Protein AF-A0A7S2MK27-F1 (afdb_monomer)

Secondary structure (DSSP, 8-state):
-HHHHHHHHHHHHHHHHHHHHHHHHHHTTSHHHHHHHHHHHHHHHHHHHHHHHHHHHHHHHHHHHHHHHHHHHHHHHHHHHHHHHHHHHTPPPTTS-HHHHHHHHHHHHHHHHHHHHHHHHHHHHHHHHHHHHHHIIIIIS----TTTTTGGGTT---HHHHHHHHHHHHHHHHHHHHHHHS-----------------------------SS-EEES-TTSPPP-EEE--TTB--EE-TTSSSB-TT--EE--GGGTTSEEEEEESEE---S-EEEEEESSEEEEEEEESS-TT-------------SS----TTPPPPPPPTTTS-EEEESB-GGGB-TTSSEE-EEEEEEEEEETGGGEEEEEEEEEBPPPSSSEEEEEEEP--SS-EEEEEEEEEES---S-TTTHHHHHHHHHHHHHHHHHHHHHHHHHHHHHHHHHHHHHHHHHHHHHH-S-TTHHHHHHHHHHHHHHHHHHHHH----HHHHHHHHH-HHHHS-----

Structure (mmCIF, N/CA/C/O backbone):
data_AF-A0A7S2MK27-F1
#
_entry.id   AF-A0A7S2MK27-F1
#
loop_
_atom_site.group_PDB
_atom_site.id
_atom_site.type_symbol
_atom_site.label_atom_id
_atom_site.label_alt_id
_atom_site.label_comp_id
_atom_site.label_asym_id
_atom_site.label_entity_id
_atom_site.label_seq_id
_atom_site.pdbx_PDB_ins_code
_atom_site.Cartn_x
_atom_site.Cartn_y
_atom_site.Cartn_z
_atom_site.occupancy
_atom_site.B_iso_or_equiv
_atom_site.auth_seq_id
_atom_site.auth_comp_id
_atom_site.auth_asym_id
_atom_site.auth_atom_id
_atom_site.pdbx_PDB_model_num
ATOM 1 N N . THR A 1 1 ? 26.972 -57.600 27.559 1.00 48.50 1 THR A N 1
ATOM 2 C CA . THR A 1 1 ? 26.999 -56.336 26.785 1.00 48.50 1 THR A CA 1
ATOM 3 C C . THR A 1 1 ? 25.750 -56.135 25.937 1.00 48.50 1 THR A C 1
ATOM 5 O O . THR A 1 1 ? 25.153 -55.078 26.058 1.00 48.50 1 THR A O 1
ATOM 8 N N . PHE A 1 2 ? 25.269 -57.129 25.179 1.00 48.00 2 PHE A N 1
ATOM 9 C CA . PHE A 1 2 ? 24.041 -57.004 24.363 1.00 48.00 2 PHE A CA 1
ATOM 10 C C . PHE A 1 2 ? 22.754 -56.733 25.182 1.00 48.00 2 PHE A C 1
ATOM 12 O O . PHE A 1 2 ? 21.976 -55.848 24.846 1.00 48.00 2 PHE A O 1
ATOM 19 N N . PHE A 1 3 ? 22.575 -57.412 26.323 1.00 44.34 3 PHE A N 1
ATOM 20 C CA . PHE A 1 3 ? 21.418 -57.208 27.215 1.00 44.34 3 PHE A CA 1
ATOM 21 C C . PHE A 1 3 ? 21.382 -55.821 27.883 1.00 44.34 3 PHE A C 1
ATOM 23 O O . PHE A 1 3 ? 20.313 -55.248 28.065 1.00 44.34 3 PHE A O 1
ATOM 30 N N . LEU A 1 4 ? 22.552 -55.255 28.202 1.00 49.16 4 LEU A N 1
ATOM 31 C CA . LEU A 1 4 ? 22.664 -53.917 28.790 1.00 49.16 4 LEU A CA 1
ATOM 32 C C . LEU A 1 4 ? 22.357 -52.826 27.749 1.00 49.16 4 LEU A C 1
ATOM 34 O O . LEU A 1 4 ? 21.727 -51.828 28.077 1.00 49.16 4 LEU A O 1
ATOM 38 N N . GLY A 1 5 ? 22.733 -53.051 26.483 1.00 56.44 5 GLY A N 1
ATOM 39 C CA . GLY A 1 5 ? 22.380 -52.168 25.366 1.00 56.44 5 GLY A CA 1
ATOM 40 C C . GLY A 1 5 ? 20.878 -52.141 25.071 1.00 56.44 5 GLY A C 1
ATOM 41 O O . GLY A 1 5 ? 20.337 -51.078 24.791 1.00 56.44 5 GLY A O 1
ATOM 42 N N . MET A 1 6 ? 20.188 -53.279 25.214 1.00 60.44 6 MET A N 1
ATOM 43 C CA . MET A 1 6 ? 18.731 -53.364 25.035 1.00 60.44 6 MET A CA 1
ATOM 44 C C . MET A 1 6 ? 17.952 -52.710 26.189 1.00 60.44 6 MET A C 1
ATOM 46 O O . MET A 1 6 ? 16.929 -52.067 25.964 1.00 60.44 6 MET A O 1
ATOM 50 N N . LEU A 1 7 ? 18.452 -52.833 27.425 1.00 58.09 7 LEU A N 1
ATOM 51 C CA . LEU A 1 7 ? 17.887 -52.142 28.591 1.00 58.09 7 LEU A CA 1
ATOM 52 C C . LEU A 1 7 ? 18.090 -50.623 28.513 1.00 58.09 7 LEU A C 1
ATOM 54 O O . LEU A 1 7 ? 17.184 -49.874 28.861 1.00 58.09 7 LEU A O 1
AT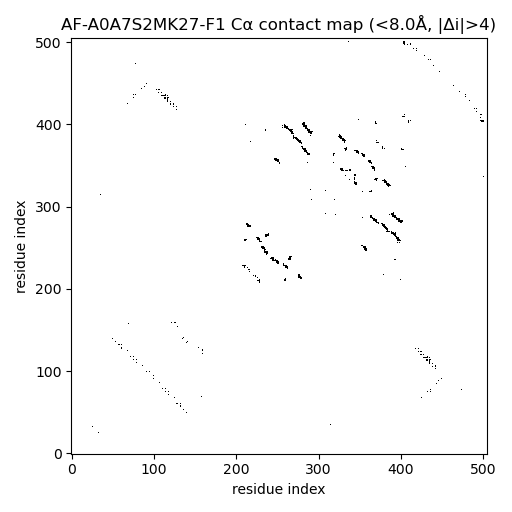OM 58 N N . LEU A 1 8 ? 19.237 -50.161 28.006 1.00 57.03 8 LEU A N 1
ATOM 59 C CA . LEU A 1 8 ? 19.502 -48.733 27.809 1.00 57.03 8 LEU A CA 1
ATOM 60 C C . LEU A 1 8 ? 18.718 -48.138 26.632 1.00 57.03 8 LEU A C 1
ATOM 62 O O . LEU A 1 8 ? 18.277 -46.996 26.734 1.00 57.03 8 LEU A O 1
ATOM 66 N N . SER A 1 9 ? 18.491 -48.891 25.546 1.00 59.91 9 SER A N 1
ATOM 67 C CA . SER A 1 9 ? 17.669 -48.396 24.433 1.00 59.91 9 SER A CA 1
ATOM 68 C C . SER A 1 9 ? 16.204 -48.256 24.845 1.00 59.91 9 SER A C 1
ATOM 70 O O . SER A 1 9 ? 15.604 -47.221 24.586 1.00 59.91 9 SER A O 1
ATOM 72 N N . ARG A 1 10 ? 15.656 -49.236 25.579 1.00 62.72 10 ARG A N 1
ATOM 73 C CA . ARG A 1 10 ? 14.288 -49.147 26.115 1.00 62.72 10 ARG A CA 1
ATOM 74 C C . ARG A 1 10 ? 14.147 -48.166 27.272 1.00 62.72 10 ARG A C 1
ATOM 76 O O . ARG A 1 10 ? 13.064 -47.637 27.481 1.00 62.72 10 ARG A O 1
ATOM 83 N N . GLY A 1 11 ? 15.227 -47.898 28.005 1.00 66.44 11 GLY A N 1
ATOM 84 C CA . GLY A 1 11 ? 15.254 -46.846 29.018 1.00 66.44 11 GLY A CA 1
ATOM 85 C C . GLY A 1 11 ? 15.043 -45.459 28.415 1.00 66.44 11 GLY A C 1
ATOM 86 O O . GLY A 1 11 ? 14.389 -44.631 29.037 1.00 66.44 11 GLY A O 1
ATOM 87 N N . ARG A 1 12 ? 15.528 -45.222 27.190 1.00 66.00 12 ARG A N 1
ATOM 88 C CA . ARG A 1 12 ? 15.318 -43.958 26.476 1.00 66.00 12 ARG A CA 1
ATOM 89 C C . ARG A 1 12 ? 13.861 -43.782 26.053 1.00 66.00 12 ARG A C 1
ATOM 91 O O . ARG A 1 12 ? 13.280 -42.758 26.376 1.00 66.00 12 ARG A O 1
ATOM 98 N N . ASP A 1 13 ? 13.254 -44.825 25.487 1.00 69.19 13 ASP A N 1
ATOM 99 C CA . ASP A 1 13 ? 11.828 -44.816 25.127 1.00 69.19 13 ASP A CA 1
ATOM 100 C C . ASP A 1 13 ? 10.929 -44.623 26.360 1.00 69.19 13 ASP A C 1
ATOM 102 O O . ASP A 1 13 ? 9.902 -43.955 26.298 1.00 69.19 13 ASP A O 1
ATOM 106 N N . LEU A 1 14 ? 11.327 -45.185 27.507 1.00 68.25 14 LEU A N 1
ATOM 107 C CA . LEU A 1 14 ? 10.594 -45.027 28.759 1.00 68.25 14 LEU A CA 1
ATOM 108 C C . LEU A 1 14 ? 10.758 -43.614 29.327 1.00 68.25 14 LEU A C 1
ATOM 110 O O . LEU A 1 14 ? 9.789 -43.060 29.829 1.00 68.25 14 LEU A O 1
ATOM 114 N N . VAL A 1 15 ? 11.938 -43.000 29.210 1.00 70.69 15 VAL A N 1
ATOM 115 C CA . VAL A 1 15 ? 12.160 -41.594 29.586 1.00 70.69 15 VAL A CA 1
ATOM 116 C C . VAL A 1 15 ? 11.379 -40.648 28.675 1.00 70.69 15 VAL A C 1
ATOM 118 O O . VAL A 1 15 ? 10.748 -39.733 29.193 1.00 70.69 15 VAL A O 1
ATOM 121 N N . ASP A 1 16 ? 11.346 -40.898 27.365 1.00 73.12 16 ASP A N 1
ATOM 122 C CA . ASP A 1 16 ? 10.578 -40.093 26.409 1.00 73.12 16 ASP A CA 1
ATOM 123 C C . ASP A 1 16 ? 9.068 -40.223 26.676 1.00 73.12 16 ASP A C 1
ATOM 125 O O . ASP A 1 16 ? 8.375 -39.218 26.792 1.00 73.12 16 ASP A O 1
ATOM 129 N N . PHE A 1 17 ? 8.571 -41.435 26.948 1.00 75.06 17 PHE A N 1
ATOM 130 C CA . PHE A 1 17 ? 7.178 -41.662 27.353 1.00 75.06 17 PHE A CA 1
ATOM 131 C C . PHE A 1 17 ? 6.834 -41.019 28.706 1.00 75.06 17 PHE A C 1
ATOM 133 O O . PHE A 1 17 ? 5.742 -40.484 28.887 1.00 75.06 17 PHE A O 1
ATOM 140 N N . THR A 1 18 ? 7.761 -41.043 29.669 1.00 68.94 18 THR A N 1
ATOM 141 C CA . THR A 1 18 ? 7.544 -40.407 30.979 1.00 68.94 18 THR A CA 1
ATOM 142 C C . THR A 1 18 ? 7.583 -38.883 30.856 1.00 68.94 18 THR A C 1
ATOM 144 O O . THR A 1 18 ? 6.814 -38.216 31.539 1.00 68.94 18 THR A O 1
ATOM 147 N N . ASN A 1 19 ? 8.412 -38.328 29.965 1.00 68.62 19 ASN A N 1
ATOM 148 C CA . ASN A 1 19 ? 8.412 -36.904 29.631 1.00 68.62 19 ASN A CA 1
ATOM 149 C C . ASN A 1 19 ? 7.137 -36.495 28.895 1.00 68.62 19 ASN A C 1
ATOM 151 O O . ASN A 1 19 ? 6.590 -35.448 29.215 1.00 68.62 19 ASN A O 1
ATOM 155 N N . ASP A 1 20 ? 6.623 -37.312 27.979 1.00 68.88 20 ASP A N 1
ATOM 156 C CA . ASP A 1 20 ? 5.355 -37.042 27.299 1.00 68.88 20 ASP A CA 1
ATOM 157 C C . ASP A 1 20 ? 4.172 -37.116 28.269 1.00 68.88 20 ASP A C 1
ATOM 159 O O . ASP A 1 20 ? 3.293 -36.257 28.240 1.00 68.88 20 ASP A O 1
ATOM 163 N N . ILE A 1 21 ? 4.160 -38.081 29.195 1.00 68.38 21 ILE A N 1
ATOM 164 C CA . ILE A 1 21 ? 3.137 -38.150 30.246 1.00 68.38 21 ILE A CA 1
ATOM 165 C C . ILE A 1 21 ? 3.274 -36.987 31.224 1.00 68.38 21 ILE A C 1
ATOM 167 O O . ILE A 1 21 ? 2.266 -36.382 31.565 1.00 68.38 21 ILE A O 1
ATOM 171 N N . LEU A 1 22 ? 4.480 -36.643 31.677 1.00 58.44 22 LEU A N 1
ATOM 172 C CA . LEU A 1 22 ? 4.676 -35.523 32.599 1.00 58.44 22 LEU A CA 1
ATOM 173 C C . LEU A 1 22 ? 4.376 -34.183 31.924 1.00 58.44 22 LEU A C 1
ATOM 175 O O . LEU A 1 22 ? 3.742 -33.347 32.555 1.00 58.44 22 LEU A O 1
ATOM 179 N N . ASN A 1 23 ? 4.719 -33.993 30.650 1.00 52.03 23 ASN A N 1
ATOM 180 C CA . ASN A 1 23 ? 4.328 -32.809 29.882 1.00 52.03 23 ASN A CA 1
ATOM 181 C C . ASN A 1 23 ? 2.806 -32.737 29.699 1.00 52.03 23 ASN A C 1
ATOM 183 O O . ASN A 1 23 ? 2.235 -31.664 29.873 1.00 52.03 23 ASN A O 1
ATOM 187 N N . ASN A 1 24 ? 2.140 -33.871 29.453 1.00 51.50 24 ASN A N 1
ATOM 188 C CA . ASN A 1 24 ? 0.679 -33.939 29.358 1.00 51.50 24 ASN A CA 1
ATOM 189 C C . ASN A 1 24 ? -0.027 -33.786 30.723 1.00 51.50 24 ASN A C 1
ATOM 191 O O . ASN A 1 24 ? -1.132 -33.261 30.794 1.00 51.50 24 ASN A O 1
ATOM 195 N N . VAL A 1 25 ? 0.579 -34.217 31.833 1.00 49.06 25 VAL A N 1
ATOM 196 C CA . VAL A 1 25 ? 0.005 -34.095 33.190 1.00 49.06 25 VAL A CA 1
ATOM 197 C C . VAL A 1 25 ? 0.261 -32.705 33.783 1.00 49.06 25 VAL A C 1
ATOM 199 O O . VAL A 1 25 ? -0.595 -32.160 34.482 1.00 49.06 25 VAL A O 1
ATOM 202 N N . VAL A 1 26 ? 1.403 -32.090 33.463 1.00 48.31 26 VAL A N 1
ATOM 203 C CA . VAL A 1 26 ? 1.705 -30.692 33.803 1.00 48.31 26 VAL A CA 1
ATOM 204 C C . VAL A 1 26 ? 0.857 -29.739 32.958 1.00 48.31 26 VAL A C 1
ATOM 206 O O . VAL A 1 26 ? 0.414 -28.723 33.495 1.00 48.31 26 VAL A O 1
ATOM 209 N N . SER A 1 27 ? 0.522 -30.086 31.706 1.00 51.53 27 SER A N 1
ATOM 210 C CA . SER A 1 27 ? -0.469 -29.322 30.939 1.00 51.53 27 SER A CA 1
ATOM 211 C C . SER A 1 27 ? -1.857 -29.421 31.575 1.00 51.53 27 SER A C 1
ATOM 213 O O . SER A 1 27 ? -2.476 -28.392 31.800 1.00 51.53 27 SER A O 1
ATOM 215 N N . LEU A 1 28 ? -2.278 -30.618 32.008 1.00 49.03 28 LEU A N 1
ATOM 216 C CA . LEU A 1 28 ? -3.604 -30.884 32.597 1.00 49.03 28 LEU A CA 1
ATOM 217 C C . LEU A 1 28 ? -3.853 -30.279 33.994 1.00 49.03 28 LEU A C 1
ATOM 219 O O . LEU A 1 28 ? -4.955 -30.379 34.529 1.00 49.03 28 LEU A O 1
ATOM 223 N N . THR A 1 29 ? -2.842 -29.682 34.632 1.00 49.22 29 THR A N 1
ATOM 224 C CA . THR A 1 29 ? -2.976 -29.119 35.992 1.00 49.22 29 THR A CA 1
ATOM 225 C C . THR A 1 29 ? -2.521 -27.656 36.117 1.00 49.22 29 THR A C 1
ATOM 227 O O . THR A 1 29 ? -2.842 -27.005 37.110 1.00 49.22 29 THR A O 1
ATOM 230 N N . GLY A 1 30 ? -1.889 -27.083 35.080 1.00 52.06 30 GLY A N 1
ATOM 231 C CA . GLY A 1 30 ? -1.611 -25.639 34.911 1.00 52.06 30 GLY A CA 1
ATOM 232 C C . GLY A 1 30 ? -2.618 -24.895 34.008 1.00 52.06 30 GLY A C 1
ATOM 233 O O . GLY A 1 30 ? -2.338 -23.800 33.504 1.00 52.06 30 GLY A O 1
ATOM 234 N N . ASP A 1 31 ? -3.785 -25.507 33.805 1.00 60.31 31 ASP A N 1
ATOM 235 C CA . ASP A 1 31 ? -4.428 -25.732 32.497 1.00 60.31 31 ASP A CA 1
ATOM 236 C C . ASP A 1 31 ? -5.064 -24.493 31.830 1.00 60.31 31 ASP A C 1
ATOM 238 O O . ASP A 1 31 ? -5.272 -24.430 30.623 1.00 60.31 31 ASP A O 1
ATOM 242 N N . ALA A 1 32 ? -5.319 -23.428 32.588 1.00 56.31 32 ALA A N 1
ATOM 243 C CA . ALA A 1 32 ? -5.973 -22.229 32.060 1.00 56.31 32 ALA A CA 1
ATOM 244 C C . ALA A 1 32 ? -4.992 -21.191 31.509 1.00 56.31 32 ALA A C 1
ATOM 246 O O . ALA A 1 32 ? -5.149 -20.639 30.417 1.00 56.31 32 ALA A O 1
ATOM 247 N N . HIS A 1 33 ? -3.970 -20.897 32.311 1.00 54.56 33 HIS A N 1
ATOM 248 C CA . HIS A 1 33 ? -3.008 -19.850 32.010 1.00 54.56 33 HIS A CA 1
ATOM 249 C C . HIS A 1 33 ? -2.009 -20.323 30.953 1.00 54.56 33 HIS A C 1
ATOM 251 O O . HIS A 1 33 ? -1.637 -19.549 30.074 1.00 54.56 33 HIS A O 1
ATOM 257 N N . GLN A 1 34 ? -1.581 -21.587 31.004 1.00 63.41 34 GLN A N 1
ATOM 258 C CA . GLN A 1 34 ? -0.686 -22.143 29.989 1.00 63.41 34 GLN A CA 1
ATOM 259 C C . GLN A 1 34 ? -1.384 -22.268 28.632 1.00 63.41 34 GLN A C 1
ATOM 261 O O . GLN A 1 34 ? -0.793 -21.877 27.631 1.00 63.41 34 GLN A O 1
ATOM 266 N N . ALA A 1 35 ? -2.656 -22.682 28.596 1.00 61.59 35 ALA A N 1
ATOM 267 C CA . ALA A 1 35 ? -3.453 -22.677 27.370 1.00 61.59 35 ALA A CA 1
ATOM 268 C C . ALA A 1 35 ? -3.648 -21.258 26.807 1.00 61.59 35 ALA A C 1
ATOM 270 O O . ALA A 1 35 ? -3.550 -21.068 25.597 1.00 61.59 35 ALA A O 1
ATOM 271 N N . ARG A 1 36 ? -3.846 -20.239 27.664 1.00 58.09 36 ARG A N 1
ATOM 272 C CA . ARG A 1 36 ? -3.891 -18.826 27.239 1.00 58.09 36 ARG A CA 1
ATOM 273 C C . ARG A 1 36 ? -2.576 -18.389 26.606 1.00 58.09 36 ARG A C 1
ATOM 275 O O . ARG A 1 36 ? -2.584 -17.843 25.510 1.00 58.09 36 ARG A O 1
ATOM 282 N N . VAL A 1 37 ? -1.459 -18.655 27.279 1.00 63.75 37 VAL A N 1
ATOM 283 C CA . VAL A 1 37 ? -0.128 -18.322 26.763 1.00 63.75 37 VAL A CA 1
ATOM 284 C C . VAL A 1 37 ? 0.129 -19.062 25.449 1.00 63.75 37 VAL A C 1
ATOM 286 O O . VAL A 1 37 ? 0.574 -18.437 24.497 1.00 63.75 37 VAL A O 1
ATOM 289 N N . ALA A 1 38 ? -0.227 -20.343 25.346 1.00 68.38 38 ALA A N 1
ATOM 290 C CA . ALA A 1 38 ? -0.076 -21.129 24.125 1.00 68.38 38 ALA A CA 1
ATOM 291 C C . ALA A 1 38 ? -0.962 -20.621 22.975 1.00 68.38 38 ALA A C 1
ATOM 293 O O . ALA A 1 38 ? -0.486 -20.500 21.852 1.00 68.38 38 ALA A O 1
ATOM 294 N N . GLN A 1 39 ? -2.225 -20.270 23.233 1.00 66.38 39 GLN A N 1
ATOM 295 C CA . GLN A 1 39 ? -3.126 -19.724 22.215 1.00 66.38 39 GLN A CA 1
ATOM 296 C C . GLN A 1 39 ? -2.691 -18.324 21.764 1.00 66.38 39 GLN A C 1
ATOM 298 O O . GLN A 1 39 ? -2.765 -18.016 20.574 1.00 66.38 39 GLN A O 1
ATOM 303 N N . ASP A 1 40 ? -2.222 -17.483 22.687 1.00 62.31 40 ASP A N 1
ATOM 304 C CA . ASP A 1 40 ? -1.675 -16.165 22.363 1.00 62.31 40 ASP A CA 1
ATOM 305 C C . ASP A 1 40 ? -0.375 -16.298 21.560 1.00 62.31 40 ASP A C 1
ATOM 307 O O . ASP A 1 40 ? -0.211 -15.589 20.567 1.00 62.31 40 ASP A O 1
ATOM 311 N N . ILE A 1 41 ? 0.499 -17.249 21.916 1.00 69.31 41 ILE A N 1
ATOM 312 C CA . ILE A 1 41 ? 1.692 -17.602 21.134 1.00 69.31 41 ILE A CA 1
ATOM 313 C C . ILE A 1 41 ? 1.286 -18.072 19.738 1.00 69.31 41 ILE A C 1
ATOM 315 O O . ILE A 1 41 ? 1.793 -17.534 18.764 1.00 69.31 41 ILE A O 1
ATOM 319 N N . PHE A 1 42 ? 0.323 -18.985 19.613 1.00 69.44 42 PHE A N 1
ATOM 320 C CA . PHE A 1 42 ? -0.116 -19.512 18.320 1.00 69.44 42 PHE A CA 1
ATOM 321 C C . PHE A 1 42 ? -0.764 -18.435 17.438 1.00 69.44 42 PHE A C 1
ATOM 323 O O . PHE A 1 42 ? -0.500 -18.343 16.243 1.00 69.44 42 PHE A O 1
ATOM 330 N N . ARG A 1 43 ? -1.578 -17.546 18.020 1.00 66.69 43 ARG A N 1
ATOM 331 C CA . ARG A 1 43 ? -2.133 -16.386 17.302 1.00 66.69 43 ARG A CA 1
ATOM 332 C C . ARG A 1 43 ? -1.033 -15.423 16.865 1.00 66.69 43 ARG A C 1
ATOM 334 O O . ARG A 1 43 ? -1.115 -14.865 15.772 1.00 66.69 43 ARG A O 1
ATOM 341 N N . GLN A 1 44 ? -0.026 -15.197 17.706 1.00 65.75 44 GLN A N 1
ATOM 342 C CA . GLN A 1 44 ? 1.140 -14.394 17.341 1.00 65.75 44 GLN A CA 1
ATOM 343 C C . GLN A 1 44 ? 1.964 -15.068 16.244 1.00 65.75 44 GLN A C 1
ATOM 345 O O . GLN A 1 44 ? 2.406 -14.368 15.341 1.00 65.75 44 GLN A O 1
ATOM 350 N N . GLU A 1 45 ? 2.109 -16.389 16.280 1.00 71.88 45 GLU A N 1
ATOM 351 C CA . GLU A 1 45 ? 2.814 -17.191 15.282 1.00 71.88 45 GLU A CA 1
ATOM 352 C C . GLU A 1 45 ? 2.105 -17.137 13.929 1.00 71.88 45 GLU A C 1
ATOM 354 O O . GLU A 1 45 ? 2.729 -16.753 12.949 1.00 71.88 45 GLU A O 1
ATOM 359 N N . ILE A 1 46 ? 0.783 -17.336 13.877 1.00 71.12 46 ILE A N 1
ATOM 360 C CA . ILE A 1 46 ? 0.004 -17.175 12.636 1.00 71.12 46 ILE A CA 1
ATOM 361 C C . ILE A 1 46 ? 0.147 -15.755 12.074 1.00 71.12 46 ILE A C 1
ATOM 363 O O . ILE A 1 46 ? 0.356 -15.567 10.874 1.00 71.12 46 ILE A O 1
ATOM 367 N N . ARG A 1 47 ? 0.039 -14.723 12.924 1.00 68.56 47 ARG A N 1
ATOM 368 C CA . ARG A 1 47 ? 0.227 -13.327 12.487 1.00 68.56 47 ARG A CA 1
ATOM 369 C C . ARG A 1 47 ? 1.649 -13.090 11.988 1.00 68.56 47 ARG A C 1
ATOM 371 O O . ARG A 1 47 ? 1.849 -12.350 11.026 1.00 68.56 47 ARG A O 1
ATOM 378 N N . TYR A 1 48 ? 2.627 -13.697 12.649 1.00 69.69 48 TYR A N 1
ATOM 379 C CA . TYR A 1 48 ? 4.029 -13.605 12.292 1.00 69.69 48 TYR A CA 1
ATOM 380 C C . TYR A 1 48 ? 4.295 -14.260 10.935 1.00 69.69 48 TYR A C 1
ATOM 382 O O . TYR A 1 48 ? 4.831 -13.580 10.059 1.00 69.69 48 TYR A O 1
ATOM 390 N N . GLU A 1 49 ? 3.852 -15.504 10.737 1.00 74.75 49 GLU A N 1
ATOM 391 C CA . GLU A 1 49 ? 3.939 -16.255 9.481 1.00 74.75 49 GLU A CA 1
ATOM 392 C C . GLU A 1 49 ? 3.277 -15.498 8.334 1.00 74.75 49 GLU A C 1
ATOM 394 O O . GLU A 1 49 ? 3.911 -15.278 7.305 1.00 74.75 49 GLU A O 1
ATOM 399 N N . ARG A 1 50 ? 2.051 -14.993 8.531 1.00 70.38 50 ARG A N 1
ATOM 400 C CA . ARG A 1 50 ? 1.371 -14.162 7.525 1.00 70.38 50 ARG A CA 1
ATOM 401 C C . ARG A 1 50 ? 2.155 -12.896 7.207 1.00 70.38 50 ARG A C 1
ATOM 403 O O . ARG A 1 50 ? 2.306 -12.548 6.039 1.00 70.38 50 ARG A O 1
ATOM 410 N N . SER A 1 51 ? 2.697 -12.210 8.217 1.00 68.25 51 SER A N 1
ATOM 411 C CA . SER A 1 51 ? 3.531 -11.026 7.970 1.00 68.25 51 SER A CA 1
ATOM 412 C C . SER A 1 51 ? 4.809 -11.379 7.207 1.00 68.25 51 SER A C 1
ATOM 414 O O . SER A 1 51 ? 5.272 -10.584 6.392 1.00 68.25 51 SER A O 1
ATOM 416 N N . LEU A 1 52 ? 5.383 -12.558 7.460 1.00 75.56 52 LEU A N 1
ATOM 417 C CA . LEU A 1 52 ? 6.595 -13.032 6.808 1.00 75.56 52 LEU A CA 1
ATOM 418 C C . LEU A 1 52 ? 6.309 -13.375 5.348 1.00 75.56 52 LEU A C 1
ATOM 420 O O . LEU A 1 52 ? 6.985 -12.835 4.477 1.00 75.56 52 LEU A O 1
ATOM 424 N N . GLN A 1 53 ? 5.251 -14.143 5.085 1.00 78.69 53 GLN A N 1
ATOM 425 C CA . GLN A 1 53 ? 4.764 -14.430 3.738 1.00 78.69 53 GLN A CA 1
ATOM 426 C C . GLN A 1 53 ? 4.511 -13.134 2.960 1.00 78.69 53 GLN A C 1
ATOM 428 O O . GLN A 1 53 ? 5.003 -12.957 1.853 1.00 78.69 53 GLN A O 1
ATOM 433 N N . MET A 1 54 ? 3.851 -12.159 3.584 1.00 70.69 54 MET A N 1
ATOM 434 C CA . MET A 1 54 ? 3.585 -10.869 2.957 1.00 70.69 54 MET A CA 1
ATOM 435 C C . MET A 1 54 ? 4.873 -10.092 2.611 1.00 70.69 54 MET A C 1
ATOM 437 O O . MET A 1 54 ? 4.956 -9.419 1.581 1.00 70.69 54 MET A O 1
ATOM 441 N N . ARG A 1 55 ? 5.910 -10.172 3.456 1.00 75.00 55 ARG A N 1
ATOM 442 C CA . ARG A 1 55 ? 7.227 -9.581 3.156 1.00 75.00 55 ARG A CA 1
ATOM 443 C C . ARG A 1 55 ? 7.924 -10.311 2.013 1.00 75.00 55 ARG A C 1
ATOM 445 O O . ARG A 1 55 ? 8.593 -9.651 1.218 1.00 75.00 55 ARG A O 1
ATOM 452 N N . GLU A 1 56 ? 7.799 -11.632 1.949 1.00 79.31 56 GLU A N 1
ATOM 453 C CA . GLU A 1 56 ? 8.331 -12.441 0.853 1.00 79.31 56 GLU A CA 1
ATOM 454 C C . GLU A 1 56 ? 7.638 -12.098 -0.463 1.00 79.31 56 GLU A C 1
ATOM 456 O O . GLU A 1 56 ? 8.333 -11.801 -1.430 1.00 79.31 56 GLU A O 1
ATOM 461 N N . ASP A 1 57 ? 6.313 -11.962 -0.469 1.00 76.44 57 ASP A N 1
ATOM 462 C CA . ASP A 1 57 ? 5.546 -11.533 -1.641 1.00 76.44 57 ASP A CA 1
ATOM 463 C C . ASP A 1 57 ? 5.968 -10.130 -2.115 1.00 76.44 57 ASP A C 1
ATOM 465 O O . ASP A 1 57 ? 6.220 -9.909 -3.304 1.00 76.44 57 ASP A O 1
ATOM 469 N N . ILE A 1 58 ? 6.125 -9.169 -1.188 1.00 73.00 58 ILE A N 1
ATOM 470 C CA . ILE A 1 58 ? 6.652 -7.828 -1.507 1.00 73.00 58 ILE A CA 1
ATOM 471 C C . ILE A 1 58 ? 8.060 -7.924 -2.106 1.00 73.00 58 ILE A C 1
ATOM 473 O O . ILE A 1 58 ? 8.375 -7.224 -3.075 1.00 73.00 58 ILE A O 1
ATOM 477 N N . ARG A 1 59 ? 8.932 -8.746 -1.512 1.00 78.38 59 ARG A N 1
ATOM 478 C CA . ARG A 1 59 ? 10.321 -8.918 -1.950 1.00 78.38 59 ARG A CA 1
ATOM 479 C C . ARG A 1 59 ? 10.378 -9.529 -3.342 1.00 78.38 59 ARG A C 1
ATOM 481 O O . ARG A 1 59 ? 11.132 -9.033 -4.177 1.00 78.38 59 ARG A O 1
ATOM 488 N N . ASP A 1 60 ? 9.599 -10.568 -3.588 1.00 78.50 60 ASP A N 1
ATOM 489 C CA . ASP A 1 60 ? 9.604 -11.308 -4.840 1.00 78.50 60 ASP A CA 1
ATOM 490 C C . ASP A 1 60 ? 8.987 -10.460 -5.956 1.00 78.50 60 ASP A C 1
ATOM 492 O O . ASP A 1 60 ? 9.572 -10.361 -7.036 1.00 78.50 60 ASP A O 1
ATOM 496 N N . MET A 1 61 ? 7.912 -9.713 -5.674 1.00 71.75 61 MET A N 1
ATOM 497 C CA . MET A 1 61 ? 7.369 -8.742 -6.626 1.00 71.75 61 MET A CA 1
ATOM 498 C C . MET A 1 61 ? 8.382 -7.635 -6.950 1.00 71.75 61 MET A C 1
ATOM 500 O O . MET A 1 61 ? 8.600 -7.321 -8.122 1.00 71.75 61 MET A O 1
ATOM 504 N N . ASN A 1 62 ? 9.063 -7.081 -5.942 1.00 78.38 62 ASN A N 1
ATOM 505 C CA . ASN A 1 62 ? 10.129 -6.101 -6.155 1.00 78.38 62 ASN A CA 1
ATOM 506 C C . ASN A 1 62 ? 11.281 -6.683 -6.993 1.00 78.38 62 ASN A C 1
ATOM 508 O O . ASN A 1 62 ? 11.746 -6.045 -7.935 1.00 78.38 62 ASN A O 1
ATOM 512 N N . LYS A 1 63 ? 11.713 -7.913 -6.696 1.00 80.38 63 LYS A N 1
ATOM 513 C CA . LYS A 1 63 ? 12.768 -8.611 -7.437 1.00 80.38 63 LYS A CA 1
ATOM 514 C C . LYS A 1 63 ? 12.385 -8.796 -8.903 1.00 80.38 63 LYS A C 1
ATOM 516 O O . LYS A 1 63 ? 13.158 -8.397 -9.766 1.00 80.38 63 LYS A O 1
ATOM 521 N N . VAL A 1 64 ? 11.186 -9.302 -9.190 1.00 77.88 64 VAL A N 1
ATOM 522 C CA . VAL A 1 64 ? 10.687 -9.483 -10.564 1.00 77.88 64 VAL A CA 1
ATOM 523 C C . VAL A 1 64 ? 10.626 -8.145 -11.312 1.00 77.88 64 VAL A C 1
ATOM 525 O O . VAL A 1 64 ? 11.070 -8.045 -12.460 1.00 77.88 64 VAL A O 1
ATOM 528 N N . MET A 1 65 ? 10.137 -7.082 -10.661 1.00 74.12 65 MET A N 1
ATOM 529 C CA . MET A 1 65 ? 10.102 -5.746 -11.262 1.00 74.12 65 MET A CA 1
ATOM 530 C C . MET A 1 65 ? 11.512 -5.208 -11.548 1.00 74.12 65 MET A C 1
ATOM 532 O O . MET A 1 65 ? 11.770 -4.725 -12.654 1.00 74.12 65 MET A O 1
ATOM 536 N N . LEU A 1 66 ? 12.442 -5.321 -10.596 1.00 77.88 66 LEU A N 1
ATOM 537 C CA . LEU A 1 66 ? 13.816 -4.837 -10.742 1.00 77.88 66 LEU A CA 1
ATOM 538 C C . LEU A 1 66 ? 14.630 -5.646 -11.751 1.00 77.88 66 LEU A C 1
ATOM 540 O O . LEU A 1 66 ? 15.388 -5.042 -12.512 1.00 77.88 66 LEU A O 1
ATOM 544 N N . GLU A 1 67 ? 14.483 -6.971 -11.787 1.00 78.94 67 GLU A N 1
ATOM 545 C CA . GLU A 1 67 ? 15.167 -7.845 -12.746 1.00 78.94 67 GLU A CA 1
ATOM 546 C C . GLU A 1 67 ? 14.783 -7.474 -14.175 1.00 78.94 67 GLU A C 1
ATOM 548 O O . GLU A 1 67 ? 15.672 -7.263 -15.000 1.00 78.94 67 GLU A O 1
ATOM 553 N N . SER A 1 68 ? 13.488 -7.258 -14.439 1.00 74.88 68 SER A N 1
ATOM 554 C CA . SER A 1 68 ? 13.031 -6.835 -15.766 1.00 74.88 68 SER A CA 1
ATOM 555 C C . SER A 1 68 ? 13.710 -5.532 -16.212 1.00 74.88 68 SER A C 1
ATOM 557 O O . SER A 1 68 ? 14.330 -5.481 -17.274 1.00 74.88 68 SER A O 1
ATOM 559 N N . VAL A 1 69 ? 13.692 -4.492 -15.371 1.00 74.75 69 VAL A N 1
ATOM 560 C CA . VAL A 1 69 ? 14.293 -3.186 -15.689 1.00 74.75 69 VAL A CA 1
ATOM 561 C C . VAL A 1 69 ? 15.815 -3.265 -15.783 1.00 74.75 69 VAL A C 1
ATOM 563 O O . VAL A 1 69 ? 16.412 -2.604 -16.629 1.00 74.75 69 VAL A O 1
ATOM 566 N N . THR A 1 70 ? 16.452 -4.096 -14.961 1.00 78.69 70 THR A N 1
ATOM 567 C CA . THR A 1 70 ? 17.904 -4.316 -14.982 1.00 78.69 70 THR A CA 1
ATOM 568 C C . THR A 1 70 ? 18.347 -4.947 -16.297 1.00 78.69 70 THR A C 1
ATOM 570 O O . THR A 1 70 ? 19.289 -4.450 -16.915 1.00 78.69 70 THR A O 1
ATOM 573 N N . SER A 1 71 ? 17.644 -5.979 -16.773 1.00 76.88 71 SER A N 1
ATOM 574 C CA . SER A 1 71 ? 17.913 -6.582 -18.081 1.00 76.88 71 SER A CA 1
ATOM 575 C C . SER A 1 71 ? 17.774 -5.560 -19.213 1.00 76.88 71 SER A C 1
ATOM 577 O O . SER A 1 71 ? 18.630 -5.513 -20.099 1.00 76.88 71 SER A O 1
ATOM 579 N N . TYR A 1 72 ? 16.761 -4.687 -19.153 1.00 70.88 72 TYR A N 1
ATOM 580 C CA . TYR A 1 72 ? 16.583 -3.617 -20.142 1.00 70.88 72 TYR A CA 1
ATOM 581 C C . TYR A 1 72 ? 17.675 -2.551 -20.082 1.00 70.88 72 TYR A C 1
ATOM 583 O O . TYR A 1 72 ? 18.165 -2.130 -21.128 1.00 70.88 72 TYR A O 1
ATOM 591 N N . LEU A 1 73 ? 18.080 -2.116 -18.888 1.00 73.31 73 LEU A N 1
ATOM 592 C CA . LEU A 1 73 ? 19.165 -1.151 -18.715 1.00 73.31 73 LEU A CA 1
ATOM 593 C C . LEU A 1 73 ? 20.493 -1.707 -19.228 1.00 73.31 73 LEU A C 1
ATOM 595 O O . LEU A 1 73 ? 21.215 -1.011 -19.941 1.00 73.31 73 LEU A O 1
ATOM 599 N N . PHE A 1 74 ? 20.797 -2.965 -18.906 1.00 77.50 74 PHE A N 1
ATOM 600 C CA . PHE A 1 74 ? 22.004 -3.632 -19.378 1.00 77.50 74 PHE A CA 1
ATOM 601 C C . PHE A 1 74 ? 22.028 -3.715 -20.908 1.00 77.50 74 PHE A C 1
ATOM 603 O O . PHE A 1 74 ? 22.962 -3.211 -21.532 1.00 77.50 74 PHE A O 1
ATOM 610 N N . LEU A 1 75 ? 20.964 -4.239 -21.526 1.00 71.12 75 LEU A N 1
ATOM 611 C CA . LEU A 1 75 ? 20.865 -4.326 -22.984 1.00 71.12 75 LEU A CA 1
ATOM 612 C C . LEU A 1 75 ? 20.898 -2.938 -23.644 1.00 71.12 75 LEU A C 1
ATOM 614 O O . LEU A 1 75 ? 21.639 -2.721 -24.602 1.00 71.12 75 LEU A O 1
ATOM 618 N N . GLY A 1 76 ? 20.146 -1.980 -23.099 1.00 70.25 76 GLY A N 1
ATOM 619 C CA . GLY A 1 76 ? 20.105 -0.603 -23.581 1.00 70.25 76 GLY A CA 1
ATOM 620 C C . GLY A 1 76 ? 21.471 0.078 -23.526 1.00 70.25 76 GLY A C 1
ATOM 621 O O . GLY A 1 76 ? 21.844 0.762 -24.473 1.00 70.25 76 GLY A O 1
ATOM 622 N N . SER A 1 77 ? 22.257 -0.157 -22.470 1.00 73.06 77 SER A N 1
ATOM 623 C CA . SER A 1 77 ? 23.617 0.383 -22.352 1.00 73.06 77 SER A CA 1
ATOM 624 C C . SER A 1 77 ? 24.600 -0.216 -23.363 1.00 73.06 77 SER A C 1
ATOM 626 O O . SER A 1 77 ? 25.403 0.527 -23.925 1.00 73.06 77 SER A O 1
ATOM 628 N N . ILE A 1 78 ? 24.503 -1.517 -23.669 1.00 72.31 78 ILE A N 1
ATOM 629 C CA . ILE A 1 78 ? 25.315 -2.158 -24.719 1.00 72.31 78 ILE A CA 1
ATOM 630 C C . ILE A 1 78 ? 24.976 -1.559 -26.086 1.00 72.31 78 ILE A C 1
ATOM 632 O O . ILE A 1 78 ? 25.869 -1.204 -26.858 1.00 72.31 78 ILE A O 1
ATOM 636 N N . ILE A 1 79 ? 23.684 -1.407 -26.377 1.00 67.94 79 ILE A N 1
ATOM 637 C CA . ILE A 1 79 ? 23.210 -0.815 -27.631 1.00 67.94 79 ILE A CA 1
ATOM 638 C C . ILE A 1 79 ? 23.673 0.646 -27.739 1.00 67.94 79 ILE A C 1
ATOM 640 O O . ILE A 1 79 ? 24.195 1.055 -28.772 1.00 67.94 79 ILE A O 1
ATOM 644 N N . LEU A 1 80 ? 23.559 1.428 -26.663 1.00 69.50 80 LEU A N 1
ATOM 645 C CA . LEU A 1 80 ? 24.029 2.814 -26.630 1.00 69.50 80 LEU A CA 1
ATOM 646 C C . LEU A 1 80 ? 25.545 2.889 -26.857 1.00 69.50 80 LEU A C 1
ATOM 648 O O . LEU A 1 80 ? 25.991 3.676 -27.688 1.00 69.50 80 LEU A O 1
ATOM 652 N N . GLY A 1 81 ? 26.327 2.045 -26.177 1.00 70.94 81 GLY A N 1
ATOM 653 C CA . GLY A 1 81 ? 27.784 1.997 -26.310 1.00 70.94 81 GLY A CA 1
ATOM 654 C C . GLY A 1 81 ? 28.240 1.619 -27.719 1.00 70.94 81 GLY A C 1
ATOM 655 O O . GLY A 1 81 ? 29.037 2.337 -28.320 1.00 70.94 81 GLY A O 1
ATOM 656 N N . THR A 1 82 ? 27.686 0.543 -28.283 1.00 67.56 82 THR A N 1
ATOM 657 C CA . THR A 1 82 ? 27.979 0.127 -29.667 1.00 67.56 82 THR A CA 1
ATOM 658 C C . THR A 1 82 ? 27.624 1.223 -30.662 1.00 67.56 82 THR A C 1
ATOM 660 O O . THR A 1 82 ? 28.404 1.524 -31.562 1.00 67.56 82 THR A O 1
ATOM 663 N N . CYS A 1 83 ? 26.499 1.903 -30.463 1.00 67.12 83 CYS A N 1
ATOM 664 C CA . CYS A 1 83 ? 26.064 2.922 -31.406 1.00 67.12 83 CYS A CA 1
ATOM 665 C C . CYS A 1 83 ? 26.854 4.213 -31.291 1.00 67.12 83 CYS A C 1
ATOM 667 O O . CYS A 1 83 ? 27.161 4.826 -32.310 1.00 67.12 83 CYS A O 1
ATOM 669 N N . PHE A 1 84 ? 27.273 4.578 -30.084 1.00 70.94 84 PHE A N 1
ATOM 670 C CA . PHE A 1 84 ? 28.207 5.674 -29.877 1.00 70.94 84 PHE A CA 1
ATOM 671 C C . PHE A 1 84 ? 29.526 5.433 -30.627 1.00 70.94 84 PHE A C 1
ATOM 673 O O . PHE A 1 84 ? 29.986 6.319 -31.345 1.00 70.94 84 PHE A O 1
ATOM 680 N N . VAL A 1 85 ? 30.075 4.213 -30.557 1.00 73.06 85 VAL A N 1
ATOM 681 C CA . VAL A 1 85 ? 31.271 3.822 -31.325 1.00 73.06 85 VAL A CA 1
ATOM 682 C C . VAL A 1 85 ? 31.010 3.919 -32.829 1.00 73.06 85 VAL A C 1
ATOM 684 O O . VAL A 1 85 ? 31.773 4.577 -33.533 1.00 73.06 85 VAL A O 1
ATOM 687 N N . THR A 1 86 ? 29.894 3.375 -33.329 1.00 67.81 86 THR A N 1
ATOM 688 C CA . THR A 1 86 ? 29.574 3.450 -34.769 1.00 67.81 86 THR A CA 1
ATOM 689 C C . THR A 1 86 ? 29.333 4.874 -35.269 1.00 67.81 86 THR A C 1
ATOM 691 O O . THR A 1 86 ? 29.644 5.169 -36.417 1.00 67.81 86 THR A O 1
ATOM 694 N N . VAL A 1 87 ? 28.810 5.780 -34.435 1.00 69.56 87 VAL A N 1
ATOM 695 C CA . VAL A 1 87 ? 28.615 7.194 -34.797 1.00 69.56 87 VAL A CA 1
ATOM 696 C C . VAL A 1 87 ? 29.956 7.922 -34.896 1.00 69.56 87 VAL A C 1
ATOM 698 O O . VAL A 1 87 ? 30.118 8.758 -35.784 1.00 69.56 87 VAL A O 1
ATOM 701 N N . ILE A 1 88 ? 30.914 7.599 -34.019 1.00 74.62 88 ILE A N 1
ATOM 702 C CA . ILE A 1 88 ? 32.263 8.181 -34.033 1.00 74.62 88 ILE A CA 1
ATOM 703 C C . ILE A 1 88 ? 33.070 7.645 -35.219 1.00 74.62 88 ILE A C 1
ATOM 705 O O . ILE A 1 88 ? 33.610 8.424 -36.002 1.00 74.62 88 ILE A O 1
ATOM 709 N N . GLU A 1 89 ? 33.129 6.325 -35.384 1.00 74.50 89 GLU A N 1
ATOM 710 C CA . GLU A 1 89 ? 33.892 5.683 -36.463 1.00 74.50 89 GLU A CA 1
ATOM 711 C C . GLU A 1 89 ? 33.226 5.844 -37.837 1.00 74.50 89 GLU A C 1
ATOM 713 O O . GLU A 1 89 ? 33.879 5.812 -38.882 1.00 74.50 89 GLU A O 1
ATOM 718 N N . GLY A 1 90 ? 31.905 6.003 -37.854 1.00 70.50 90 GLY A N 1
ATOM 719 C CA . GLY A 1 90 ? 31.091 6.199 -39.049 1.00 70.50 90 GLY A CA 1
ATOM 720 C C . GLY A 1 90 ? 31.037 7.641 -39.536 1.00 70.50 90 GLY A C 1
ATOM 721 O O . GLY A 1 90 ? 30.255 7.917 -40.446 1.00 70.50 90 GLY A O 1
ATOM 722 N N . TRP A 1 91 ? 31.818 8.558 -38.950 1.00 77.75 91 TRP A N 1
ATOM 723 C CA . TRP A 1 91 ? 31.734 9.971 -39.292 1.00 77.75 91 TRP A CA 1
ATOM 724 C C . TRP A 1 91 ? 31.913 10.189 -40.804 1.00 77.75 91 TRP A C 1
ATOM 726 O O . TRP A 1 91 ? 32.933 9.783 -41.374 1.00 77.75 91 TRP A O 1
ATOM 736 N N . PRO A 1 92 ? 30.939 10.826 -41.478 1.00 72.50 92 PRO A N 1
ATOM 737 C CA . PRO A 1 92 ? 30.997 11.018 -42.918 1.00 72.50 92 PRO A CA 1
ATOM 738 C C . PRO A 1 92 ? 32.233 11.851 -43.307 1.00 72.50 92 PRO A C 1
ATOM 740 O O . PRO A 1 92 ? 32.504 12.882 -42.679 1.00 72.50 92 PRO A O 1
ATOM 743 N N . PRO A 1 93 ? 32.976 11.460 -44.360 1.00 77.88 93 PRO A N 1
ATOM 744 C CA . PRO A 1 93 ? 34.163 12.186 -44.801 1.00 77.88 93 PRO A CA 1
ATOM 745 C C . PRO A 1 93 ? 33.833 13.646 -45.142 1.00 77.88 93 PRO A C 1
ATOM 747 O O . PRO A 1 93 ? 32.702 13.984 -45.505 1.00 77.88 93 PRO A O 1
ATOM 750 N N . MET A 1 94 ? 34.823 14.539 -45.068 1.00 81.12 94 MET A N 1
ATOM 751 C CA . MET A 1 94 ? 34.613 15.989 -45.244 1.00 81.12 94 MET A CA 1
ATOM 752 C C . MET A 1 94 ? 33.980 16.375 -46.594 1.00 81.12 94 MET A C 1
ATOM 754 O O . MET A 1 94 ? 33.313 17.410 -46.684 1.00 81.12 94 MET A O 1
ATOM 758 N N . ASN A 1 95 ? 34.124 15.511 -47.602 1.00 80.88 95 ASN A N 1
ATOM 759 C CA . ASN A 1 95 ? 33.597 15.689 -48.956 1.00 80.88 95 ASN A CA 1
ATOM 760 C C . ASN A 1 95 ? 32.093 15.371 -49.080 1.00 80.88 95 ASN A C 1
ATOM 762 O O . ASN A 1 95 ? 31.492 15.634 -50.117 1.00 80.88 95 ASN A O 1
ATOM 766 N N . THR A 1 96 ? 31.460 14.829 -48.037 1.00 78.44 96 THR A N 1
ATOM 767 C CA . THR A 1 96 ? 30.030 14.481 -48.052 1.00 78.44 96 THR A CA 1
ATOM 768 C C . THR A 1 96 ? 29.154 15.742 -48.013 1.00 78.44 96 THR A C 1
ATOM 770 O O . THR A 1 96 ? 29.491 16.729 -47.342 1.00 78.44 96 THR A O 1
ATOM 773 N N . SER A 1 97 ? 28.000 15.719 -48.697 1.00 84.81 97 SER A N 1
ATOM 774 C CA . SER A 1 97 ? 27.033 16.832 -48.706 1.00 84.81 97 SER A CA 1
ATOM 775 C C . SER A 1 97 ? 26.721 17.323 -47.286 1.00 84.81 97 SER A C 1
ATOM 777 O O . SER A 1 97 ? 26.527 16.527 -46.362 1.00 84.81 97 SER A O 1
ATOM 779 N N . ARG A 1 98 ? 26.662 18.650 -47.099 1.00 83.81 98 ARG A N 1
ATOM 780 C CA . ARG A 1 98 ? 26.346 19.274 -45.798 1.00 83.81 98 ARG A CA 1
ATOM 781 C C . ARG A 1 98 ? 25.009 18.789 -45.239 1.00 83.81 98 ARG A C 1
ATOM 783 O O . ARG A 1 98 ? 24.887 18.624 -44.031 1.00 83.81 98 ARG A O 1
ATOM 790 N N . MET A 1 99 ? 24.043 18.512 -46.114 1.00 78.31 99 MET A N 1
ATOM 791 C CA . MET A 1 99 ? 22.721 18.032 -45.720 1.00 78.31 99 MET A CA 1
ATOM 792 C C . MET A 1 99 ? 22.805 16.654 -45.051 1.00 78.31 99 MET A C 1
ATOM 794 O O . MET A 1 99 ? 22.257 16.474 -43.972 1.00 78.31 99 MET A O 1
ATOM 798 N N . VAL A 1 100 ? 23.565 15.711 -45.620 1.00 74.81 100 VAL A N 1
ATOM 799 C CA . VAL A 1 100 ? 23.753 14.361 -45.048 1.00 74.81 100 VAL A CA 1
ATOM 800 C C . VAL A 1 100 ? 24.431 14.432 -43.678 1.00 74.81 100 VAL A C 1
ATOM 802 O O . VAL A 1 100 ? 24.001 13.764 -42.744 1.00 74.81 100 VAL A O 1
ATOM 805 N N . ARG A 1 101 ? 25.439 15.303 -43.529 1.00 77.62 101 ARG A N 1
ATOM 806 C CA . ARG A 1 101 ? 26.102 15.554 -42.237 1.00 77.62 101 ARG A CA 1
ATOM 807 C C . ARG A 1 101 ? 25.147 16.122 -41.186 1.00 77.62 101 ARG A C 1
ATOM 809 O O . ARG A 1 101 ? 25.199 15.704 -40.034 1.00 77.62 101 ARG A O 1
ATOM 816 N N . ALA A 1 102 ? 24.273 17.047 -41.580 1.00 78.19 102 ALA A N 1
ATOM 817 C CA . ALA A 1 102 ? 23.279 17.633 -40.685 1.00 78.19 102 ALA A CA 1
ATOM 818 C C . ALA A 1 102 ? 22.236 16.599 -40.229 1.00 78.19 102 ALA A C 1
ATOM 820 O O . ALA A 1 102 ? 21.962 16.506 -39.035 1.00 78.19 102 ALA A O 1
ATOM 821 N N . TRP A 1 103 ? 21.711 15.781 -41.148 1.00 75.25 103 TRP A N 1
ATOM 822 C CA . TRP A 1 103 ? 20.786 14.694 -40.807 1.00 75.25 103 TRP A CA 1
ATOM 823 C C . TRP A 1 103 ? 21.429 13.663 -39.885 1.00 75.25 103 TRP A C 1
ATOM 825 O O . TRP A 1 103 ? 20.815 13.267 -38.899 1.00 75.25 103 TRP A O 1
ATOM 835 N N . TRP A 1 104 ? 22.679 13.283 -40.159 1.00 75.19 104 TRP A N 1
ATOM 836 C CA . TRP A 1 104 ? 23.436 12.375 -39.301 1.00 75.19 104 TRP A CA 1
ATOM 837 C C . TRP A 1 104 ? 23.552 12.894 -37.872 1.00 75.19 104 TRP A C 1
ATOM 839 O O . TRP A 1 104 ? 23.209 12.196 -36.923 1.00 75.19 104 TRP A O 1
ATOM 849 N N . LEU A 1 105 ? 24.010 14.139 -37.716 1.00 77.25 105 LEU A N 1
ATOM 850 C CA . LEU A 1 105 ? 24.145 14.778 -36.411 1.00 77.25 105 LEU A CA 1
ATOM 851 C C . LEU A 1 105 ? 22.803 14.869 -35.684 1.00 77.25 105 LEU A C 1
ATOM 853 O O . LEU A 1 105 ? 22.741 14.582 -34.491 1.00 77.25 105 LEU A O 1
ATOM 857 N N . LEU A 1 106 ? 21.732 15.228 -36.395 1.00 76.62 106 LEU A N 1
ATOM 858 C CA . LEU A 1 106 ? 20.393 15.329 -35.825 1.00 76.62 106 LEU A CA 1
ATOM 859 C C . LEU A 1 106 ? 19.916 13.975 -35.295 1.00 76.62 106 LEU A C 1
ATOM 861 O O . LEU A 1 106 ? 19.592 13.866 -34.113 1.00 76.62 106 LEU A O 1
ATOM 865 N N . PHE A 1 107 ? 19.943 12.927 -36.115 1.00 68.81 107 PHE A N 1
ATOM 866 C CA . PHE A 1 107 ? 19.495 11.608 -35.683 1.00 68.81 107 PHE A CA 1
ATOM 867 C C . PHE A 1 107 ? 20.411 10.995 -34.621 1.00 68.81 107 PHE A C 1
ATOM 869 O O . PHE A 1 107 ? 19.909 10.344 -33.705 1.00 68.81 107 PHE A O 1
ATOM 876 N N . ALA A 1 108 ? 21.730 11.196 -34.695 1.00 70.94 108 ALA A N 1
ATOM 877 C CA . ALA A 1 108 ? 22.655 10.758 -33.652 1.00 70.94 108 ALA A CA 1
ATOM 878 C C . ALA A 1 108 ? 22.357 11.468 -32.324 1.00 70.94 108 ALA A C 1
ATOM 880 O O . ALA A 1 108 ? 22.256 10.818 -31.284 1.00 70.94 108 ALA A O 1
ATOM 881 N N . SER A 1 109 ? 22.128 12.786 -32.361 1.00 76.56 109 SER A N 1
ATOM 882 C CA . SER A 1 109 ? 21.773 13.564 -31.173 1.00 76.56 109 SER A CA 1
ATOM 883 C C . SER A 1 109 ? 20.448 13.102 -30.562 1.00 76.56 109 SER A C 1
ATOM 885 O O . SER A 1 109 ? 20.392 12.872 -29.359 1.00 76.56 109 SER A O 1
ATOM 887 N N . TRP A 1 110 ? 19.412 12.870 -31.378 1.00 74.38 110 TRP A N 1
ATOM 888 C CA . TRP A 1 110 ? 18.112 12.364 -30.926 1.00 74.38 110 TRP A CA 1
ATOM 889 C C . TRP A 1 110 ? 18.208 10.951 -30.357 1.00 74.38 110 TRP A C 1
ATOM 891 O O . TRP A 1 110 ? 17.634 10.655 -29.314 1.00 74.38 110 TRP A O 1
ATOM 901 N N . SER A 1 111 ? 18.970 10.077 -31.009 1.00 69.38 111 SER A N 1
ATOM 902 C CA . SER A 1 111 ? 19.236 8.727 -30.517 1.00 69.38 111 SER A CA 1
ATOM 903 C C . SER A 1 111 ? 19.879 8.757 -29.127 1.00 69.38 111 SER A C 1
ATOM 905 O O . SER A 1 111 ? 19.430 8.050 -28.223 1.00 69.38 111 SER A O 1
ATOM 907 N N . ILE A 1 112 ? 20.897 9.603 -28.933 1.00 73.38 112 ILE A N 1
ATOM 908 C CA . ILE A 1 112 ? 21.574 9.763 -27.641 1.00 73.38 112 ILE A CA 1
ATOM 909 C C . ILE A 1 112 ? 20.608 10.332 -26.596 1.00 73.38 112 ILE A C 1
ATOM 911 O O . ILE A 1 112 ? 20.491 9.761 -25.513 1.00 73.38 112 ILE A O 1
ATOM 915 N N . THR A 1 113 ? 19.876 11.408 -26.902 1.00 73.94 113 THR A N 1
ATOM 916 C CA . THR A 1 113 ? 18.971 12.046 -25.931 1.00 73.94 113 THR A CA 1
ATOM 917 C C . THR A 1 113 ? 17.821 11.134 -25.515 1.00 73.94 113 THR A C 1
ATOM 919 O O . THR A 1 113 ? 17.565 11.004 -24.319 1.00 73.94 113 THR A O 1
ATOM 922 N N . PHE A 1 114 ? 17.162 10.444 -26.451 1.00 72.75 114 PHE A N 1
ATOM 923 C CA . PHE A 1 114 ? 16.090 9.501 -26.115 1.00 72.75 114 PHE A CA 1
ATOM 924 C C . PHE A 1 114 ? 16.599 8.299 -25.318 1.00 72.75 114 PHE A C 1
ATOM 926 O O . PHE A 1 114 ? 15.921 7.859 -24.389 1.00 72.75 114 PHE A O 1
ATOM 933 N N . SER A 1 115 ? 17.799 7.797 -25.624 1.00 70.69 115 SER A N 1
ATOM 934 C CA . SER A 1 115 ? 18.389 6.684 -24.873 1.00 70.69 115 SER A CA 1
ATOM 935 C C . SER A 1 115 ? 18.775 7.103 -23.451 1.00 70.69 115 SER A C 1
ATOM 937 O O . SER A 1 115 ? 18.486 6.378 -22.501 1.00 70.69 115 SER A O 1
ATOM 939 N N . LEU A 1 116 ? 19.344 8.303 -23.275 1.00 76.06 116 LEU A N 1
ATOM 940 C CA . LEU A 1 116 ? 19.637 8.867 -21.953 1.00 76.06 116 LEU A CA 1
ATOM 941 C C . LEU A 1 116 ? 18.363 9.120 -21.138 1.00 76.06 116 LEU A C 1
ATOM 943 O O . LEU A 1 116 ? 18.334 8.792 -19.954 1.00 76.06 116 LEU A O 1
ATOM 947 N N . LEU A 1 117 ? 17.298 9.640 -21.757 1.00 73.44 117 LEU A N 1
ATOM 948 C CA . LEU A 1 117 ? 15.995 9.802 -21.101 1.00 73.44 117 LEU A CA 1
ATOM 949 C C . LEU A 1 117 ? 15.395 8.452 -20.689 1.00 73.44 117 LEU A C 1
ATOM 951 O O . LEU A 1 117 ? 14.908 8.319 -19.568 1.00 73.44 117 LEU A O 1
ATOM 955 N N . GLY A 1 118 ? 15.469 7.435 -21.553 1.00 70.81 118 GLY A N 1
ATOM 956 C CA . GLY A 1 118 ? 15.028 6.075 -21.232 1.00 70.81 118 GLY A CA 1
ATOM 957 C C . GLY A 1 118 ? 15.771 5.492 -20.026 1.00 70.81 118 GLY A C 1
ATOM 958 O O . GLY A 1 118 ? 15.136 5.005 -19.089 1.00 70.81 118 GLY A O 1
ATOM 959 N N . ILE A 1 119 ? 17.104 5.618 -20.006 1.00 76.12 119 ILE A N 1
ATOM 960 C CA . ILE A 1 119 ? 17.948 5.205 -18.873 1.00 76.12 119 ILE A CA 1
ATOM 961 C C . ILE A 1 119 ? 17.578 5.987 -17.607 1.00 76.12 119 ILE A C 1
ATOM 963 O O . ILE A 1 119 ? 17.411 5.391 -16.545 1.00 76.12 119 ILE A O 1
ATOM 967 N N . TRP A 1 120 ? 17.397 7.306 -17.707 1.00 78.06 120 TRP A N 1
ATOM 968 C CA . TRP A 1 120 ? 17.022 8.155 -16.577 1.00 78.06 120 TRP A CA 1
ATOM 969 C C . TRP A 1 120 ? 15.688 7.740 -15.945 1.00 78.06 120 TRP A C 1
ATOM 971 O O . TRP A 1 120 ? 15.597 7.618 -14.720 1.00 78.06 120 TRP A O 1
ATOM 981 N N . PHE A 1 121 ? 14.658 7.483 -16.758 1.00 74.31 121 PHE A N 1
ATOM 982 C CA . PHE A 1 121 ? 13.363 7.013 -16.261 1.00 74.31 121 PHE A CA 1
ATOM 983 C C . PHE A 1 121 ? 13.467 5.634 -15.606 1.00 74.31 121 PHE A C 1
ATOM 985 O O . PHE A 1 121 ? 12.911 5.439 -14.526 1.00 74.31 121 PHE A O 1
ATOM 992 N N . ALA A 1 122 ? 14.223 4.710 -16.202 1.00 73.19 122 ALA A N 1
ATOM 993 C CA . ALA A 1 122 ? 14.453 3.384 -15.638 1.00 73.19 122 ALA A CA 1
ATOM 994 C C . ALA A 1 122 ? 15.192 3.444 -14.286 1.00 73.19 122 ALA A C 1
ATOM 996 O O . ALA A 1 122 ? 14.767 2.802 -13.328 1.00 73.19 122 ALA A O 1
ATOM 997 N N . LEU A 1 123 ? 16.240 4.266 -14.160 1.00 76.62 123 LEU A N 1
ATOM 998 C CA . LEU A 1 123 ? 16.946 4.469 -12.888 1.00 76.62 123 LEU A CA 1
ATOM 999 C C . LEU A 1 123 ? 16.043 5.134 -11.840 1.00 76.62 123 LEU A C 1
ATOM 1001 O O . LEU A 1 123 ? 16.001 4.696 -10.691 1.00 76.62 123 LEU A O 1
ATOM 1005 N N . SER A 1 124 ? 15.274 6.151 -12.238 1.00 75.69 124 SER A N 1
ATOM 1006 C CA . SER A 1 124 ? 14.313 6.824 -11.354 1.00 75.69 124 SER A CA 1
ATOM 1007 C C . SER A 1 124 ? 13.252 5.853 -10.829 1.00 75.69 124 SER A C 1
ATOM 1009 O O . SER A 1 124 ? 12.896 5.900 -9.652 1.00 75.69 124 SER A O 1
ATOM 1011 N N . PHE A 1 125 ? 12.771 4.949 -11.685 1.00 76.44 125 PHE A N 1
ATOM 1012 C CA . PHE A 1 125 ? 11.857 3.874 -11.313 1.00 76.44 125 PHE A CA 1
ATOM 1013 C C . PHE A 1 125 ? 12.501 2.903 -10.314 1.00 76.44 125 PHE A C 1
ATOM 1015 O O . PHE A 1 125 ? 11.926 2.669 -9.252 1.00 76.44 125 PHE A O 1
ATOM 1022 N N . GLN A 1 126 ? 13.716 2.410 -10.592 1.00 78.38 126 GLN A N 1
ATOM 1023 C CA . GLN A 1 126 ? 14.438 1.503 -9.688 1.00 78.38 126 GLN A CA 1
ATOM 1024 C C . GLN A 1 126 ? 14.647 2.114 -8.296 1.00 78.38 126 GLN A C 1
ATOM 1026 O O . GLN A 1 126 ? 14.411 1.449 -7.287 1.00 78.38 126 GLN A O 1
ATOM 1031 N N . VAL A 1 127 ? 15.053 3.388 -8.229 1.00 79.06 127 VAL A N 1
ATOM 1032 C CA . VAL A 1 127 ? 15.257 4.096 -6.957 1.00 79.06 127 VAL A CA 1
ATOM 1033 C C . VAL A 1 127 ? 13.945 4.237 -6.191 1.00 79.06 127 VAL A C 1
ATOM 1035 O O . VAL A 1 127 ? 13.908 3.931 -5.000 1.00 79.06 127 VAL A O 1
ATOM 1038 N N . LYS A 1 128 ? 12.863 4.663 -6.855 1.00 77.88 128 LYS A N 1
ATOM 1039 C CA . LYS A 1 128 ? 11.559 4.854 -6.203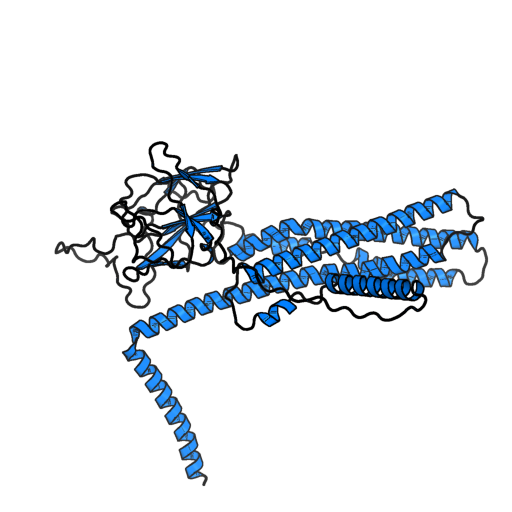 1.00 77.88 128 LYS A CA 1
ATOM 1040 C C . LYS A 1 128 ? 10.973 3.544 -5.683 1.00 77.88 128 LYS A C 1
ATOM 1042 O O . LYS A 1 128 ? 10.543 3.508 -4.535 1.00 77.88 128 LYS A O 1
ATOM 1047 N N . ILE A 1 129 ? 11.008 2.473 -6.478 1.00 76.19 129 ILE A N 1
ATOM 1048 C CA . ILE A 1 129 ? 10.524 1.157 -6.040 1.00 76.19 129 ILE A CA 1
ATOM 1049 C C . ILE A 1 129 ? 11.357 0.630 -4.875 1.00 76.19 129 ILE A C 1
ATOM 1051 O O . ILE A 1 129 ? 10.794 0.210 -3.866 1.00 76.19 129 ILE A O 1
ATOM 1055 N N . SER A 1 130 ? 12.687 0.692 -4.974 1.00 75.50 130 SER A N 1
ATOM 1056 C CA . SER A 1 130 ? 13.563 0.207 -3.906 1.00 75.50 130 SER A CA 1
ATOM 1057 C C . SER A 1 130 ? 13.393 1.005 -2.609 1.00 75.50 130 SER A C 1
ATOM 1059 O O . SER A 1 130 ? 13.460 0.427 -1.523 1.00 75.50 130 SER A O 1
ATOM 1061 N N . ALA A 1 131 ? 13.154 2.317 -2.699 1.00 75.31 131 ALA A N 1
ATOM 1062 C CA . ALA A 1 131 ? 12.857 3.152 -1.542 1.00 75.31 131 ALA A CA 1
ATOM 1063 C C . ALA A 1 131 ? 11.506 2.782 -0.909 1.00 75.31 131 ALA A C 1
ATOM 1065 O O . ALA A 1 131 ? 11.458 2.565 0.302 1.00 75.31 131 ALA A O 1
ATOM 1066 N N . ALA A 1 132 ? 10.449 2.633 -1.716 1.00 72.00 132 ALA A N 1
ATOM 1067 C CA . ALA A 1 132 ? 9.112 2.261 -1.249 1.00 72.00 132 ALA A CA 1
ATOM 1068 C C . ALA A 1 132 ? 9.096 0.870 -0.589 1.00 72.00 132 ALA A C 1
ATOM 1070 O O . ALA A 1 132 ? 8.590 0.707 0.525 1.00 72.00 132 ALA A O 1
ATOM 1071 N N . SER A 1 133 ? 9.728 -0.130 -1.218 1.00 71.44 133 SER A N 1
ATOM 1072 C CA . SER A 1 133 ? 9.839 -1.479 -0.653 1.00 71.44 133 SER A CA 1
ATOM 1073 C C . SER A 1 133 ? 10.621 -1.464 0.661 1.00 71.44 133 SER A C 1
ATOM 1075 O O . SER A 1 133 ? 10.214 -2.084 1.642 1.00 71.44 133 SER A O 1
ATOM 1077 N N . ARG A 1 134 ? 11.735 -0.720 0.715 1.00 73.38 134 ARG A N 1
ATOM 1078 C CA . ARG A 1 134 ? 12.582 -0.617 1.907 1.00 73.38 134 ARG A CA 1
ATOM 1079 C C . ARG A 1 134 ? 11.862 0.079 3.055 1.00 73.38 134 ARG A C 1
ATOM 1081 O O . ARG A 1 134 ? 11.960 -0.385 4.185 1.00 73.38 134 ARG A O 1
ATOM 1088 N N . GLU A 1 135 ? 11.157 1.175 2.794 1.00 69.69 135 GLU A N 1
ATOM 1089 C CA . GLU A 1 135 ? 10.389 1.881 3.818 1.00 69.69 135 GLU A CA 1
ATOM 1090 C C . GLU A 1 135 ? 9.315 0.977 4.435 1.00 69.69 135 GLU A C 1
ATOM 1092 O O . GLU A 1 135 ? 9.199 0.907 5.658 1.00 69.69 135 GLU A O 1
ATOM 1097 N N . ARG A 1 136 ? 8.602 0.196 3.622 1.00 66.50 136 ARG A N 1
ATOM 1098 C CA . ARG A 1 136 ? 7.551 -0.714 4.103 1.00 66.50 136 ARG A CA 1
ATOM 1099 C C . ARG A 1 136 ? 8.105 -1.906 4.877 1.00 66.50 136 ARG A C 1
ATOM 1101 O O . ARG A 1 136 ? 7.645 -2.168 5.989 1.00 66.50 136 ARG A O 1
ATOM 1108 N N . LEU A 1 137 ? 9.129 -2.567 4.333 1.00 64.56 137 LEU A N 1
ATOM 1109 C CA . LEU A 1 137 ? 9.794 -3.695 4.991 1.00 64.56 137 LEU A CA 1
ATOM 1110 C C . LEU A 1 137 ? 10.472 -3.274 6.307 1.00 64.56 137 LEU A C 1
ATOM 1112 O O . LEU A 1 137 ? 10.493 -4.055 7.255 1.00 64.56 137 LEU A O 1
ATOM 1116 N N . LEU A 1 138 ? 11.012 -2.048 6.394 1.00 61.34 138 LEU A N 1
ATOM 1117 C CA . LEU A 1 138 ? 11.799 -1.607 7.554 1.00 61.34 138 LEU A CA 1
ATOM 1118 C C . LEU A 1 138 ? 11.061 -0.728 8.571 1.00 61.34 138 LEU A C 1
ATOM 1120 O O . LEU A 1 138 ? 11.535 -0.665 9.709 1.00 61.34 138 LEU A O 1
ATOM 1124 N N . ARG A 1 139 ? 9.992 -0.004 8.205 1.00 60.09 139 ARG A N 1
ATOM 1125 C CA . ARG A 1 139 ? 9.328 0.960 9.110 1.00 60.09 139 ARG A CA 1
ATOM 1126 C C . ARG A 1 139 ? 7.916 0.570 9.533 1.00 60.09 139 ARG A C 1
ATOM 1128 O O . ARG A 1 139 ? 7.623 0.718 10.711 1.00 60.09 139 ARG A O 1
ATOM 1135 N N . ARG A 1 140 ? 7.050 0.098 8.627 1.00 58.38 140 ARG A N 1
ATOM 1136 C CA . ARG A 1 140 ? 5.614 -0.088 8.940 1.00 58.38 140 ARG A CA 1
ATOM 1137 C C . ARG A 1 140 ? 5.223 -1.501 9.373 1.00 58.38 140 ARG A C 1
ATOM 1139 O O . ARG A 1 140 ? 4.377 -1.629 10.246 1.00 58.38 140 ARG A O 1
ATOM 1146 N N . TYR A 1 141 ? 5.855 -2.549 8.838 1.00 55.78 141 TYR A N 1
ATOM 1147 C CA . TYR A 1 141 ? 5.469 -3.947 9.131 1.00 55.78 141 TYR A CA 1
ATOM 1148 C C . TYR A 1 141 ? 6.422 -4.682 10.069 1.00 55.78 141 TYR A C 1
ATOM 1150 O O . TYR A 1 141 ? 6.483 -5.912 10.074 1.00 55.78 141 TYR A O 1
ATOM 1158 N N . ARG A 1 142 ? 7.214 -3.944 10.849 1.00 53.84 142 ARG A N 1
ATOM 1159 C CA . ARG A 1 142 ? 8.342 -4.511 11.582 1.00 53.84 142 ARG A CA 1
ATOM 1160 C C . ARG A 1 142 ? 7.956 -4.941 13.002 1.00 53.84 142 ARG A C 1
ATOM 1162 O O . ARG A 1 142 ? 7.889 -4.113 13.902 1.00 53.84 142 ARG A O 1
ATOM 1169 N N . TYR A 1 143 ? 7.866 -6.248 13.234 1.00 48.09 143 TYR A N 1
ATOM 1170 C CA . TYR A 1 143 ? 8.374 -6.819 14.485 1.00 48.09 143 TYR A CA 1
ATOM 1171 C C . TYR A 1 143 ? 9.905 -6.724 14.425 1.00 48.09 143 TYR A C 1
ATOM 1173 O O . TYR A 1 143 ? 10.508 -7.286 13.511 1.00 48.09 143 TYR A O 1
ATOM 1181 N N . ARG A 1 144 ? 10.538 -5.949 15.318 1.00 39.00 144 ARG A N 1
ATOM 1182 C CA . ARG A 1 144 ? 12.009 -5.873 15.404 1.00 39.00 144 ARG A CA 1
ATOM 1183 C C . ARG A 1 144 ? 12.547 -7.253 15.786 1.00 39.00 144 ARG A C 1
ATOM 1185 O O . ARG A 1 144 ? 12.424 -7.644 16.941 1.00 39.00 144 ARG A O 1
ATOM 1192 N N . LEU A 1 145 ? 13.157 -7.952 14.836 1.00 42.72 145 LEU A N 1
ATOM 1193 C CA . LEU A 1 145 ? 13.955 -9.147 15.102 1.00 42.72 145 LEU A CA 1
ATOM 1194 C C . LEU A 1 145 ? 15.416 -8.738 15.314 1.00 42.72 145 LEU A C 1
ATOM 1196 O O . LEU A 1 145 ? 15.891 -7.753 14.745 1.00 42.72 145 LEU A O 1
ATOM 1200 N N . THR A 1 146 ? 16.138 -9.492 16.136 1.00 40.72 146 THR A N 1
ATOM 1201 C CA . THR A 1 146 ? 17.559 -9.260 16.444 1.00 40.72 146 THR A CA 1
ATOM 1202 C C . THR A 1 146 ? 18.485 -9.460 15.236 1.00 40.72 146 THR A C 1
ATOM 1204 O O . THR A 1 146 ? 19.541 -8.832 15.177 1.00 40.72 146 THR A O 1
ATOM 1207 N N . ASP A 1 147 ? 18.061 -10.223 14.224 1.00 41.66 147 ASP A N 1
ATOM 1208 C CA . ASP A 1 147 ? 18.879 -10.568 13.044 1.00 41.66 147 ASP A CA 1
ATOM 1209 C C . ASP A 1 147 ? 18.799 -9.553 11.889 1.00 41.66 147 ASP A C 1
ATOM 1211 O O . ASP A 1 147 ? 19.444 -9.678 10.845 1.00 41.66 147 ASP A O 1
ATOM 1215 N N . ASP A 1 148 ? 18.058 -8.469 12.085 1.00 42.19 148 ASP A N 1
ATOM 1216 C CA . ASP A 1 148 ? 17.758 -7.483 11.050 1.00 42.19 148 ASP A CA 1
ATOM 1217 C C . ASP A 1 148 ? 18.947 -6.617 10.590 1.00 42.19 148 ASP A C 1
ATOM 1219 O O . ASP A 1 148 ? 18.827 -5.853 9.624 1.00 42.19 148 ASP A O 1
ATOM 1223 N N . SER A 1 149 ? 20.110 -6.729 11.234 1.00 46.69 149 SER A N 1
ATOM 1224 C CA . SER A 1 149 ? 21.350 -6.109 10.740 1.00 46.69 149 SER A CA 1
ATOM 1225 C C . SER A 1 149 ? 21.754 -6.649 9.355 1.00 46.69 149 SER A C 1
ATOM 1227 O O . SER A 1 149 ? 22.400 -5.948 8.566 1.00 46.69 149 SER A O 1
ATOM 1229 N N . VAL A 1 150 ? 21.285 -7.852 9.006 1.00 46.62 150 VAL A N 1
ATOM 1230 C CA . VAL A 1 150 ? 21.521 -8.505 7.713 1.00 46.62 150 VAL A CA 1
ATOM 1231 C C . VAL A 1 150 ? 20.571 -7.983 6.621 1.00 46.62 150 VAL A C 1
ATOM 1233 O O . VAL A 1 150 ? 20.967 -7.883 5.458 1.00 46.62 150 VAL A O 1
ATOM 1236 N N . VAL A 1 151 ? 19.359 -7.532 6.971 1.00 43.66 151 VAL A N 1
ATOM 1237 C CA . VAL A 1 151 ? 18.330 -7.060 6.012 1.00 43.66 151 VAL A CA 1
ATOM 1238 C C . VAL A 1 151 ? 18.714 -5.737 5.341 1.00 43.66 151 VAL A C 1
ATOM 1240 O O . VAL A 1 151 ? 18.310 -5.461 4.213 1.00 43.66 151 VAL A O 1
ATOM 1243 N N . THR A 1 152 ? 19.605 -4.945 5.941 1.00 44.59 152 THR A N 1
ATOM 1244 C CA . THR A 1 152 ? 20.215 -3.783 5.271 1.00 44.59 152 THR A CA 1
ATOM 1245 C C . THR A 1 152 ? 20.973 -4.144 3.983 1.00 44.59 152 THR A C 1
ATOM 1247 O O . THR A 1 152 ? 21.193 -3.264 3.152 1.00 44.59 152 THR A O 1
ATOM 1250 N N . ARG A 1 153 ? 21.320 -5.427 3.777 1.00 46.62 153 ARG A N 1
ATOM 1251 C CA . ARG A 1 153 ? 21.901 -5.969 2.535 1.00 46.62 153 ARG A CA 1
ATOM 1252 C C . ARG A 1 153 ? 20.876 -6.605 1.579 1.00 46.62 153 ARG A C 1
ATOM 1254 O O . ARG A 1 153 ? 21.248 -6.965 0.468 1.00 46.62 153 ARG A O 1
ATOM 1261 N N . MET A 1 154 ? 19.595 -6.705 1.948 1.00 42.53 154 MET A N 1
ATOM 1262 C CA . MET A 1 154 ? 18.541 -7.310 1.110 1.00 42.53 154 MET A CA 1
ATOM 1263 C C . MET A 1 154 ? 18.032 -6.408 -0.024 1.00 42.53 154 MET A C 1
ATOM 1265 O O . MET A 1 154 ? 17.219 -6.845 -0.830 1.00 42.53 154 MET A O 1
ATOM 1269 N N . GLY A 1 155 ? 18.534 -5.176 -0.148 1.00 45.91 155 GLY A N 1
ATOM 1270 C CA . GLY A 1 155 ? 18.247 -4.319 -1.304 1.00 45.91 155 GLY A CA 1
ATOM 1271 C C . GLY A 1 155 ? 18.857 -4.807 -2.623 1.00 45.91 155 GLY A C 1
ATOM 1272 O O . GLY A 1 155 ? 18.675 -4.139 -3.635 1.00 45.91 155 GLY A O 1
ATOM 1273 N N . GLY A 1 156 ? 19.594 -5.926 -2.610 1.00 49.06 156 GLY A N 1
ATOM 1274 C CA . GLY A 1 156 ? 20.395 -6.378 -3.740 1.00 49.06 156 GLY A CA 1
ATOM 1275 C C . GLY A 1 156 ? 21.514 -5.387 -4.067 1.00 49.06 156 GLY A C 1
ATOM 1276 O O . GLY A 1 156 ? 21.491 -4.213 -3.687 1.00 49.06 156 GLY A O 1
ATOM 1277 N N . ASN A 1 157 ? 22.528 -5.840 -4.798 1.00 48.56 157 ASN A N 1
ATOM 1278 C CA . ASN A 1 157 ? 23.445 -4.916 -5.458 1.00 48.56 157 ASN A CA 1
ATOM 1279 C C . ASN A 1 157 ? 22.684 -4.241 -6.608 1.00 48.56 157 ASN A C 1
ATOM 1281 O O . ASN A 1 157 ? 22.819 -4.638 -7.762 1.00 48.56 157 ASN A O 1
ATOM 1285 N N . ASN A 1 158 ? 21.834 -3.259 -6.297 1.00 52.84 158 ASN A N 1
ATOM 1286 C CA . ASN A 1 158 ? 21.146 -2.488 -7.322 1.00 52.84 158 ASN A CA 1
ATOM 1287 C C . ASN A 1 158 ? 22.189 -1.840 -8.231 1.00 52.84 158 ASN A C 1
ATOM 1289 O O . ASN A 1 158 ? 23.142 -1.224 -7.748 1.00 52.84 158 ASN A O 1
ATOM 1293 N N . LEU A 1 159 ? 21.982 -1.945 -9.547 1.00 51.44 159 LEU A N 1
ATOM 1294 C CA . LEU A 1 159 ? 22.831 -1.312 -10.559 1.00 51.44 159 LEU A CA 1
ATOM 1295 C C . LEU A 1 159 ? 23.059 0.166 -10.258 1.00 51.44 159 LEU A C 1
ATOM 1297 O O . LEU A 1 159 ? 24.153 0.648 -10.486 1.00 51.44 159 LEU A O 1
ATOM 1301 N N . VAL A 1 160 ? 22.074 0.860 -9.681 1.00 51.34 160 VAL A N 1
ATOM 1302 C CA . VAL A 1 160 ? 22.203 2.245 -9.207 1.00 51.34 160 VAL A CA 1
ATOM 1303 C C . VAL A 1 160 ? 23.332 2.395 -8.186 1.00 51.34 160 VAL A C 1
ATOM 1305 O O . VAL A 1 160 ? 24.167 3.272 -8.352 1.00 51.34 160 VAL A O 1
ATOM 1308 N N . ASN A 1 161 ? 23.414 1.534 -7.168 1.00 55.94 161 ASN A N 1
ATOM 1309 C CA . ASN A 1 161 ? 24.513 1.572 -6.200 1.00 55.94 161 ASN A CA 1
ATOM 1310 C C . ASN A 1 161 ? 25.840 1.231 -6.875 1.00 55.94 161 ASN A C 1
ATOM 1312 O O . ASN A 1 161 ? 26.839 1.886 -6.609 1.00 55.94 161 ASN A O 1
ATOM 1316 N N . SER A 1 162 ? 25.850 0.269 -7.798 1.00 64.81 162 SER A N 1
ATOM 1317 C CA . SER A 1 162 ? 27.036 -0.044 -8.600 1.00 64.81 162 SER A CA 1
ATOM 1318 C C . SER A 1 162 ? 27.456 1.126 -9.497 1.00 64.81 162 SER A C 1
ATOM 1320 O O . SER A 1 162 ? 28.644 1.387 -9.603 1.00 64.81 162 SER A O 1
ATOM 1322 N N . PHE A 1 163 ? 26.516 1.878 -10.075 1.00 56.12 163 PHE A N 1
ATOM 1323 C CA . PHE A 1 163 ? 26.753 3.067 -10.899 1.00 56.12 163 PHE A CA 1
ATOM 1324 C C . PHE A 1 163 ? 27.150 4.285 -10.068 1.00 56.12 163 PHE A C 1
ATOM 1326 O O . PHE A 1 163 ? 27.997 5.046 -10.509 1.00 56.12 163 PHE A O 1
ATOM 1333 N N . PHE A 1 164 ? 26.600 4.476 -8.869 1.00 58.66 164 PHE A N 1
ATOM 1334 C CA . PHE A 1 164 ? 27.053 5.505 -7.930 1.00 58.66 164 PHE A CA 1
ATOM 1335 C C . PHE A 1 164 ? 28.445 5.177 -7.391 1.00 58.66 164 PHE A C 1
ATOM 1337 O O . PHE A 1 164 ? 29.289 6.063 -7.281 1.00 58.66 164 PHE A O 1
ATOM 1344 N N . ASN A 1 165 ? 28.725 3.904 -7.113 1.00 64.94 165 ASN A N 1
ATOM 1345 C CA . ASN A 1 165 ? 30.050 3.444 -6.712 1.00 64.94 165 ASN A CA 1
ATOM 1346 C C . ASN A 1 165 ? 31.044 3.549 -7.873 1.00 64.94 165 ASN A C 1
ATOM 1348 O O . ASN A 1 165 ? 32.163 3.995 -7.665 1.00 64.94 165 ASN A O 1
ATOM 1352 N N . LEU A 1 166 ? 30.637 3.227 -9.103 1.00 60.16 166 LEU A N 1
ATOM 1353 C CA . LEU A 1 166 ? 31.452 3.407 -10.306 1.00 60.16 166 LEU A CA 1
ATOM 1354 C C . LEU A 1 166 ? 31.664 4.895 -10.605 1.00 60.16 166 LEU A C 1
ATOM 1356 O O . LEU A 1 166 ? 32.778 5.310 -10.875 1.00 60.16 166 LEU A O 1
ATOM 1360 N N . GLY A 1 167 ? 30.618 5.713 -10.522 1.00 54.16 167 GLY A N 1
ATOM 1361 C CA . GLY A 1 167 ? 30.667 7.153 -10.756 1.00 54.16 167 GLY A CA 1
ATOM 1362 C C . GLY A 1 167 ? 31.520 7.871 -9.718 1.00 54.16 167 GLY A C 1
ATOM 1363 O O . GLY A 1 167 ? 32.340 8.705 -10.082 1.00 54.16 167 GLY A O 1
ATOM 1364 N N . SER A 1 168 ? 31.409 7.498 -8.441 1.00 59.72 168 SER A N 1
ATOM 1365 C CA . SER A 1 168 ? 32.303 7.992 -7.388 1.00 59.72 168 SER A CA 1
ATOM 1366 C C . SER A 1 168 ? 33.722 7.450 -7.546 1.00 59.72 168 SER A C 1
ATOM 1368 O O . SER A 1 168 ? 34.666 8.208 -7.368 1.00 59.72 168 SER A O 1
ATOM 1370 N N . MET A 1 169 ? 33.910 6.194 -7.963 1.00 70.44 169 MET A N 1
ATOM 1371 C CA . MET A 1 169 ? 35.227 5.642 -8.296 1.00 70.44 169 MET A CA 1
ATOM 1372 C C . MET A 1 169 ? 35.879 6.412 -9.449 1.00 70.44 169 MET A C 1
ATOM 1374 O O . MET A 1 169 ? 37.033 6.805 -9.304 1.00 70.44 169 MET A O 1
ATOM 1378 N N . VAL A 1 170 ? 35.156 6.668 -10.546 1.00 61.19 170 VAL A N 1
ATOM 1379 C CA . VAL A 1 170 ? 35.608 7.423 -11.730 1.00 61.19 170 VAL A CA 1
ATOM 1380 C C . VAL A 1 170 ? 35.880 8.880 -11.370 1.00 61.19 170 VAL A C 1
ATOM 1382 O O . VAL A 1 170 ? 36.933 9.403 -11.719 1.00 61.19 170 VAL A O 1
ATOM 1385 N N . ALA A 1 171 ? 34.993 9.526 -10.610 1.00 61.16 171 ALA A N 1
ATOM 1386 C CA . ALA A 1 171 ? 35.205 10.884 -10.117 1.00 61.16 171 ALA A CA 1
ATOM 1387 C C . ALA A 1 171 ? 36.426 10.965 -9.188 1.00 61.16 171 ALA A C 1
ATOM 1389 O O . ALA A 1 171 ? 37.215 11.898 -9.301 1.00 61.16 171 ALA A O 1
ATOM 1390 N N . ASN A 1 172 ? 36.642 9.962 -8.332 1.00 67.06 172 ASN A N 1
ATOM 1391 C CA . ASN A 1 172 ? 37.816 9.881 -7.464 1.00 67.06 172 ASN A CA 1
ATOM 1392 C C . ASN A 1 172 ? 39.094 9.576 -8.256 1.00 67.06 172 ASN A C 1
ATOM 1394 O O . ASN A 1 172 ? 40.143 10.128 -7.942 1.00 67.06 172 ASN A O 1
ATOM 1398 N N . THR A 1 173 ? 39.041 8.746 -9.304 1.00 70.06 173 THR A N 1
ATOM 1399 C CA . THR A 1 173 ? 40.210 8.490 -10.168 1.00 70.06 173 THR A CA 1
ATOM 1400 C C . THR A 1 173 ? 40.551 9.701 -11.025 1.00 70.06 173 THR A C 1
ATOM 1402 O O . THR A 1 173 ? 41.728 10.033 -11.139 1.00 70.06 173 THR A O 1
ATOM 1405 N N . MET A 1 174 ? 39.554 10.404 -11.568 1.00 56.81 174 MET A N 1
ATOM 1406 C CA . MET A 1 174 ? 39.745 11.686 -12.253 1.00 56.81 174 MET A CA 1
ATOM 1407 C C . MET A 1 174 ? 40.267 12.754 -11.291 1.00 56.81 174 MET A C 1
ATOM 1409 O O . MET A 1 174 ? 41.226 13.442 -11.620 1.00 56.81 174 MET A O 1
ATOM 1413 N N . GLY A 1 175 ? 39.714 12.835 -10.079 1.00 67.56 175 GLY A N 1
ATOM 1414 C CA . GLY A 1 175 ? 40.202 13.705 -9.012 1.00 67.56 175 GLY A CA 1
ATOM 1415 C C . GLY A 1 175 ? 41.662 13.417 -8.669 1.00 67.56 175 GLY A C 1
ATOM 1416 O O . GLY A 1 175 ? 42.470 14.334 -8.641 1.00 67.56 175 GLY A O 1
ATOM 1417 N N . HIS A 1 176 ? 42.046 12.147 -8.522 1.00 67.50 176 HIS A N 1
ATOM 1418 C CA . HIS A 1 176 ? 43.437 11.753 -8.291 1.00 67.50 176 HIS A CA 1
ATOM 1419 C C . HIS A 1 176 ? 44.358 11.982 -9.495 1.00 67.50 176 HIS A C 1
ATOM 1421 O O . HIS A 1 176 ? 45.542 12.243 -9.293 1.00 67.50 176 HIS A O 1
ATOM 1427 N N . ALA A 1 177 ? 43.860 11.891 -10.729 1.00 65.88 177 ALA A N 1
ATOM 1428 C CA . ALA A 1 177 ? 44.633 12.209 -11.928 1.00 65.88 177 ALA A CA 1
ATOM 1429 C C . ALA A 1 177 ? 44.885 13.721 -12.044 1.00 65.88 177 ALA A C 1
ATOM 1431 O O . ALA A 1 177 ? 46.014 14.132 -12.302 1.00 65.88 177 ALA A O 1
ATOM 1432 N N . ILE A 1 178 ? 43.868 14.539 -11.757 1.00 65.94 178 ILE A N 1
ATOM 1433 C CA . ILE A 1 178 ? 43.952 16.004 -11.733 1.00 65.94 178 ILE A CA 1
ATOM 1434 C C . ILE A 1 178 ? 44.845 16.475 -10.574 1.00 65.94 178 ILE A C 1
ATOM 1436 O O . ILE A 1 178 ? 45.714 17.318 -10.774 1.00 65.94 178 ILE A O 1
ATOM 1440 N N . ASP A 1 179 ? 44.716 15.882 -9.385 1.00 62.69 179 ASP A N 1
ATOM 1441 C CA . ASP A 1 179 ? 45.511 16.240 -8.200 1.00 62.69 179 ASP A CA 1
ATOM 1442 C C . ASP A 1 179 ? 46.978 15.762 -8.318 1.00 62.69 179 ASP A C 1
ATOM 1444 O O . ASP A 1 179 ? 47.897 16.411 -7.817 1.00 62.69 179 ASP A O 1
ATOM 1448 N N . LYS A 1 180 ? 47.241 14.683 -9.078 1.00 55.78 180 LYS A N 1
ATOM 1449 C CA . LYS A 1 180 ? 48.604 14.287 -9.491 1.00 55.78 180 LYS A CA 1
ATOM 1450 C C . LYS A 1 180 ? 49.215 15.227 -10.530 1.00 55.78 180 LYS A C 1
ATOM 1452 O O . LYS A 1 180 ? 50.436 15.339 -10.582 1.00 55.78 180 LYS A O 1
ATOM 1457 N N . GLN A 1 181 ? 48.396 15.894 -11.338 1.00 49.59 181 GLN A N 1
ATOM 1458 C CA . GLN A 1 181 ? 48.854 16.854 -12.344 1.00 49.59 181 GLN A CA 1
ATOM 1459 C C . GLN A 1 181 ? 49.012 18.274 -11.765 1.00 49.59 181 GLN A C 1
ATOM 1461 O O . GLN A 1 181 ? 49.766 19.077 -12.308 1.00 49.59 181 GLN A O 1
ATOM 1466 N N . ALA A 1 182 ? 48.359 18.565 -10.634 1.00 50.50 182 ALA A N 1
ATOM 1467 C CA . ALA A 1 182 ? 48.330 19.881 -9.995 1.00 50.50 182 ALA A CA 1
ATOM 1468 C C . ALA A 1 182 ? 49.355 20.095 -8.860 1.00 50.50 182 ALA A C 1
ATOM 1470 O O . ALA A 1 182 ? 49.408 21.190 -8.300 1.00 50.50 182 ALA A O 1
ATOM 1471 N N . ARG A 1 183 ? 50.193 19.108 -8.504 1.00 40.19 183 ARG A N 1
ATOM 1472 C CA . ARG A 1 183 ? 51.187 19.267 -7.422 1.00 40.19 183 ARG A CA 1
ATOM 1473 C C . ARG A 1 183 ? 52.639 19.241 -7.909 1.00 40.19 183 ARG A C 1
ATOM 1475 O O . ARG A 1 183 ? 53.206 18.159 -8.057 1.00 40.19 183 ARG A O 1
ATOM 1482 N N . PRO A 1 184 ? 53.306 20.405 -8.021 1.00 41.38 184 PRO A N 1
ATOM 1483 C CA . PRO A 1 184 ? 54.733 20.483 -7.770 1.00 41.38 184 PRO A CA 1
ATOM 1484 C C . PRO A 1 184 ? 54.988 20.333 -6.262 1.00 41.38 184 PRO A C 1
ATOM 1486 O O . PRO A 1 184 ? 54.297 20.888 -5.407 1.00 41.38 184 PRO A O 1
ATOM 1489 N N . SER A 1 185 ? 55.989 19.524 -5.955 1.00 47.75 185 SER A N 1
ATOM 1490 C CA . SER A 1 185 ? 56.480 19.133 -4.638 1.00 47.75 185 SER A CA 1
ATOM 1491 C C . SER A 1 185 ? 56.697 20.312 -3.682 1.00 47.75 185 SER A C 1
ATOM 1493 O O . SER A 1 185 ? 57.642 21.078 -3.845 1.00 47.75 185 SER A O 1
ATOM 1495 N N . ARG A 1 186 ? 55.901 20.399 -2.605 1.00 35.81 186 ARG A N 1
ATOM 1496 C CA . ARG A 1 186 ? 56.269 21.133 -1.383 1.00 35.81 186 ARG A CA 1
ATOM 1497 C C . ARG A 1 186 ? 55.708 20.476 -0.119 1.00 35.81 186 ARG A C 1
ATOM 1499 O O . ARG A 1 186 ? 54.503 20.416 0.080 1.00 35.81 186 ARG A O 1
ATOM 1506 N N . GLY A 1 187 ? 56.645 20.014 0.711 1.00 35.41 187 GLY A N 1
ATOM 1507 C CA . GLY A 1 187 ? 56.737 20.317 2.142 1.00 35.41 187 GLY A CA 1
ATOM 1508 C C . GLY A 1 187 ? 55.553 19.971 3.040 1.00 35.41 187 GLY A C 1
ATOM 1509 O O . GLY A 1 187 ? 54.575 20.703 3.113 1.00 35.41 187 GLY A O 1
ATOM 1510 N N . ALA A 1 188 ? 55.733 18.907 3.818 1.00 41.59 188 ALA A N 1
ATOM 1511 C CA . ALA A 1 188 ? 54.948 18.576 4.996 1.00 41.59 188 ALA A CA 1
ATOM 1512 C C . ALA A 1 188 ? 54.845 19.748 5.990 1.00 41.59 188 ALA A C 1
ATOM 1514 O O . ALA A 1 188 ? 55.871 20.274 6.414 1.00 41.59 188 ALA A O 1
ATOM 1515 N N . VAL A 1 189 ? 53.629 20.067 6.447 1.00 35.19 189 VAL A N 1
ATOM 1516 C CA . VAL A 1 189 ? 53.399 20.711 7.749 1.00 35.19 189 VAL A CA 1
ATOM 1517 C C . VAL A 1 189 ? 52.170 20.087 8.407 1.00 35.19 189 VAL A C 1
ATOM 1519 O O . VAL A 1 189 ? 51.089 19.988 7.834 1.00 35.19 189 VAL A O 1
ATOM 1522 N N . ARG A 1 190 ? 52.409 19.625 9.630 1.00 34.31 190 ARG A N 1
ATOM 1523 C CA . ARG A 1 190 ? 51.531 18.929 10.566 1.00 34.31 190 ARG A CA 1
ATOM 1524 C C . ARG A 1 190 ? 50.906 19.976 11.499 1.00 34.31 190 ARG A C 1
ATOM 1526 O O . ARG A 1 190 ? 51.647 20.694 12.156 1.00 34.31 190 ARG A O 1
ATOM 1533 N N . GLY A 1 191 ? 49.580 20.024 11.600 1.00 31.56 191 GLY A N 1
ATOM 1534 C CA . GLY A 1 191 ? 48.836 20.721 12.665 1.00 31.56 191 GLY A CA 1
ATOM 1535 C C . GLY A 1 191 ? 47.533 19.952 12.878 1.00 31.56 191 GLY A C 1
ATOM 1536 O O . GLY A 1 191 ? 46.759 19.811 11.941 1.00 31.56 191 GLY A O 1
ATOM 1537 N N . VAL A 1 192 ? 47.360 19.164 13.943 1.00 36.41 192 VAL A N 1
ATOM 1538 C CA . VAL A 1 192 ? 47.092 19.565 15.338 1.00 36.41 192 VAL A CA 1
ATOM 1539 C C . VAL A 1 192 ? 45.968 20.596 15.393 1.00 36.41 192 VAL A C 1
ATOM 1541 O O . VAL A 1 192 ? 46.216 21.795 15.389 1.00 36.41 192 VAL A O 1
ATOM 1544 N N . LEU A 1 193 ? 44.731 20.096 15.449 1.00 33.81 193 LEU A N 1
ATOM 1545 C CA . LEU A 1 193 ? 43.579 20.861 15.903 1.00 33.81 193 LEU A CA 1
ATOM 1546 C C . LEU A 1 193 ? 43.000 20.194 17.146 1.00 33.81 193 LEU A C 1
ATOM 1548 O O . LEU A 1 193 ? 42.743 18.991 17.207 1.00 33.81 193 LEU A O 1
ATOM 1552 N N . THR A 1 194 ? 42.927 21.046 18.150 1.00 32.50 194 THR A N 1
ATOM 1553 C CA . THR A 1 194 ? 42.595 20.854 19.545 1.00 32.50 194 THR A CA 1
ATOM 1554 C C . THR A 1 194 ? 41.121 20.534 19.746 1.00 32.50 194 THR A C 1
ATOM 1556 O O . THR A 1 194 ? 40.236 21.004 19.039 1.00 32.50 194 THR A O 1
ATOM 1559 N N . LYS A 1 195 ? 40.901 19.700 20.756 1.00 30.83 195 LYS A N 1
ATOM 1560 C CA . LYS A 1 195 ? 39.629 19.210 21.269 1.00 30.83 195 LYS A CA 1
ATOM 1561 C C . LYS A 1 195 ? 39.123 20.229 22.296 1.00 30.83 195 LYS A C 1
ATOM 1563 O O . LYS A 1 195 ? 39.794 20.407 23.308 1.00 30.83 195 LYS A O 1
ATOM 1568 N N . GLU A 1 196 ? 37.972 20.860 22.069 1.00 29.88 196 GLU A N 1
ATOM 1569 C CA . GLU A 1 196 ? 37.240 21.568 23.130 1.00 29.88 196 GLU A CA 1
ATOM 1570 C C . GLU A 1 196 ? 36.019 20.747 23.579 1.00 29.88 196 GLU A C 1
ATOM 1572 O O . GLU A 1 196 ? 35.242 20.290 22.734 1.00 29.88 196 GLU A O 1
ATOM 1577 N N . PRO A 1 197 ? 35.855 20.511 24.894 1.00 34.03 197 PRO A N 1
ATOM 1578 C CA . PRO A 1 197 ? 34.696 19.857 25.480 1.00 34.03 197 PRO A CA 1
ATOM 1579 C C . PRO A 1 197 ? 33.704 20.904 26.007 1.00 34.03 197 PRO A C 1
ATOM 1581 O O . PRO A 1 197 ? 34.078 21.772 26.790 1.00 34.03 197 PRO A O 1
ATOM 1584 N N . GLY A 1 198 ? 32.424 20.787 25.656 1.00 35.72 198 GLY A N 1
ATOM 1585 C CA . GLY A 1 198 ? 31.388 21.584 26.317 1.00 35.72 198 GLY A CA 1
ATOM 1586 C C . GLY A 1 198 ? 30.203 21.926 25.433 1.00 35.72 198 GLY A C 1
ATOM 1587 O O . GLY A 1 198 ? 30.034 23.070 25.035 1.00 35.72 198 GLY A O 1
ATOM 1588 N N . SER A 1 199 ? 29.337 20.951 25.179 1.00 28.81 199 SER A N 1
ATOM 1589 C CA . SER A 1 199 ? 27.965 21.229 24.751 1.00 28.81 199 SER A CA 1
ATOM 1590 C C . SER A 1 199 ? 27.015 20.485 25.689 1.00 28.81 199 SER A C 1
ATOM 1592 O O . SER A 1 199 ? 27.166 19.267 25.837 1.00 28.81 199 SER A O 1
ATOM 1594 N N . PRO A 1 200 ? 26.078 21.180 26.358 1.00 34.03 200 PRO A N 1
ATOM 1595 C CA . PRO A 1 200 ? 25.154 20.552 27.286 1.00 34.03 200 PRO A CA 1
ATOM 1596 C C . PRO A 1 200 ? 24.275 19.547 26.545 1.00 34.03 200 PRO A C 1
ATOM 1598 O O . PRO A 1 200 ? 23.816 19.792 25.429 1.00 34.03 200 PRO 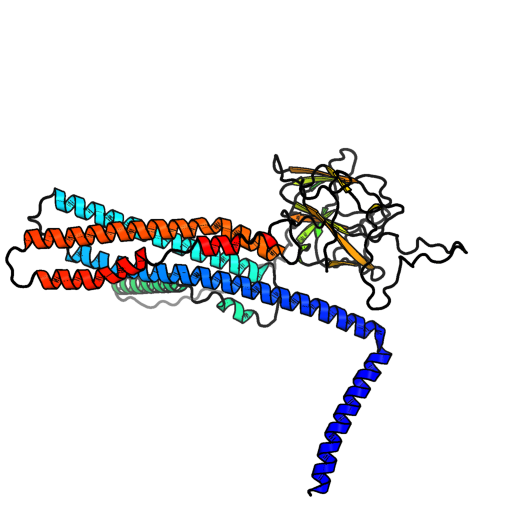A O 1
ATOM 1601 N N . VAL A 1 201 ? 24.056 18.406 27.196 1.00 32.69 201 VAL A N 1
ATOM 1602 C CA . VAL A 1 201 ? 23.126 17.360 26.776 1.00 32.69 201 VAL A CA 1
ATOM 1603 C C . VAL A 1 201 ? 21.734 17.979 26.685 1.00 32.69 201 VAL A C 1
ATOM 1605 O O . VAL A 1 201 ? 21.030 18.132 27.681 1.00 32.69 201 VAL A O 1
ATOM 1608 N N . VAL A 1 202 ? 21.345 18.367 25.473 1.00 31.47 202 VAL A N 1
ATOM 1609 C CA . VAL A 1 202 ? 19.957 18.652 25.134 1.00 31.47 202 VAL A CA 1
ATOM 1610 C C . VAL A 1 202 ? 19.241 17.310 25.194 1.00 31.47 202 VAL A C 1
ATOM 1612 O O . VAL A 1 202 ? 19.341 16.494 24.279 1.00 31.47 202 VAL A O 1
ATOM 1615 N N . ALA A 1 203 ? 18.556 17.060 26.309 1.00 33.28 203 ALA A N 1
ATOM 1616 C CA . ALA A 1 203 ? 17.545 16.019 26.368 1.00 33.28 203 ALA A CA 1
ATOM 1617 C C . ALA A 1 203 ? 16.591 16.230 25.179 1.00 33.28 203 ALA A C 1
ATOM 1619 O O . ALA A 1 203 ? 16.174 17.372 24.944 1.00 33.28 203 ALA A O 1
ATOM 1620 N N . PRO A 1 204 ? 16.263 15.187 24.398 1.00 32.69 204 PRO A N 1
ATOM 1621 C CA . PRO A 1 204 ? 15.349 15.344 23.284 1.00 32.69 204 PRO A CA 1
ATOM 1622 C C . PRO A 1 204 ? 14.002 15.785 23.854 1.00 32.69 204 PRO A C 1
ATOM 1624 O O . PRO A 1 204 ? 13.290 14.996 24.471 1.00 32.69 204 PRO A O 1
ATOM 1627 N N . LYS A 1 205 ? 13.650 17.061 23.659 1.00 30.53 205 LYS A N 1
ATOM 1628 C CA . LYS A 1 205 ? 12.255 17.491 23.706 1.00 30.53 205 LYS A CA 1
ATOM 1629 C C . LYS A 1 205 ? 11.549 16.627 22.671 1.00 30.53 205 LYS A C 1
ATOM 1631 O O . LYS A 1 205 ? 11.759 16.817 21.475 1.00 30.53 205 LYS A O 1
ATOM 1636 N N . THR A 1 206 ? 10.796 15.628 23.125 1.00 34.88 206 THR A N 1
ATOM 1637 C CA . THR A 1 206 ? 9.900 14.881 22.247 1.00 34.88 206 THR A CA 1
ATOM 1638 C C . THR A 1 206 ? 9.022 15.917 21.562 1.00 34.88 206 THR A C 1
ATOM 1640 O O . THR A 1 206 ? 8.351 16.661 22.282 1.00 34.88 206 THR A O 1
ATOM 1643 N N . PRO A 1 207 ? 9.066 16.040 20.224 1.00 39.72 207 PRO A N 1
ATOM 1644 C CA . PRO A 1 207 ? 8.165 16.941 19.533 1.00 39.72 207 PRO A CA 1
ATOM 1645 C C . PRO A 1 207 ? 6.751 16.551 19.957 1.00 39.72 207 PRO A C 1
ATOM 1647 O O . PRO A 1 207 ? 6.430 15.358 19.977 1.00 39.72 207 PRO A O 1
ATOM 1650 N N . GLU A 1 208 ? 5.945 17.532 20.363 1.00 43.41 208 GLU A N 1
ATOM 1651 C CA . GLU A 1 208 ? 4.499 17.359 20.451 1.00 43.41 208 GLU A CA 1
ATOM 1652 C C . GLU A 1 208 ? 4.079 16.748 19.118 1.00 43.41 208 GLU A C 1
ATOM 1654 O O . GLU A 1 208 ? 4.198 17.378 18.067 1.00 43.41 208 GLU A O 1
ATOM 1659 N N . SER A 1 209 ? 3.763 15.453 19.135 1.00 57.16 209 SER A N 1
ATOM 1660 C CA . SER A 1 209 ? 3.488 14.717 17.913 1.00 57.16 209 SER A CA 1
ATOM 1661 C C . SER A 1 209 ? 2.174 15.261 17.390 1.00 57.16 209 SER A C 1
ATOM 1663 O O . SER A 1 209 ? 1.120 14.940 17.940 1.00 57.16 209 SER A O 1
ATOM 1665 N N . SER A 1 210 ? 2.260 16.128 16.384 1.00 78.00 210 SER A N 1
ATOM 1666 C CA . SER A 1 210 ? 1.119 16.611 15.622 1.00 78.00 210 SER A CA 1
ATOM 1667 C C . SER A 1 210 ? 0.225 15.423 15.280 1.00 78.00 210 SER A C 1
ATOM 1669 O O . SER A 1 210 ? 0.731 14.406 14.796 1.00 78.00 210 SER A O 1
ATOM 1671 N N . LEU A 1 211 ? -1.075 15.541 15.560 1.00 84.25 211 LEU A N 1
ATOM 1672 C CA . LEU A 1 211 ? -2.050 14.508 15.220 1.00 84.25 211 LEU A CA 1
ATOM 1673 C C . LEU A 1 211 ? -1.893 14.111 13.751 1.00 84.25 211 LEU A C 1
ATOM 1675 O O . LEU A 1 211 ? -1.730 14.974 12.886 1.00 84.25 211 LEU A O 1
ATOM 1679 N N . LYS A 1 212 ? -1.950 12.809 13.472 1.00 84.50 212 LYS A N 1
ATOM 1680 C CA . LYS A 1 212 ? -1.805 12.297 12.107 1.00 84.50 212 LYS A CA 1
ATOM 1681 C C . LYS A 1 212 ? -2.987 12.699 11.224 1.00 84.50 212 LYS A C 1
ATOM 1683 O O . LYS A 1 212 ? -2.801 13.048 10.062 1.00 84.50 212 LYS A O 1
ATOM 1688 N N . LEU A 1 213 ? -4.183 12.705 11.808 1.00 89.44 213 LEU A N 1
ATOM 1689 C CA . LEU A 1 213 ? -5.384 13.317 11.251 1.00 89.44 213 LEU A CA 1
ATOM 1690 C C . LEU A 1 213 ? -5.870 14.424 12.179 1.00 89.44 213 LEU A C 1
ATOM 1692 O O . LEU A 1 213 ? -6.028 14.201 13.382 1.00 89.44 213 LEU A O 1
ATOM 1696 N N . LEU A 1 214 ? -6.147 15.595 11.610 1.00 91.50 214 LEU A N 1
ATOM 1697 C CA . LEU A 1 214 ? -6.790 16.684 12.335 1.00 91.50 214 LEU A CA 1
ATOM 1698 C C . LEU A 1 214 ? -8.288 16.387 12.462 1.00 91.50 214 LEU A C 1
ATOM 1700 O O . LEU A 1 214 ? -8.955 16.069 11.474 1.00 91.50 214 LEU A O 1
ATOM 1704 N N . VAL A 1 215 ? -8.805 16.511 13.682 1.00 91.56 215 VAL A N 1
ATOM 1705 C CA . VAL A 1 215 ? -10.208 16.251 14.010 1.00 91.56 215 VAL A CA 1
ATOM 1706 C C . VAL A 1 215 ? -10.741 17.422 14.825 1.00 91.56 215 VAL A C 1
ATOM 1708 O O . VAL A 1 215 ? -10.051 17.927 15.710 1.00 91.56 215 VAL A O 1
ATOM 1711 N N . GLN A 1 216 ? -11.954 17.869 14.515 1.00 92.94 216 GLN A N 1
ATOM 1712 C CA . GLN A 1 216 ? -12.630 18.964 15.208 1.00 92.94 216 GLN A CA 1
ATOM 1713 C C . GLN A 1 216 ? -14.031 18.528 15.641 1.00 92.94 216 GLN A C 1
ATOM 1715 O O . GLN A 1 216 ? -14.672 17.728 14.960 1.00 92.94 216 GLN A O 1
ATOM 1720 N N . SER A 1 217 ? -14.515 19.063 16.763 1.00 91.00 217 SER A N 1
ATOM 1721 C CA . SER A 1 217 ? -15.925 18.923 17.139 1.00 91.00 217 SER A CA 1
ATOM 1722 C C . SER A 1 217 ? -16.785 19.757 16.190 1.00 91.00 217 SER A C 1
ATOM 1724 O O . SER A 1 217 ? -16.463 20.915 15.919 1.00 91.00 217 SER A O 1
ATOM 1726 N N . LEU A 1 218 ? -17.879 19.179 15.696 1.00 89.81 218 LEU A N 1
ATOM 1727 C CA . LEU A 1 218 ? -18.912 19.926 14.969 1.00 89.81 218 LEU A CA 1
ATOM 1728 C C . LEU A 1 218 ? -19.911 20.613 15.905 1.00 89.81 218 LEU A C 1
ATOM 1730 O O . LEU A 1 218 ? -20.644 21.491 15.457 1.00 89.81 218 LEU A O 1
ATOM 1734 N N . ASP A 1 219 ? -19.956 20.218 17.178 1.00 86.12 219 ASP A N 1
ATOM 1735 C CA . ASP A 1 219 ? -20.828 20.840 18.169 1.00 86.12 219 ASP A CA 1
ATOM 1736 C C . ASP A 1 219 ? -20.208 22.167 18.645 1.00 86.12 219 ASP A C 1
ATOM 1738 O O . ASP A 1 219 ? -19.154 22.133 19.290 1.00 86.12 219 ASP A O 1
ATOM 1742 N N . PRO A 1 220 ? -20.833 23.328 18.355 1.00 71.88 220 PRO A N 1
ATOM 1743 C CA . PRO A 1 220 ? -20.330 24.635 18.776 1.00 71.88 220 PRO A CA 1
ATOM 1744 C C . PRO A 1 220 ? -20.450 24.868 20.289 1.00 71.88 220 PRO A C 1
ATOM 1746 O O . PRO A 1 220 ? -19.863 25.818 20.800 1.00 71.88 220 PRO A O 1
ATOM 1749 N N . THR A 1 221 ? -21.222 24.037 20.999 1.00 73.44 221 THR A N 1
ATOM 1750 C CA . THR A 1 221 ? -21.440 24.139 22.451 1.00 73.44 221 THR A CA 1
ATOM 1751 C C . THR A 1 221 ? -20.580 23.176 23.266 1.00 73.44 221 THR A C 1
ATOM 1753 O O . THR A 1 221 ? -20.440 23.354 24.476 1.00 73.44 221 THR A O 1
ATOM 1756 N N . SER A 1 222 ? -19.981 22.174 22.618 1.00 68.44 222 SER A N 1
ATOM 1757 C CA . SER A 1 222 ? -19.101 21.212 23.277 1.00 68.44 222 SER A CA 1
ATOM 1758 C C . SER A 1 222 ? -17.696 21.788 23.456 1.00 68.44 222 SER A C 1
ATOM 1760 O O . SER A 1 222 ? -17.205 22.551 22.621 1.00 68.44 222 SER A O 1
ATOM 1762 N N . ALA A 1 223 ? -17.029 21.401 24.544 1.00 64.88 223 ALA A N 1
ATOM 1763 C CA . ALA A 1 223 ? -15.608 21.671 24.721 1.00 64.88 223 ALA A CA 1
ATOM 1764 C C . ALA A 1 223 ? -14.802 21.119 23.528 1.00 64.88 223 ALA A C 1
ATOM 1766 O O . ALA A 1 223 ? -15.246 20.211 22.820 1.00 64.88 223 ALA A O 1
ATOM 1767 N N . ALA A 1 224 ? -13.606 21.672 23.301 1.00 73.31 224 ALA A N 1
ATOM 1768 C CA . ALA A 1 224 ? -12.702 21.167 22.273 1.00 73.31 224 ALA A CA 1
ATOM 1769 C C . ALA A 1 224 ? -12.531 19.644 22.419 1.00 73.31 224 ALA A C 1
ATOM 1771 O O . ALA A 1 224 ? -12.301 19.146 23.520 1.00 73.31 224 ALA A O 1
ATOM 1772 N N . LEU A 1 225 ? -12.674 18.922 21.305 1.00 84.81 225 LEU A N 1
ATOM 1773 C CA . LEU A 1 225 ? -12.552 17.467 21.262 1.00 84.81 225 LEU A CA 1
ATOM 1774 C C . LEU A 1 225 ? -11.170 17.049 21.797 1.00 84.81 225 LEU A C 1
ATOM 1776 O O . LEU A 1 225 ? -10.153 17.480 21.251 1.00 84.81 225 LEU A O 1
ATOM 1780 N N . ASP A 1 226 ? -11.123 16.212 22.837 1.00 88.50 226 ASP A N 1
ATOM 1781 C CA . ASP A 1 226 ? -9.859 15.677 23.356 1.00 88.50 226 ASP A CA 1
ATOM 1782 C C . ASP A 1 226 ? -9.362 14.565 22.424 1.00 88.50 226 ASP A C 1
ATOM 1784 O O . ASP A 1 226 ? -9.840 13.428 22.451 1.00 88.50 226 ASP A O 1
ATOM 1788 N N . ALA A 1 227 ? -8.427 14.922 21.545 1.00 90.25 227 ALA A N 1
ATOM 1789 C CA . ALA A 1 227 ? -7.802 14.014 20.598 1.00 90.25 227 ALA A CA 1
ATOM 1790 C C . ALA A 1 227 ? -6.293 13.928 20.849 1.00 90.25 227 ALA A C 1
ATOM 1792 O O . ALA A 1 227 ? -5.613 14.930 21.073 1.00 90.25 227 ALA A O 1
ATOM 1793 N N . THR A 1 228 ? -5.745 12.717 20.774 1.00 91.31 228 THR A N 1
ATOM 1794 C CA . THR A 1 228 ? -4.321 12.455 21.001 1.00 91.31 228 THR A CA 1
ATOM 1795 C C . THR A 1 228 ? -3.789 11.390 20.049 1.00 91.31 228 THR A C 1
ATOM 1797 O O . THR A 1 228 ? -4.554 10.687 19.394 1.00 91.31 228 THR A O 1
ATOM 1800 N N . VAL A 1 229 ? -2.468 11.257 19.964 1.00 90.25 229 VAL A N 1
ATOM 1801 C CA . VAL A 1 229 ? -1.839 10.190 19.179 1.00 90.25 229 VAL A CA 1
ATOM 1802 C C . VAL A 1 229 ? -1.903 8.884 19.965 1.00 90.25 229 VAL A C 1
ATOM 1804 O O . VAL A 1 229 ? -1.463 8.824 21.117 1.00 90.25 229 VAL A O 1
ATOM 1807 N N . LEU A 1 230 ? -2.435 7.835 19.341 1.00 88.62 230 LEU A N 1
ATOM 1808 C CA . LEU A 1 230 ? -2.556 6.524 19.950 1.00 88.62 230 LEU A CA 1
ATOM 1809 C C . LEU A 1 230 ? -1.180 5.902 20.156 1.00 88.62 230 LEU A C 1
ATOM 1811 O O . LEU A 1 230 ? -0.418 5.715 19.214 1.00 88.62 230 LEU A O 1
ATOM 1815 N N . ARG A 1 231 ? -0.858 5.550 21.398 1.00 86.56 231 ARG A N 1
ATOM 1816 C CA . ARG A 1 231 ? 0.403 4.892 21.747 1.00 86.56 231 ARG A CA 1
ATOM 1817 C C . ARG A 1 231 ? 0.121 3.653 22.571 1.00 86.56 231 ARG A C 1
ATOM 1819 O O . ARG A 1 231 ? -0.880 3.584 23.283 1.00 86.56 231 ARG A O 1
ATOM 1826 N N . LYS A 1 232 ? 1.037 2.688 22.512 1.00 80.00 232 LYS A N 1
ATOM 1827 C CA . LYS A 1 232 ? 0.981 1.540 23.411 1.00 80.00 232 LYS A CA 1
ATOM 1828 C C . LYS A 1 232 ? 1.077 2.038 24.849 1.00 80.00 232 LYS A C 1
ATOM 1830 O O . LYS A 1 232 ? 1.985 2.795 25.191 1.00 80.00 232 LYS A O 1
ATOM 1835 N N . GLY A 1 233 ? 0.126 1.621 25.667 1.00 78.69 233 GLY A N 1
ATOM 1836 C CA . GLY A 1 233 ? 0.042 2.029 27.054 1.00 78.69 233 GLY A CA 1
ATOM 1837 C C . GLY A 1 233 ? -0.615 3.392 27.294 1.00 78.69 233 GLY A C 1
ATOM 1838 O O . GLY A 1 233 ? -0.423 3.986 28.353 1.00 78.69 233 GLY A O 1
ATOM 1839 N N . LEU A 1 234 ? -1.360 3.917 26.316 1.00 82.19 234 LEU A N 1
ATOM 1840 C CA . LEU A 1 234 ? -2.085 5.176 26.458 1.00 82.19 234 LEU A CA 1
ATOM 1841 C C . LEU A 1 234 ? -3.210 5.047 27.498 1.00 82.19 234 LEU A C 1
ATOM 1843 O O . LEU A 1 234 ? -3.998 4.102 27.459 1.00 82.19 234 LEU A O 1
ATOM 1847 N N . ASN A 1 235 ? -3.338 6.059 28.358 1.00 83.69 235 ASN A N 1
ATOM 1848 C CA . ASN A 1 235 ? -4.555 6.292 29.134 1.00 83.69 235 ASN A CA 1
ATOM 1849 C C . ASN A 1 235 ? -5.587 6.942 28.201 1.00 83.69 235 ASN A C 1
ATOM 1851 O O . ASN A 1 235 ? -5.524 8.147 27.928 1.00 83.69 235 ASN A O 1
ATOM 1855 N N . ALA A 1 236 ? -6.458 6.113 27.625 1.00 78.75 236 ALA A N 1
ATOM 1856 C CA . ALA A 1 236 ? -7.351 6.503 26.533 1.00 78.75 236 ALA A CA 1
ATOM 1857 C C . ALA A 1 236 ? -8.649 7.184 27.000 1.00 78.75 236 ALA A C 1
ATOM 1859 O O . ALA A 1 236 ? -9.310 7.834 26.193 1.00 78.75 236 ALA A O 1
ATOM 1860 N N . TRP A 1 237 ? -8.989 7.082 28.289 1.00 86.62 237 TRP A N 1
ATOM 1861 C CA . TRP A 1 237 ? -10.281 7.527 28.817 1.00 86.62 237 TRP A CA 1
ATOM 1862 C C . TRP A 1 237 ? -10.170 8.744 29.727 1.00 86.62 237 TRP A C 1
ATOM 1864 O O . TRP A 1 237 ? -9.243 8.876 30.540 1.00 86.62 237 TRP A O 1
ATOM 1874 N N . VAL A 1 238 ? -11.162 9.621 29.597 1.00 83.44 238 VAL A N 1
ATOM 1875 C CA . VAL A 1 238 ? -11.358 10.771 30.484 1.00 83.44 238 VAL A CA 1
ATOM 1876 C C . VAL A 1 238 ? -11.915 10.269 31.816 1.00 83.44 238 VAL A C 1
ATOM 1878 O O . VAL A 1 238 ? -12.783 9.396 31.844 1.00 83.44 238 VAL A O 1
ATOM 1881 N N . HIS A 1 239 ? -11.400 10.793 32.929 1.00 77.06 239 HIS A N 1
ATOM 1882 C CA . HIS A 1 239 ? -11.887 10.412 34.253 1.00 77.06 239 HIS A CA 1
ATOM 1883 C C . HIS A 1 239 ? -13.359 10.850 34.438 1.00 77.06 239 HIS A C 1
ATOM 1885 O O . HIS A 1 239 ? -13.691 11.965 34.030 1.00 77.06 239 HIS A O 1
ATOM 1891 N N . PRO A 1 240 ? -14.235 10.056 35.091 1.00 70.44 240 PRO A N 1
ATOM 1892 C CA . PRO A 1 240 ? -15.660 10.387 35.256 1.00 70.44 240 PRO A CA 1
ATOM 1893 C C . PRO A 1 240 ? -15.935 11.748 35.917 1.00 70.44 240 PRO A C 1
ATOM 1895 O O . PRO A 1 240 ? -16.912 12.414 35.600 1.00 70.44 240 PRO A O 1
ATOM 1898 N N . SER A 1 241 ? -15.046 12.204 36.804 1.00 69.94 241 SER A N 1
ATOM 1899 C CA . SER A 1 241 ? -15.131 13.532 37.440 1.00 69.94 241 SER A CA 1
ATOM 1900 C C . SER A 1 241 ? -14.779 14.705 36.513 1.00 69.94 241 SER A C 1
ATOM 1902 O O . SER A 1 241 ? -14.775 15.850 36.960 1.00 69.94 241 SER A O 1
ATOM 1904 N N . GLY A 1 242 ? -14.369 14.441 35.269 1.00 65.75 242 GLY A N 1
ATOM 1905 C CA . GLY A 1 242 ? -13.825 15.439 34.346 1.00 65.75 242 GLY A CA 1
ATOM 1906 C C . GLY A 1 242 ? -12.429 15.958 34.722 1.00 65.75 242 GLY A C 1
ATOM 1907 O O . GLY A 1 242 ? -11.848 16.744 33.977 1.00 65.75 242 GLY A O 1
ATOM 1908 N N . SER A 1 243 ? -11.854 15.523 35.852 1.00 67.00 243 SER A N 1
ATOM 1909 C CA . SER A 1 243 ? -10.532 15.952 36.320 1.00 67.00 243 SER A CA 1
ATOM 1910 C C . SER A 1 243 ? -9.442 14.931 35.979 1.00 67.00 243 SER A C 1
ATOM 1912 O O . SER A 1 243 ? -9.051 14.085 36.781 1.00 67.00 243 SER A O 1
ATOM 1914 N N . GLY A 1 244 ? -8.899 15.050 34.767 1.00 71.25 244 GLY A N 1
ATOM 1915 C CA . GLY A 1 244 ? -7.748 14.271 34.310 1.00 71.25 244 GLY A CA 1
ATOM 1916 C C . GLY A 1 244 ? -8.116 12.933 33.666 1.00 71.25 244 GLY A C 1
ATOM 1917 O O . GLY A 1 244 ? -9.177 12.779 33.068 1.00 71.25 244 GLY A O 1
ATOM 1918 N N . TYR A 1 245 ? -7.198 11.971 33.752 1.00 77.00 245 TYR A N 1
ATOM 1919 C CA . TYR A 1 245 ? -7.260 10.705 33.014 1.00 77.00 245 TYR A CA 1
ATOM 1920 C C . TYR A 1 245 ? -7.285 9.516 33.970 1.00 77.00 245 TYR A C 1
ATOM 1922 O O . TYR A 1 245 ? -6.700 9.584 35.057 1.00 77.00 245 TYR A O 1
ATOM 1930 N N . GLY A 1 246 ? -7.896 8.408 33.547 1.00 68.31 246 GLY A N 1
ATOM 1931 C CA . GLY A 1 246 ? -7.824 7.140 34.275 1.00 68.31 246 GLY A CA 1
ATOM 1932 C C . GLY A 1 246 ? -6.370 6.673 34.404 1.00 68.31 246 GLY A C 1
ATOM 1933 O O . GLY A 1 246 ? -5.782 6.184 33.446 1.00 68.31 246 GLY A O 1
ATOM 1934 N N . LYS A 1 247 ? -5.749 6.860 35.578 1.00 61.47 247 LYS A N 1
ATOM 1935 C CA . LYS A 1 247 ? -4.314 6.572 35.790 1.00 61.47 247 LYS A CA 1
ATOM 1936 C C . LYS A 1 247 ? -3.983 5.075 35.868 1.00 61.47 247 LYS A C 1
ATOM 1938 O O . LYS A 1 247 ? -2.812 4.725 35.780 1.00 61.47 247 LYS A O 1
ATOM 1943 N N . GLN A 1 248 ? -4.983 4.214 36.063 1.00 62.72 248 GLN A N 1
ATOM 1944 C CA . GLN A 1 248 ? -4.818 2.76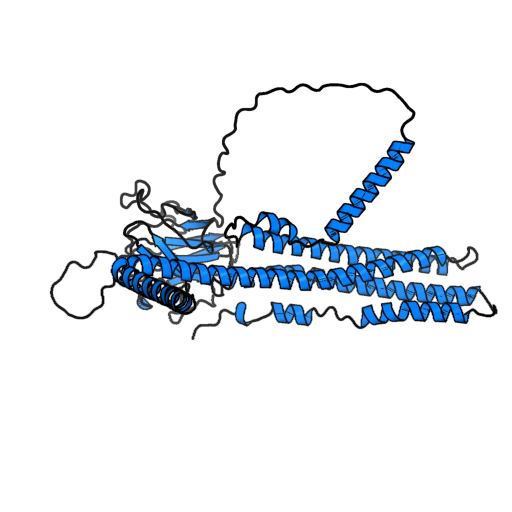2 36.243 1.00 62.72 248 GLN A CA 1
ATOM 1945 C C . GLN A 1 248 ? -5.321 1.939 35.042 1.00 62.72 248 GLN A C 1
ATOM 1947 O O . GLN A 1 248 ? -5.268 0.712 35.062 1.00 62.72 248 GLN A O 1
ATOM 1952 N N . THR A 1 249 ? -5.818 2.599 33.996 1.00 72.50 249 THR A N 1
ATOM 1953 C CA . THR A 1 249 ? -6.465 1.969 32.838 1.00 72.50 249 THR A CA 1
ATOM 1954 C C . THR A 1 249 ? -5.589 2.166 31.611 1.00 72.50 249 THR A C 1
ATOM 1956 O O . THR A 1 249 ? -5.635 3.206 30.954 1.00 72.50 249 THR A O 1
ATOM 1959 N N . VAL A 1 250 ? -4.768 1.162 31.327 1.00 78.50 250 VAL A N 1
ATOM 1960 C CA . VAL A 1 250 ? -3.795 1.183 30.235 1.00 78.50 250 VAL A CA 1
ATOM 1961 C C . VAL A 1 250 ? -4.344 0.402 29.044 1.00 78.50 250 VAL A C 1
ATOM 1963 O O . VAL A 1 250 ? -4.846 -0.708 29.225 1.00 78.50 250 VAL A O 1
ATOM 1966 N N . MET A 1 251 ? -4.231 0.965 27.840 1.00 85.50 251 MET A N 1
ATOM 1967 C CA . MET A 1 251 ? -4.704 0.343 26.602 1.00 85.50 251 MET A CA 1
ATOM 1968 C C . MET A 1 251 ? -3.557 -0.231 25.757 1.00 85.50 251 MET A C 1
ATOM 1970 O O . MET A 1 251 ? -2.551 0.444 25.508 1.00 85.50 251 MET A O 1
ATOM 1974 N N . ASP A 1 252 ? -3.730 -1.460 25.270 1.00 84.12 252 ASP A N 1
ATOM 1975 C CA . ASP A 1 252 ? -2.888 -2.096 24.256 1.00 84.12 252 ASP A CA 1
ATOM 1976 C C . ASP A 1 252 ? -3.717 -2.313 22.983 1.00 84.12 252 ASP A C 1
ATOM 1978 O O . ASP A 1 252 ? -4.627 -3.143 22.934 1.00 84.12 252 ASP A O 1
ATOM 1982 N N . ALA A 1 253 ? -3.431 -1.504 21.964 1.00 85.88 253 ALA A N 1
ATOM 1983 C CA . ALA A 1 253 ? -4.150 -1.507 20.698 1.00 85.88 253 ALA A CA 1
ATOM 1984 C C . ALA A 1 253 ? -3.364 -2.261 19.609 1.00 85.88 253 ALA A C 1
ATOM 1986 O O . ALA A 1 253 ? -2.129 -2.301 19.654 1.00 85.88 253 ALA A O 1
ATOM 1987 N N . PRO A 1 254 ? -4.050 -2.814 18.590 1.00 84.56 254 PRO A N 1
ATOM 1988 C CA . PRO A 1 254 ? -3.402 -3.386 17.416 1.00 84.56 254 PRO A CA 1
ATOM 1989 C C . PRO A 1 254 ? -2.406 -2.425 16.758 1.00 84.56 254 PRO A C 1
ATOM 1991 O O . PRO A 1 254 ? -2.660 -1.226 16.650 1.00 84.56 254 PRO A O 1
ATOM 1994 N N . TYR A 1 255 ? -1.298 -2.965 16.241 1.00 80.88 255 TYR A N 1
ATOM 1995 C CA . TYR A 1 255 ? -0.209 -2.174 15.653 1.00 80.88 255 TYR A CA 1
ATOM 1996 C C . TYR A 1 255 ? -0.652 -1.213 14.544 1.00 80.88 255 TYR A C 1
ATOM 1998 O O . TYR A 1 255 ? -0.095 -0.128 14.435 1.00 80.88 255 TYR A O 1
ATOM 2006 N N . PHE A 1 256 ? -1.659 -1.576 13.743 1.00 84.31 256 PHE A N 1
ATOM 2007 C CA . PHE A 1 256 ? -2.160 -0.724 12.657 1.00 84.31 256 PHE A CA 1
ATOM 2008 C C . PHE A 1 256 ? -2.948 0.506 13.142 1.00 84.31 256 PHE A C 1
ATOM 2010 O O . PHE A 1 256 ? -3.244 1.382 12.331 1.00 84.31 256 PHE A O 1
ATOM 2017 N N . LEU A 1 257 ? -3.303 0.566 14.431 1.00 89.06 257 LEU A N 1
ATOM 2018 C CA . LEU A 1 257 ? -3.918 1.732 15.072 1.00 89.06 257 LEU A CA 1
ATOM 2019 C C . LEU A 1 257 ? -2.898 2.595 15.822 1.00 89.06 257 LEU A C 1
ATOM 2021 O O . LEU A 1 257 ? -3.223 3.712 16.217 1.00 89.06 257 LEU A O 1
ATOM 2025 N N . LEU A 1 258 ? -1.679 2.100 16.055 1.00 87.00 258 LEU A N 1
ATOM 2026 C CA . LEU A 1 258 ? -0.646 2.875 16.738 1.00 87.00 258 LEU A CA 1
ATOM 2027 C C . LEU A 1 258 ? -0.213 4.068 15.875 1.00 87.00 258 LEU A C 1
ATOM 2029 O O . LEU A 1 258 ? -0.171 3.990 14.650 1.00 87.00 258 LEU A O 1
ATOM 2033 N N . ASP A 1 259 ? 0.112 5.172 16.539 1.00 86.94 259 ASP A N 1
ATOM 2034 C CA . ASP A 1 259 ? 0.438 6.477 15.958 1.00 86.94 259 ASP A CA 1
ATOM 2035 C C . ASP A 1 259 ? -0.707 7.154 15.166 1.00 86.94 259 ASP A C 1
ATOM 2037 O O . ASP A 1 259 ? -0.494 8.176 14.508 1.00 86.94 259 ASP A O 1
ATOM 2041 N N . GLU A 1 260 ? -1.934 6.630 15.253 1.00 92.38 260 GLU A N 1
ATOM 2042 C CA . GLU A 1 260 ? -3.142 7.231 14.670 1.00 92.38 260 GLU A CA 1
ATOM 2043 C C . GLU A 1 260 ? -3.846 8.193 15.643 1.00 92.38 260 GLU A C 1
ATOM 2045 O O . GLU A 1 260 ? -3.463 8.323 16.806 1.00 92.38 260 GLU A O 1
ATOM 2050 N N . THR A 1 261 ? -4.885 8.895 15.184 1.00 94.31 261 THR A N 1
ATOM 2051 C CA . THR A 1 261 ? -5.613 9.857 16.024 1.00 94.31 261 THR A CA 1
ATOM 2052 C C . THR A 1 261 ? -6.666 9.140 16.873 1.00 94.31 261 THR A C 1
ATOM 2054 O O . THR A 1 261 ? -7.663 8.651 16.354 1.00 94.31 261 THR A O 1
ATOM 2057 N N . SER A 1 262 ? -6.488 9.110 18.191 1.00 93.81 262 SER A N 1
ATOM 2058 C CA . SER A 1 262 ? -7.474 8.617 19.157 1.00 93.81 262 SER A CA 1
ATOM 2059 C C . SER A 1 262 ? -8.319 9.771 19.685 1.00 93.81 262 SER A C 1
ATOM 2061 O O . SER A 1 262 ? -7.772 10.751 20.188 1.00 93.81 262 SER A O 1
ATOM 2063 N N . VAL A 1 263 ? -9.641 9.635 19.625 1.00 92.81 263 VAL A N 1
ATOM 2064 C CA . VAL A 1 263 ? -10.592 10.544 20.276 1.00 92.81 263 VAL A CA 1
ATOM 2065 C C . VAL A 1 263 ? -10.922 9.957 21.641 1.00 92.81 263 VAL A C 1
ATOM 2067 O O . VAL A 1 263 ? -11.416 8.831 21.730 1.00 92.81 263 VAL A O 1
ATOM 2070 N N . ARG A 1 264 ? -10.592 10.686 22.707 1.00 89.94 264 ARG A N 1
ATOM 2071 C CA . ARG A 1 264 ? -10.821 10.218 24.072 1.00 89.94 264 ARG A CA 1
ATOM 2072 C C . ARG A 1 264 ? -12.287 10.369 24.437 1.00 89.94 264 ARG A C 1
ATOM 2074 O O . ARG A 1 264 ? -12.871 11.438 24.283 1.00 89.94 264 ARG A O 1
ATOM 2081 N N . MET A 1 265 ? -12.850 9.289 24.961 1.00 89.75 265 MET A N 1
ATOM 2082 C CA . MET A 1 265 ? -14.229 9.230 25.432 1.00 89.75 265 MET A CA 1
ATOM 2083 C C . MET A 1 265 ? -14.250 8.935 26.941 1.00 89.75 265 MET A C 1
ATOM 2085 O O . MET A 1 265 ? -13.240 8.481 27.497 1.00 89.75 265 MET A O 1
ATOM 2089 N N . PRO A 1 266 ? -15.369 9.209 27.633 1.00 89.19 266 PRO A N 1
ATOM 2090 C CA . PRO A 1 266 ? -15.577 8.732 28.996 1.00 89.19 266 PRO A CA 1
ATOM 2091 C C . PRO A 1 266 ? -15.460 7.204 29.080 1.00 89.19 266 PRO A C 1
ATOM 2093 O O . PRO A 1 266 ? -15.773 6.506 28.115 1.00 89.19 266 PRO A O 1
ATOM 2096 N N . TRP A 1 267 ? -15.002 6.693 30.228 1.00 88.00 267 TRP A N 1
ATOM 2097 C CA . TRP A 1 267 ? -14.918 5.248 30.472 1.00 88.00 267 TRP A CA 1
ATOM 2098 C C . TRP A 1 267 ? -16.294 4.581 30.367 1.00 88.00 267 TRP A C 1
ATOM 2100 O O . TRP A 1 267 ? -16.462 3.658 29.580 1.00 88.00 267 TRP A O 1
ATOM 2110 N N . GLU A 1 268 ? -17.272 5.081 31.118 1.00 87.44 268 GLU A N 1
ATOM 2111 C CA . GLU A 1 268 ? -18.676 4.685 31.015 1.00 87.44 268 GLU A CA 1
ATOM 2112 C C . GLU A 1 268 ? -19.420 5.666 30.117 1.00 87.44 268 GLU A C 1
ATOM 2114 O O . GLU A 1 268 ? -19.315 6.885 30.285 1.00 87.44 268 GLU A O 1
ATOM 2119 N N . PHE A 1 269 ? -20.183 5.142 29.162 1.00 87.62 269 PHE A N 1
ATOM 2120 C CA . PHE A 1 269 ? -20.903 5.961 28.200 1.00 87.62 269 PHE A CA 1
ATOM 2121 C C . PHE A 1 269 ? -22.307 5.411 27.927 1.00 87.62 269 PHE A C 1
ATOM 2123 O O . PHE A 1 269 ? -22.479 4.246 27.582 1.00 87.62 269 PHE A O 1
ATOM 2130 N N . SER A 1 270 ? -23.325 6.262 28.074 1.00 85.25 270 SER A N 1
ATOM 2131 C CA . SER A 1 270 ? -24.752 5.915 27.951 1.00 85.25 270 SER A CA 1
ATOM 2132 C C . SER A 1 270 ? -25.338 6.118 26.550 1.00 85.25 270 SER A C 1
ATOM 2134 O O . SER A 1 270 ? -26.507 5.826 26.328 1.00 85.25 270 SER A O 1
ATOM 2136 N N . GLY A 1 271 ? -24.569 6.637 25.586 1.00 85.50 271 GLY A N 1
ATOM 2137 C CA . GLY A 1 271 ? -25.076 6.858 24.226 1.00 85.50 271 GLY A CA 1
ATOM 2138 C C . GLY A 1 271 ? -25.982 8.081 24.049 1.00 85.50 271 GLY A C 1
ATOM 2139 O O . GLY A 1 271 ? -26.477 8.290 22.946 1.00 85.50 271 GLY A O 1
ATOM 2140 N N . GLU A 1 272 ? -26.168 8.914 25.080 1.00 85.19 272 GLU A N 1
ATOM 2141 C CA . GLU A 1 272 ? -27.129 10.034 25.084 1.00 85.19 272 GLU A CA 1
ATOM 2142 C C . GLU A 1 272 ? -26.944 11.044 23.943 1.00 85.19 272 GLU A C 1
ATOM 2144 O O . GLU A 1 272 ? -27.918 11.623 23.460 1.00 85.19 272 GLU A O 1
ATOM 2149 N N . LYS A 1 273 ? -25.698 11.283 23.513 1.00 89.19 273 LYS A N 1
ATOM 2150 C CA . LYS A 1 273 ? -25.371 12.266 22.473 1.00 89.19 273 LYS A CA 1
ATOM 2151 C C . LYS A 1 273 ? -24.618 11.624 21.310 1.00 89.19 273 LYS A C 1
ATOM 2153 O O . LYS A 1 273 ? -23.672 10.868 21.552 1.00 89.19 273 LYS A O 1
ATOM 2158 N N . PRO A 1 274 ? -24.974 11.948 20.052 1.00 92.94 274 PRO A N 1
ATOM 2159 C CA . PRO A 1 274 ? -24.208 11.499 18.900 1.00 92.94 274 PRO A CA 1
ATOM 2160 C C . PRO A 1 274 ? -22.805 12.112 18.919 1.00 92.94 274 PRO A C 1
ATOM 2162 O O . PRO A 1 274 ? -22.601 13.229 19.396 1.00 92.94 274 PRO A O 1
ATOM 2165 N N . LEU A 1 275 ? -21.838 11.390 18.362 1.00 93.81 275 LEU A N 1
ATOM 2166 C CA . LEU A 1 275 ? -20.489 11.905 18.171 1.00 93.81 275 LEU A CA 1
ATOM 2167 C C . LEU A 1 275 ? -20.415 12.637 16.829 1.00 93.81 275 LEU A C 1
ATOM 2169 O O . LEU A 1 275 ? -20.608 12.037 15.770 1.00 93.81 275 LEU A O 1
ATOM 2173 N N . LEU A 1 276 ? -20.155 13.943 16.898 1.00 95.12 276 LEU A N 1
ATOM 2174 C CA . LEU A 1 276 ? -20.134 14.851 15.754 1.00 95.12 276 LEU A CA 1
ATOM 2175 C C . LEU A 1 276 ? -18.693 15.290 15.473 1.00 95.12 276 LEU A C 1
ATOM 2177 O O . LEU A 1 276 ? -18.117 16.079 16.226 1.00 95.12 276 LEU A O 1
ATOM 2181 N N . LEU A 1 277 ? -18.107 14.782 14.391 1.00 95.25 277 LEU A N 1
ATOM 2182 C CA . LEU A 1 277 ? -16.700 14.991 14.052 1.00 95.25 277 LEU A CA 1
ATOM 2183 C C . LEU A 1 277 ? -16.561 15.658 12.692 1.00 95.25 277 LEU A C 1
ATOM 2185 O O . LEU A 1 277 ? -17.190 15.245 11.727 1.00 95.25 277 LEU A O 1
ATOM 2189 N N . ARG A 1 278 ? -15.648 16.616 12.585 1.00 95.50 278 ARG A N 1
ATOM 2190 C CA . ARG A 1 278 ? -15.085 17.059 11.313 1.00 95.50 278 ARG A CA 1
ATOM 2191 C C . ARG A 1 278 ? -13.693 16.470 11.172 1.00 95.50 278 ARG A C 1
ATOM 2193 O O . ARG A 1 278 ? -12.802 16.785 11.958 1.00 95.50 278 ARG A O 1
ATOM 2200 N N . VAL A 1 279 ? -13.518 15.611 10.179 1.00 96.06 279 VAL A N 1
ATOM 2201 C CA . VAL A 1 279 ? -12.275 14.883 9.914 1.00 96.06 279 VAL A CA 1
ATOM 2202 C C . VAL A 1 279 ? -11.592 15.492 8.699 1.00 96.06 279 VAL A C 1
ATOM 2204 O O . VAL A 1 279 ? -12.226 15.672 7.661 1.00 96.06 279 VAL A O 1
ATOM 2207 N N . HIS A 1 280 ? -10.307 15.822 8.815 1.00 94.44 280 HIS A N 1
ATOM 2208 C CA . HIS A 1 280 ? -9.525 16.378 7.713 1.00 94.44 280 HIS A CA 1
ATOM 2209 C C . HIS A 1 280 ? -8.743 15.277 6.988 1.00 94.44 280 HIS A C 1
ATOM 2211 O O . HIS A 1 280 ? -7.791 14.728 7.539 1.00 94.44 280 HIS A O 1
ATOM 2217 N N . GLY A 1 281 ? -9.111 15.005 5.736 1.00 92.12 281 GLY A N 1
ATOM 2218 C CA . GLY A 1 281 ? -8.482 13.991 4.888 1.00 92.12 281 GLY A CA 1
ATOM 2219 C C . GLY A 1 281 ? -9.263 12.678 4.789 1.00 92.12 281 GLY A C 1
ATOM 2220 O O . GLY A 1 281 ? -10.375 12.547 5.293 1.00 92.12 281 GLY A O 1
ATOM 2221 N N . GLU A 1 282 ? -8.674 11.718 4.081 1.00 94.38 282 GLU A N 1
ATOM 2222 C CA . GLU A 1 282 ? -9.209 10.361 3.943 1.00 94.38 282 GLU A CA 1
ATOM 2223 C C . GLU A 1 282 ? -8.977 9.573 5.230 1.00 94.38 282 GLU A C 1
ATOM 2225 O O . GLU A 1 282 ? -7.870 9.593 5.780 1.00 94.38 282 GLU A O 1
ATOM 2230 N N . ALA A 1 283 ? -10.001 8.868 5.710 1.00 96.31 283 ALA A N 1
ATOM 2231 C CA . ALA A 1 283 ? -9.920 8.206 7.003 1.00 96.31 283 ALA A CA 1
ATOM 2232 C C . ALA A 1 283 ? -10.850 6.996 7.146 1.00 96.31 283 ALA A C 1
ATOM 2234 O O . ALA A 1 283 ? -11.914 6.899 6.531 1.00 96.31 283 ALA A O 1
ATOM 2235 N N . THR A 1 284 ? -10.443 6.081 8.020 1.00 97.12 284 THR A N 1
ATOM 2236 C CA . THR A 1 284 ? -11.238 4.941 8.480 1.00 97.12 284 THR A CA 1
ATOM 2237 C C . THR A 1 284 ? -11.428 5.072 9.983 1.00 97.12 284 THR A C 1
ATOM 2239 O O . THR A 1 284 ? -10.465 5.273 10.725 1.00 97.12 284 THR A O 1
ATOM 2242 N N . LEU A 1 285 ? -12.677 4.985 10.425 1.00 97.81 285 LEU A N 1
ATOM 2243 C CA . LEU A 1 285 ? -13.072 5.131 11.817 1.00 97.81 285 LEU A CA 1
ATOM 2244 C C . LEU A 1 285 ? -13.182 3.750 12.462 1.00 97.81 285 LEU A C 1
ATOM 2246 O O . LEU A 1 285 ? -13.885 2.886 11.945 1.00 97.81 285 LEU A O 1
ATOM 2250 N N . TYR A 1 286 ? -12.517 3.566 13.596 1.00 97.62 286 TYR A N 1
ATOM 2251 C CA . TYR A 1 286 ? -12.543 2.351 14.400 1.00 97.62 286 TYR A CA 1
ATOM 2252 C C . TYR A 1 286 ? -13.187 2.647 15.744 1.00 97.62 286 TYR A C 1
ATOM 2254 O O . TYR A 1 286 ? -12.900 3.675 16.361 1.00 97.62 286 TYR A O 1
ATOM 2262 N N . ILE A 1 287 ? -14.040 1.736 16.197 1.00 96.12 287 ILE A N 1
ATOM 2263 C CA . ILE A 1 287 ? -14.691 1.810 17.499 1.00 96.12 287 ILE A CA 1
ATOM 2264 C C . ILE A 1 287 ? -14.530 0.469 18.204 1.00 96.12 287 ILE A C 1
ATOM 2266 O O . ILE A 1 287 ? -14.712 -0.587 17.600 1.00 96.12 287 ILE A O 1
ATOM 2270 N N . ALA A 1 288 ? -14.201 0.522 19.488 1.00 94.31 288 ALA A N 1
ATOM 2271 C CA . ALA A 1 288 ? -14.209 -0.626 20.379 1.00 94.31 288 ALA A CA 1
ATOM 2272 C C . ALA A 1 288 ? -14.822 -0.223 21.721 1.00 94.31 288 ALA A C 1
ATOM 2274 O O . ALA A 1 288 ? -14.643 0.907 22.165 1.00 94.31 288 ALA A O 1
ATOM 2275 N N . ALA A 1 289 ? -15.565 -1.126 22.344 1.00 92.31 289 ALA A N 1
ATOM 2276 C CA . ALA A 1 289 ? -16.213 -0.928 23.638 1.00 92.31 289 ALA A CA 1
ATOM 2277 C C . ALA A 1 289 ? -16.687 -2.280 24.183 1.00 92.31 289 ALA A C 1
ATOM 2279 O O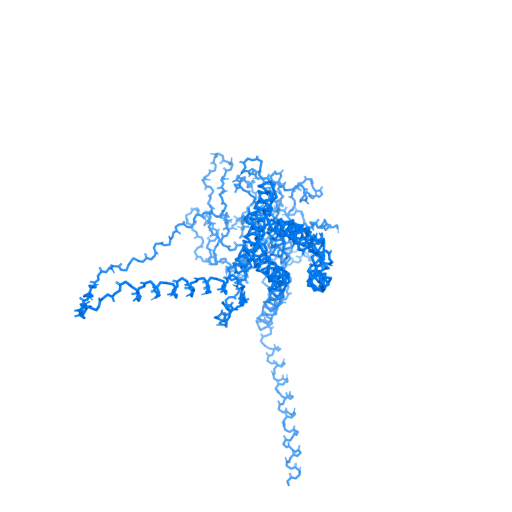 . ALA A 1 289 ? -16.937 -3.223 23.424 1.00 92.31 289 ALA A O 1
ATOM 2280 N N . GLN A 1 290 ? -16.855 -2.346 25.495 1.00 88.31 290 GLN A N 1
ATOM 2281 C CA . GLN A 1 290 ? -17.505 -3.445 26.186 1.00 88.31 290 GLN A CA 1
ATOM 2282 C C . GLN A 1 290 ? -18.995 -3.126 26.326 1.00 88.31 290 GLN A C 1
ATOM 2284 O O . GLN A 1 290 ? -19.372 -2.108 26.905 1.00 88.31 290 GLN A O 1
ATOM 2289 N N . CYS A 1 291 ? -19.848 -3.976 25.760 1.00 83.44 291 CYS A N 1
ATOM 2290 C CA . CYS A 1 291 ? -21.298 -3.830 25.823 1.00 83.44 291 CYS A CA 1
ATOM 2291 C C . CYS A 1 291 ? -21.924 -5.230 25.919 1.00 83.44 291 CYS A C 1
ATOM 2293 O O . CYS A 1 291 ? -21.663 -6.039 25.020 1.00 83.44 291 CYS A O 1
ATOM 2295 N N . PRO A 1 292 ? -22.696 -5.549 26.979 1.00 76.56 292 PRO A N 1
ATOM 2296 C CA . PRO A 1 292 ? -23.018 -4.738 28.170 1.00 76.56 292 PRO A CA 1
ATOM 2297 C C . PRO A 1 292 ? -21.808 -4.506 29.117 1.00 76.56 292 PRO A C 1
ATOM 2299 O O . PRO A 1 292 ? -20.790 -5.188 28.966 1.00 76.56 292 PRO A O 1
ATOM 2302 N N . PRO A 1 293 ? -21.887 -3.548 30.068 1.00 70.56 293 PRO A N 1
ATOM 2303 C CA . PRO A 1 293 ? -20.804 -3.210 31.004 1.00 70.56 293 PRO A CA 1
ATOM 2304 C C . PRO A 1 293 ? -20.531 -4.336 32.016 1.00 70.56 293 PRO A C 1
ATOM 2306 O O . PRO A 1 293 ? -21.426 -5.125 32.346 1.00 70.56 293 PRO A O 1
ATOM 2309 N N . LEU A 1 294 ? -19.302 -4.411 32.535 1.00 64.25 294 LEU A N 1
ATOM 2310 C CA . LEU A 1 294 ? -18.905 -5.387 33.548 1.00 64.25 294 LEU A CA 1
ATOM 2311 C C . LEU A 1 294 ? -19.453 -4.977 34.924 1.00 64.25 294 LEU A C 1
ATOM 2313 O O . LEU A 1 294 ? -18.880 -4.151 35.622 1.00 64.25 294 LEU A O 1
ATOM 2317 N N . GLY A 1 295 ? -20.559 -5.601 35.339 1.00 55.84 295 GLY A N 1
ATOM 2318 C CA . GLY A 1 295 ? -21.132 -5.418 36.683 1.00 55.84 295 GLY A CA 1
ATOM 2319 C C . GLY A 1 295 ? -22.563 -4.883 36.724 1.00 55.84 295 GLY A C 1
ATOM 2320 O O . GLY A 1 295 ? -23.096 -4.708 37.809 1.00 55.84 295 GLY A O 1
ATOM 2321 N N . GLY A 1 296 ? -23.214 -4.677 35.573 1.00 48.09 296 GLY A N 1
ATOM 2322 C CA . GLY A 1 296 ? -24.615 -4.231 35.504 1.00 48.09 296 GLY A CA 1
ATOM 2323 C C . GLY A 1 296 ? -25.675 -5.303 35.804 1.00 48.09 296 GLY A C 1
ATOM 2324 O O . GLY A 1 296 ? -26.862 -5.003 35.741 1.00 48.09 296 GLY A O 1
ATOM 2325 N N . TYR A 1 297 ? -25.271 -6.541 36.105 1.00 47.53 297 TYR A N 1
ATOM 2326 C CA . TYR A 1 297 ? -26.177 -7.578 36.597 1.00 47.53 297 TYR A CA 1
ATOM 2327 C C . TYR A 1 297 ? -26.082 -7.631 38.118 1.00 47.53 297 TYR A C 1
ATOM 2329 O O . TYR A 1 297 ? -25.411 -8.499 38.679 1.00 47.53 297 TYR A O 1
ATOM 2337 N N . ASP A 1 298 ? -26.777 -6.710 38.782 1.00 41.91 298 ASP A N 1
ATOM 2338 C CA . ASP A 1 298 ? -27.330 -7.072 40.076 1.00 41.91 298 ASP A CA 1
ATOM 2339 C C . ASP A 1 298 ? -28.232 -8.286 39.850 1.00 41.91 298 ASP A C 1
ATOM 2341 O O . ASP A 1 298 ? -29.018 -8.355 38.902 1.00 41.91 298 ASP A O 1
ATOM 2345 N N . ALA A 1 299 ? -28.031 -9.283 40.696 1.00 42.06 299 ALA A N 1
ATOM 2346 C CA . ALA A 1 299 ? -28.807 -10.497 40.761 1.00 42.06 299 ALA A CA 1
ATOM 2347 C C . ALA A 1 299 ? -30.274 -10.179 41.098 1.00 42.06 299 ALA A C 1
ATOM 2349 O O . ALA A 1 299 ? -30.700 -10.346 42.238 1.00 42.06 299 ALA A O 1
ATOM 2350 N N . GLU A 1 300 ? -31.067 -9.748 40.117 1.00 38.94 300 GLU A N 1
ATOM 2351 C CA . GLU A 1 300 ? -32.501 -9.997 40.173 1.00 38.94 300 GLU A CA 1
ATOM 2352 C C . GLU A 1 300 ? -32.714 -11.491 39.932 1.00 38.94 300 GLU A C 1
ATOM 2354 O O . GLU A 1 300 ? -32.539 -12.039 38.840 1.00 38.94 300 GLU A O 1
ATOM 2359 N N . GLU A 1 301 ? -33.001 -12.160 41.044 1.00 43.62 301 GLU A N 1
ATOM 2360 C CA . GLU A 1 301 ? -33.417 -13.543 41.133 1.00 43.62 301 GLU A CA 1
ATOM 2361 C C . GLU A 1 301 ? -34.535 -13.840 40.127 1.00 43.62 301 GLU A C 1
ATOM 2363 O O . GLU A 1 301 ? -35.655 -13.348 40.229 1.00 43.62 301 GLU A O 1
ATOM 2368 N N . GLY A 1 302 ? -34.239 -14.749 39.200 1.00 40.22 302 GLY A N 1
ATOM 2369 C CA . GLY A 1 302 ? -35.247 -15.639 38.646 1.00 40.22 302 GLY A CA 1
ATOM 2370 C C . GLY A 1 302 ? -35.922 -15.189 37.359 1.00 40.22 302 GLY A C 1
ATOM 2371 O O . GLY A 1 302 ? -37.115 -14.947 37.371 1.00 40.22 302 GLY A O 1
ATOM 2372 N N . VAL A 1 303 ? -35.220 -15.289 36.226 1.00 36.12 303 VAL A N 1
ATOM 2373 C CA . VAL A 1 303 ? -35.725 -15.978 35.020 1.00 36.12 303 VAL A CA 1
ATOM 2374 C C . VAL A 1 303 ? -34.519 -16.565 34.272 1.00 36.12 303 VAL A C 1
ATOM 2376 O O . VAL A 1 303 ? -33.524 -15.892 34.033 1.00 36.12 303 VAL A O 1
ATOM 2379 N N . GLY A 1 304 ? -34.577 -17.864 33.974 1.00 37.78 304 GLY A N 1
ATOM 2380 C CA . GLY A 1 304 ? -33.450 -18.655 33.487 1.00 37.78 304 GLY A CA 1
ATOM 2381 C C . GLY A 1 304 ? -32.979 -18.369 32.052 1.00 37.78 304 GLY A C 1
ATOM 2382 O O . GLY A 1 304 ? -33.738 -17.949 31.187 1.00 37.78 304 GLY A O 1
ATOM 2383 N N . ASN A 1 305 ? -31.720 -18.756 31.816 1.00 36.50 305 ASN A N 1
ATOM 2384 C CA . ASN A 1 305 ? -31.099 -19.088 30.525 1.00 36.50 305 ASN A CA 1
ATOM 2385 C C . ASN A 1 305 ? -30.774 -17.970 29.514 1.00 36.50 305 ASN A C 1
ATOM 2387 O O . ASN A 1 305 ? -30.865 -18.197 28.309 1.00 36.50 305 ASN A O 1
ATOM 2391 N N . THR A 1 306 ? -30.226 -16.837 29.956 1.00 35.62 306 THR A N 1
ATOM 2392 C CA . THR A 1 306 ? -29.469 -15.934 29.064 1.00 35.62 306 THR A CA 1
ATOM 2393 C C . THR A 1 306 ? -28.056 -15.691 29.590 1.00 35.62 306 THR A C 1
ATOM 2395 O O . THR A 1 306 ? -27.821 -14.855 30.452 1.00 35.62 306 THR A O 1
ATOM 2398 N N . THR A 1 307 ? -27.139 -16.519 29.079 1.00 40.75 307 THR A N 1
ATOM 2399 C CA . THR A 1 307 ? -25.712 -16.262 28.807 1.00 40.75 307 THR A CA 1
ATOM 2400 C C . THR A 1 307 ? -25.078 -15.054 29.504 1.00 40.75 307 THR A C 1
ATOM 2402 O O . THR A 1 307 ? -25.310 -13.911 29.118 1.00 40.75 307 THR A O 1
ATOM 2405 N N . LEU A 1 308 ? -24.188 -15.335 30.465 1.00 42.56 308 LEU A N 1
ATOM 2406 C CA . LEU A 1 308 ? -23.214 -14.399 31.030 1.00 42.56 308 LEU A CA 1
ATOM 2407 C C . LEU A 1 308 ? -22.494 -13.604 29.917 1.00 42.56 308 LEU A C 1
ATOM 2409 O O . LEU A 1 308 ? -21.528 -14.078 29.327 1.00 42.56 308 LEU A O 1
ATOM 2413 N N . TYR A 1 309 ? -22.923 -12.369 29.662 1.00 44.56 309 TYR A N 1
ATOM 2414 C CA . TYR A 1 309 ? -22.252 -11.430 28.749 1.00 44.56 309 TYR A CA 1
ATOM 2415 C C . TYR A 1 309 ? -21.141 -10.601 29.429 1.00 44.56 309 TYR A C 1
ATOM 2417 O O . TYR A 1 309 ? -20.580 -9.687 28.831 1.00 44.56 309 TYR A O 1
ATOM 2425 N N . GLY A 1 310 ? -20.772 -10.964 30.659 1.00 42.72 310 GLY A N 1
ATOM 2426 C CA . GLY A 1 310 ? -19.612 -10.454 31.395 1.00 42.72 310 GLY A CA 1
ATOM 2427 C C . GLY A 1 310 ? -18.737 -11.607 31.882 1.00 42.72 310 GLY A C 1
ATOM 2428 O O . GLY A 1 310 ? -18.545 -11.786 33.081 1.00 42.72 310 GLY A O 1
ATOM 2429 N N . LEU A 1 311 ? -18.283 -12.470 30.973 1.00 43.25 311 LEU A N 1
ATOM 2430 C CA . LEU A 1 311 ? -17.421 -13.593 31.334 1.00 43.25 311 LEU A CA 1
ATOM 2431 C C . LEU A 1 311 ? -15.975 -13.098 31.445 1.00 43.25 311 LEU A C 1
ATOM 2433 O O . LEU A 1 311 ? -15.317 -12.832 30.438 1.00 43.25 311 LEU A O 1
ATOM 2437 N N . TYR A 1 312 ? -15.457 -13.050 32.678 1.00 43.66 312 TYR A N 1
ATOM 2438 C CA . TYR A 1 312 ? -14.062 -13.407 32.947 1.00 43.66 312 TYR A CA 1
ATOM 2439 C C . TYR A 1 312 ? -13.725 -14.580 32.037 1.00 43.66 312 TYR A C 1
ATOM 2441 O O . TYR A 1 312 ? -14.277 -15.655 32.236 1.00 43.66 312 TYR A O 1
ATOM 2449 N N . LYS A 1 313 ? -12.916 -14.365 30.998 1.00 44.62 313 LYS A N 1
ATOM 2450 C CA . LYS A 1 313 ? -12.689 -15.357 29.945 1.00 44.62 313 LYS A CA 1
ATOM 2451 C C . LYS A 1 313 ? -12.290 -16.697 30.571 1.00 44.62 313 LYS A C 1
ATOM 2453 O O . LYS A 1 313 ? -11.131 -16.896 30.936 1.00 44.62 313 LYS A O 1
ATOM 2458 N N . THR A 1 314 ? -13.231 -17.634 30.666 1.00 41.88 314 THR A N 1
ATOM 2459 C CA . THR A 1 314 ? -12.896 -19.050 30.697 1.00 41.88 314 THR A CA 1
ATOM 2460 C C . THR A 1 314 ? -12.271 -19.336 29.338 1.00 41.88 314 THR A C 1
ATOM 2462 O O . THR A 1 314 ? -12.926 -19.226 28.304 1.00 41.88 314 THR A O 1
ATOM 2465 N N . ILE A 1 315 ? -10.953 -19.523 29.368 1.00 43.41 315 ILE A N 1
ATOM 2466 C CA . ILE A 1 315 ? -10.074 -20.213 28.418 1.00 43.41 315 ILE A CA 1
ATOM 2467 C C . ILE A 1 315 ? -10.746 -20.524 27.067 1.00 43.41 315 ILE A C 1
ATOM 2469 O O . ILE A 1 315 ? -11.586 -21.412 26.970 1.00 43.41 315 ILE A O 1
ATOM 2473 N N . GLY A 1 316 ? -10.353 -19.811 26.009 1.00 49.44 316 GLY A N 1
ATOM 2474 C CA . GLY A 1 316 ? -10.743 -20.147 24.634 1.00 49.44 316 GLY A CA 1
ATOM 2475 C C . GLY A 1 316 ? -12.052 -19.544 24.110 1.00 49.44 316 GLY A C 1
ATOM 2476 O O . GLY A 1 316 ? -12.299 -19.667 22.914 1.00 49.4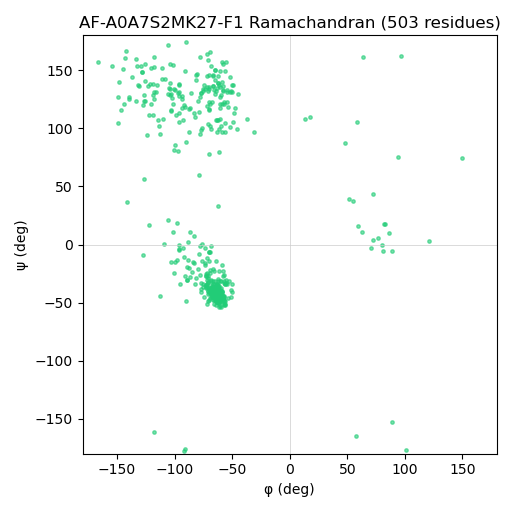4 316 GLY A O 1
ATOM 2477 N N . ALA A 1 317 ? -12.849 -18.844 24.927 1.00 56.69 317 ALA A N 1
ATOM 2478 C CA . ALA A 1 317 ? -14.053 -18.165 24.436 1.00 56.69 317 ALA A CA 1
ATOM 2479 C C . ALA A 1 317 ? -13.716 -17.062 23.407 1.00 56.69 317 ALA A C 1
ATOM 2481 O O . ALA A 1 317 ? -12.784 -16.268 23.598 1.00 56.69 317 ALA A O 1
ATOM 2482 N N . GLU A 1 318 ? -14.462 -17.024 22.302 1.00 65.69 318 GLU A N 1
ATOM 2483 C CA . GLU A 1 318 ? -14.372 -15.959 21.302 1.00 65.69 318 GLU A CA 1
ATOM 2484 C C . GLU A 1 318 ? -14.747 -14.607 21.921 1.00 65.69 318 GLU A C 1
ATOM 2486 O O . GLU A 1 318 ? -15.612 -14.528 22.791 1.00 65.69 318 GLU A O 1
ATOM 2491 N N . VAL A 1 319 ? -14.082 -13.532 21.480 1.00 73.69 319 VAL A N 1
ATOM 2492 C CA . VAL A 1 319 ? -14.426 -12.173 21.924 1.00 73.69 319 VAL A CA 1
ATOM 2493 C C . VAL A 1 319 ? -15.874 -11.905 21.505 1.00 73.69 319 VAL A C 1
ATOM 2495 O O . VAL A 1 319 ? -16.145 -11.977 20.297 1.00 73.69 319 VAL A O 1
ATOM 2498 N N . PRO A 1 320 ? -16.789 -11.605 22.444 1.00 74.88 320 PRO A N 1
ATOM 2499 C CA . PRO A 1 320 ? -18.210 -11.507 22.145 1.00 74.88 320 PRO A CA 1
ATOM 2500 C C . PRO A 1 320 ? -18.466 -10.457 21.064 1.00 74.88 320 PRO A C 1
ATOM 2502 O O . PRO A 1 320 ? -17.860 -9.385 21.041 1.00 74.88 320 PRO A O 1
ATOM 2505 N N . GLU A 1 321 ? -19.323 -10.799 20.108 1.00 83.62 321 GLU A N 1
ATOM 2506 C CA . GLU A 1 321 ? -19.786 -9.864 19.089 1.00 83.62 321 GLU A CA 1
ATOM 2507 C C . GLU A 1 321 ? -20.911 -8.991 19.625 1.00 83.62 321 GLU A C 1
ATOM 2509 O O . GLU A 1 321 ? -21.752 -9.440 20.399 1.00 83.62 321 GLU A O 1
ATOM 2514 N N . TRP A 1 322 ? -20.947 -7.739 19.172 1.00 86.94 322 TRP A N 1
ATOM 2515 C CA . TRP A 1 322 ? -22.078 -6.866 19.422 1.00 86.94 322 TRP A CA 1
ATOM 2516 C C . TRP A 1 322 ? -23.251 -7.361 18.587 1.00 86.94 322 TRP A C 1
ATOM 2518 O O . TRP A 1 322 ? -23.074 -7.578 17.372 1.00 86.94 322 TRP A O 1
ATOM 2528 N N . PRO A 1 323 ? -24.443 -7.491 19.187 1.00 86.94 323 PRO A N 1
ATOM 2529 C CA . PRO A 1 323 ? -25.633 -7.802 18.423 1.00 86.94 323 PRO A CA 1
ATOM 2530 C C . PRO A 1 323 ? -25.847 -6.698 17.372 1.00 86.94 323 PRO A C 1
ATOM 2532 O O . PRO A 1 323 ? -25.620 -5.524 17.673 1.00 86.94 323 PRO A O 1
ATOM 2535 N N . PRO A 1 324 ? -26.261 -7.034 16.134 1.00 87.19 324 PRO A N 1
ATOM 2536 C CA . PRO A 1 324 ? -26.392 -6.065 15.040 1.00 87.19 324 PRO A CA 1
ATOM 2537 C C . PRO A 1 324 ? -27.246 -4.839 15.387 1.00 87.19 324 PRO A C 1
ATOM 2539 O O . PRO A 1 324 ? -26.976 -3.739 14.912 1.00 87.19 324 PRO A O 1
ATOM 2542 N N . GLU A 1 325 ? -28.246 -5.025 16.250 1.00 88.50 325 GLU A N 1
ATOM 2543 C CA . GLU A 1 325 ? -29.154 -3.979 16.727 1.00 88.50 325 GLU A CA 1
ATOM 2544 C C . GLU A 1 325 ? -28.464 -2.918 17.594 1.00 88.50 325 GLU A C 1
ATOM 2546 O O . GLU A 1 325 ? -28.860 -1.755 17.556 1.00 88.50 325 GLU A O 1
ATOM 2551 N N . GLU A 1 326 ? -27.429 -3.301 18.347 1.00 87.06 326 GLU A N 1
ATOM 2552 C CA . GLU A 1 326 ? -26.728 -2.424 19.299 1.00 87.06 326 GLU A CA 1
ATOM 2553 C C . GLU A 1 326 ? -25.469 -1.790 18.708 1.00 87.06 326 GLU A C 1
ATOM 2555 O O . GLU A 1 326 ? -24.833 -0.938 19.334 1.00 87.06 326 GLU A O 1
ATOM 2560 N N . ARG A 1 327 ? -25.105 -2.172 17.477 1.00 91.88 327 ARG A N 1
ATOM 2561 C CA . ARG A 1 327 ? -23.959 -1.584 16.784 1.00 91.88 327 ARG A CA 1
ATOM 2562 C C . ARG A 1 327 ? -24.246 -0.109 16.493 1.00 91.88 327 ARG A C 1
ATOM 2564 O O . ARG A 1 327 ? -25.323 0.213 15.979 1.00 91.88 327 ARG A O 1
ATOM 2571 N N . PRO A 1 328 ? -23.296 0.801 16.774 1.00 93.81 328 PRO A N 1
ATOM 2572 C CA . PRO A 1 328 ? -23.440 2.189 16.366 1.00 93.81 328 PRO A CA 1
ATOM 2573 C C . PRO A 1 328 ? -23.599 2.278 14.847 1.00 93.81 328 PRO A C 1
ATOM 2575 O O . PRO A 1 328 ? -23.172 1.392 14.105 1.00 93.81 328 PRO A O 1
ATOM 2578 N N . VAL A 1 329 ? -24.200 3.367 14.379 1.00 96.44 329 VAL A N 1
ATOM 2579 C CA . VAL A 1 329 ? -24.348 3.650 12.948 1.00 96.44 329 VAL A CA 1
ATOM 2580 C C . VAL A 1 329 ? -23.840 5.037 12.620 1.00 96.44 329 VAL A C 1
ATOM 2582 O O . VAL A 1 329 ? -23.939 5.963 13.423 1.00 96.44 329 VAL A O 1
ATOM 2585 N N . VAL A 1 330 ? -23.315 5.193 11.413 1.00 97.31 330 VAL A N 1
ATOM 2586 C CA . VAL A 1 330 ? -22.884 6.486 10.893 1.00 97.31 330 VAL A CA 1
ATOM 2587 C C . VAL A 1 330 ? -23.983 7.036 9.998 1.00 97.31 330 VAL A C 1
ATOM 2589 O O . VAL A 1 330 ? -24.265 6.491 8.932 1.00 97.31 330 VAL A O 1
ATOM 2592 N N . THR A 1 331 ? -24.636 8.110 10.434 1.00 97.12 331 THR A N 1
ATOM 2593 C CA . THR A 1 331 ? -25.767 8.704 9.707 1.00 97.12 331 THR A CA 1
ATOM 2594 C C . THR A 1 331 ? -25.318 9.673 8.616 1.00 97.12 331 THR A C 1
ATOM 2596 O O . THR A 1 331 ? -26.029 9.848 7.627 1.00 97.12 331 THR A O 1
ATOM 2599 N N . ALA A 1 332 ? -24.117 10.245 8.742 1.00 96.94 332 ALA A N 1
ATOM 2600 C CA . ALA A 1 332 ? -23.505 11.126 7.749 1.00 96.94 332 ALA A CA 1
ATOM 2601 C C . ALA A 1 332 ? -21.981 10.940 7.687 1.00 96.94 332 ALA A C 1
ATOM 2603 O O . ALA A 1 332 ? -21.360 10.589 8.687 1.00 96.94 332 ALA A O 1
ATOM 2604 N N . GLY A 1 333 ? -21.384 11.192 6.516 1.00 95.50 333 GLY A N 1
ATOM 2605 C CA . GLY A 1 333 ? -19.925 11.182 6.336 1.00 95.50 333 GLY A CA 1
ATOM 2606 C C . GLY A 1 333 ? -19.288 9.808 6.107 1.00 95.50 333 GLY A C 1
ATOM 2607 O O . GLY A 1 333 ? -18.079 9.674 6.265 1.00 95.50 333 GLY A O 1
ATOM 2608 N N . PHE A 1 334 ? -20.062 8.787 5.727 1.00 97.00 334 PHE A N 1
ATOM 2609 C CA . PHE A 1 334 ? -19.568 7.429 5.456 1.00 97.00 334 PHE A CA 1
ATOM 2610 C C . PHE A 1 334 ? -19.493 7.107 3.958 1.00 97.00 334 PHE A C 1
ATOM 2612 O O . PHE A 1 334 ? -20.214 7.683 3.139 1.00 97.00 334 PHE A O 1
ATOM 2619 N N . HIS A 1 335 ? -18.629 6.160 3.590 1.00 96.56 335 HIS A N 1
ATOM 2620 C CA . HIS A 1 335 ? -18.482 5.726 2.205 1.00 96.56 335 HIS A CA 1
ATOM 2621 C C . HIS A 1 335 ? -19.724 4.941 1.725 1.00 96.56 335 HIS A C 1
ATOM 2623 O O . HIS A 1 335 ? -20.162 4.029 2.425 1.00 96.56 335 HIS A O 1
ATOM 2629 N N . PRO A 1 336 ? -20.267 5.181 0.511 1.00 94.81 336 PRO A N 1
ATOM 2630 C CA . PRO A 1 336 ? -21.489 4.516 0.031 1.00 94.81 336 PRO A CA 1
ATOM 2631 C C . PRO A 1 336 ? -21.445 2.981 0.037 1.00 94.81 336 PRO A C 1
ATOM 2633 O O . PRO A 1 336 ? -22.456 2.345 0.306 1.00 94.81 336 PRO A O 1
ATOM 2636 N N . ALA A 1 337 ? -20.272 2.389 -0.210 1.00 93.06 337 ALA A N 1
ATOM 2637 C CA . ALA A 1 337 ? -20.064 0.934 -0.153 1.00 93.06 337 ALA A CA 1
ATOM 2638 C C . ALA A 1 337 ? -20.257 0.315 1.248 1.00 93.06 337 ALA A C 1
ATOM 2640 O O . ALA A 1 337 ? -20.349 -0.899 1.362 1.00 93.06 337 ALA A O 1
ATOM 2641 N N . TRP A 1 338 ? -20.303 1.138 2.299 1.00 94.25 338 TRP A N 1
ATOM 2642 C CA . TRP A 1 338 ? -20.528 0.724 3.688 1.00 94.25 338 TRP A CA 1
ATOM 2643 C C . TRP A 1 338 ? -21.971 0.967 4.145 1.00 94.25 338 TRP A C 1
ATOM 2645 O O . TRP A 1 338 ? -22.274 0.892 5.336 1.00 94.25 338 TRP A O 1
ATOM 2655 N N . ARG A 1 339 ? -22.870 1.292 3.207 1.00 95.44 339 ARG A N 1
ATOM 2656 C CA . ARG A 1 339 ? -24.298 1.414 3.482 1.00 95.44 339 ARG A CA 1
ATOM 2657 C C . ARG A 1 339 ? -24.881 0.029 3.748 1.00 95.44 339 ARG A C 1
ATOM 2659 O O . ARG A 1 339 ? -24.891 -0.806 2.848 1.00 95.44 339 ARG A O 1
ATOM 2666 N N . GLY A 1 340 ? -25.378 -0.184 4.958 1.00 92.12 340 GLY A N 1
ATOM 2667 C CA . GLY A 1 340 ? -26.058 -1.420 5.321 1.00 92.12 340 GLY A CA 1
ATOM 2668 C C . GLY A 1 340 ? -27.573 -1.375 5.085 1.00 92.12 340 GLY A C 1
ATOM 2669 O O . GLY A 1 340 ? -28.099 -0.377 4.570 1.00 92.12 340 GLY A O 1
ATOM 2670 N N . PRO A 1 341 ? -28.298 -2.441 5.473 1.00 90.88 341 PRO A N 1
ATOM 2671 C CA . PRO A 1 341 ? -29.747 -2.556 5.307 1.00 90.88 341 PRO A CA 1
ATOM 2672 C C . PRO A 1 341 ? -30.537 -1.439 5.994 1.00 90.88 341 PRO A C 1
ATOM 2674 O O . PRO A 1 341 ? -31.619 -1.081 5.533 1.00 90.88 341 PRO A O 1
ATOM 2677 N N . SER A 1 342 ? -29.990 -0.840 7.058 1.00 90.12 342 SER A N 1
ATOM 2678 C CA . SER A 1 342 ? -30.622 0.300 7.734 1.00 90.12 342 SER A CA 1
ATOM 2679 C C . SER A 1 342 ? -30.614 1.601 6.917 1.00 90.12 342 SER A C 1
ATOM 2681 O O . SER A 1 342 ? -31.202 2.593 7.342 1.00 90.12 342 SER A O 1
ATOM 2683 N N . GLY A 1 343 ? -29.939 1.630 5.762 1.00 93.50 343 GLY A N 1
ATOM 2684 C CA . GLY A 1 343 ? -29.760 2.824 4.932 1.00 93.50 343 GLY A CA 1
ATOM 2685 C C . GLY A 1 343 ? -28.643 3.759 5.411 1.00 93.50 343 GLY A C 1
ATOM 2686 O O . GLY A 1 343 ? -28.306 4.714 4.703 1.00 93.50 343 GLY A O 1
ATOM 2687 N N . TYR A 1 344 ? -28.037 3.458 6.561 1.00 96.19 344 TYR A N 1
ATOM 2688 C CA . TYR A 1 344 ? -26.919 4.183 7.164 1.00 96.19 344 TYR A CA 1
ATOM 2689 C C . TYR A 1 344 ? -25.600 3.417 7.014 1.00 96.19 344 TYR A C 1
ATOM 2691 O O . TYR A 1 344 ? -25.574 2.278 6.546 1.00 96.19 344 TYR A O 1
ATOM 2699 N N . GLY A 1 345 ? -24.493 4.061 7.382 1.00 95.81 345 GLY A N 1
ATOM 2700 C CA . GLY A 1 345 ? -23.183 3.430 7.430 1.00 95.81 345 GLY A CA 1
ATOM 2701 C C . GLY A 1 345 ? -23.100 2.461 8.603 1.00 95.81 345 GLY A C 1
ATOM 2702 O O . GLY A 1 345 ? -23.241 2.884 9.752 1.00 95.81 345 GLY A O 1
ATOM 2703 N N . GLU A 1 346 ? -22.868 1.182 8.328 1.00 94.88 346 GLU A N 1
ATOM 2704 C CA . GLU A 1 346 ? -22.819 0.143 9.358 1.00 94.88 346 GLU A CA 1
ATOM 2705 C C . GLU A 1 346 ? -21.381 -0.285 9.645 1.00 94.88 346 GLU A C 1
ATOM 2707 O O . GLU A 1 346 ? -20.571 -0.500 8.741 1.00 94.88 346 GLU A O 1
ATOM 2712 N N . PHE A 1 347 ? -21.061 -0.392 10.932 1.00 95.56 347 PHE A N 1
ATOM 2713 C CA . PHE A 1 347 ? -19.758 -0.844 11.392 1.00 95.56 347 PHE A CA 1
ATOM 2714 C C . PHE A 1 347 ? -19.597 -2.353 11.188 1.00 95.56 347 PHE A C 1
ATOM 2716 O O . PHE A 1 347 ? -20.466 -3.143 11.563 1.00 95.56 347 PHE A O 1
AT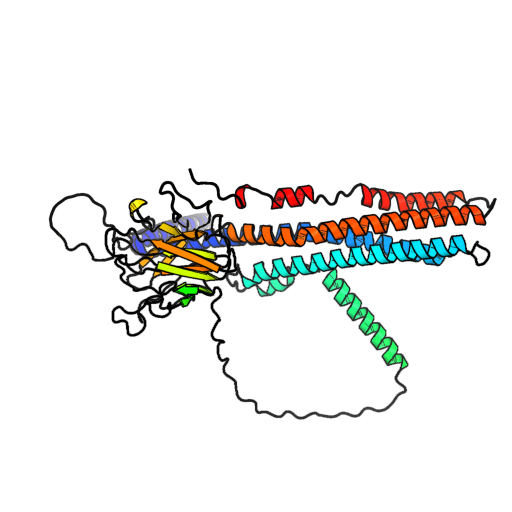OM 2723 N N . GLN A 1 348 ? -18.448 -2.758 10.651 1.00 94.00 348 GLN A N 1
ATOM 2724 C CA . GLN A 1 348 ? -18.099 -4.165 10.443 1.00 94.00 348 GLN A CA 1
ATOM 2725 C C . GLN A 1 348 ? -17.021 -4.596 11.432 1.00 94.00 348 GLN A C 1
ATOM 2727 O O . GLN A 1 348 ? -16.110 -3.823 11.739 1.00 94.00 348 GLN A O 1
ATOM 2732 N N . ARG A 1 349 ? -17.120 -5.832 11.933 1.00 93.38 349 ARG A N 1
ATOM 2733 C CA . ARG A 1 349 ? -16.127 -6.397 12.852 1.00 93.38 349 ARG A CA 1
ATOM 2734 C C . ARG A 1 349 ? -14.797 -6.578 12.135 1.00 93.38 349 ARG A C 1
ATOM 2736 O O . ARG A 1 349 ? -14.737 -7.055 11.005 1.00 93.38 349 ARG A O 1
ATOM 2743 N N . VAL A 1 350 ? -13.723 -6.209 12.815 1.00 92.38 350 VAL A N 1
ATOM 2744 C CA . VAL A 1 350 ? -12.360 -6.423 12.348 1.00 92.38 350 VAL A CA 1
ATOM 2745 C C . VAL A 1 350 ? -11.909 -7.809 12.816 1.00 92.38 350 VAL A C 1
ATOM 2747 O O . VAL A 1 350 ? -11.508 -7.994 13.963 1.00 92.38 350 VAL A O 1
ATOM 2750 N N . GLU A 1 351 ? -12.025 -8.800 11.932 1.00 86.69 351 GLU A N 1
ATOM 2751 C CA . GLU A 1 351 ? -11.675 -10.198 12.223 1.00 86.69 351 GLU A CA 1
ATOM 2752 C C . GLU A 1 351 ? -10.241 -10.339 12.752 1.00 86.69 351 GLU A C 1
ATOM 2754 O O . GLU A 1 351 ? -9.308 -9.786 12.181 1.00 86.69 351 GLU A O 1
ATOM 2759 N N . GLY A 1 352 ? -10.060 -11.101 13.835 1.00 81.81 352 GLY A N 1
ATOM 2760 C CA . GLY A 1 352 ? -8.735 -11.411 14.388 1.00 81.81 352 GLY A CA 1
ATOM 2761 C C . GLY A 1 352 ? -8.108 -10.318 15.262 1.00 81.81 352 GLY A C 1
ATOM 2762 O O . GLY A 1 352 ? -7.018 -10.542 15.810 1.00 81.81 352 GLY A O 1
ATOM 2763 N N . PHE A 1 353 ? -8.785 -9.176 15.445 1.00 86.75 353 PHE A N 1
ATOM 2764 C CA . PHE A 1 353 ? -8.277 -8.044 16.219 1.00 86.75 353 PHE A CA 1
ATOM 2765 C C . PHE A 1 353 ? -9.229 -7.590 17.332 1.00 86.75 353 PHE A C 1
ATOM 2767 O O . PHE A 1 353 ? -10.446 -7.519 17.182 1.00 86.75 353 PHE A O 1
ATOM 2774 N N . SER A 1 354 ? -8.621 -7.241 18.457 1.00 88.25 354 SER A N 1
ATOM 2775 C CA . SER A 1 354 ? -9.252 -6.752 19.678 1.00 88.25 354 SER A CA 1
ATOM 2776 C C . SER A 1 354 ? -8.348 -5.686 20.300 1.00 88.25 354 SER A C 1
ATOM 2778 O O . SER A 1 354 ? -7.157 -5.606 19.978 1.00 88.25 354 SER A O 1
ATOM 2780 N N . ILE A 1 355 ? -8.907 -4.847 21.168 1.00 89.06 355 ILE A N 1
ATOM 2781 C CA . ILE A 1 355 ? -8.129 -3.946 22.024 1.00 89.06 355 ILE A CA 1
ATOM 2782 C C . ILE A 1 355 ? -8.110 -4.546 23.424 1.00 89.06 355 ILE A C 1
ATOM 2784 O O . ILE A 1 355 ? -9.155 -4.909 23.965 1.00 89.06 355 ILE A O 1
ATOM 2788 N N . PHE A 1 356 ? -6.917 -4.653 24.001 1.00 85.62 356 PHE A N 1
ATOM 2789 C CA . PHE A 1 356 ? -6.747 -5.132 25.363 1.00 85.62 356 PHE A CA 1
ATOM 2790 C C . PHE A 1 356 ? -6.637 -3.958 26.329 1.00 85.62 356 PHE A C 1
ATOM 2792 O O . PHE A 1 356 ? -5.962 -2.960 26.067 1.00 85.62 356 PHE A O 1
ATOM 2799 N N . ILE A 1 357 ? -7.300 -4.092 27.467 1.00 86.19 357 ILE A N 1
ATOM 2800 C CA . ILE A 1 357 ? -7.427 -3.056 28.474 1.00 86.19 357 ILE A CA 1
ATOM 2801 C C . ILE A 1 357 ? -6.995 -3.664 29.800 1.00 86.19 357 ILE A C 1
ATOM 2803 O O . ILE A 1 357 ? -7.551 -4.650 30.277 1.00 86.19 357 ILE A O 1
ATOM 2807 N N . SER A 1 358 ? -5.965 -3.071 30.403 1.00 80.88 358 SER A N 1
ATOM 2808 C CA . SER A 1 358 ? -5.357 -3.603 31.625 1.00 80.88 358 SER A CA 1
ATOM 2809 C C . SER A 1 358 ? -6.334 -3.643 32.799 1.00 80.88 358 SER A C 1
ATOM 2811 O O . SER A 1 358 ? -6.190 -4.484 33.685 1.00 80.88 358 SER A O 1
ATOM 2813 N N . HIS A 1 359 ? -7.301 -2.728 32.838 1.00 78.94 359 HIS A N 1
ATOM 2814 C CA . HIS A 1 359 ? -8.325 -2.731 33.871 1.00 78.94 359 HIS A CA 1
ATOM 2815 C C . HIS A 1 359 ? -9.260 -3.923 33.651 1.00 78.94 359 HIS A C 1
ATOM 2817 O O . HIS A 1 359 ? -9.814 -4.081 32.568 1.00 78.94 359 HIS A O 1
ATOM 2823 N N . GLN A 1 360 ? -9.380 -4.777 34.671 1.00 72.62 360 GLN A N 1
ATOM 2824 C CA . GLN A 1 360 ? -10.193 -6.002 34.651 1.00 72.62 360 GLN A CA 1
ATOM 2825 C C . GLN A 1 360 ? -9.800 -7.027 33.566 1.00 72.62 360 GLN A C 1
ATOM 2827 O O . GLN A 1 360 ? -10.551 -7.962 33.306 1.00 72.62 360 GLN A O 1
ATOM 2832 N N . ASN A 1 361 ? -8.602 -6.906 32.971 1.00 74.62 361 ASN A N 1
ATOM 2833 C CA . ASN A 1 361 ? -8.140 -7.755 31.862 1.00 74.62 361 ASN A CA 1
ATOM 2834 C C . ASN A 1 361 ? -9.153 -7.838 30.707 1.00 74.62 361 ASN A C 1
ATOM 2836 O O . ASN A 1 361 ? -9.363 -8.905 30.124 1.00 74.62 361 ASN A O 1
ATOM 2840 N N . LEU A 1 362 ? -9.785 -6.708 30.409 1.00 82.50 362 LEU A N 1
ATOM 2841 C CA . LEU A 1 362 ? -10.858 -6.606 29.441 1.00 82.50 362 LEU A CA 1
ATOM 2842 C C . LEU A 1 362 ? -10.303 -6.668 28.005 1.00 82.50 362 LEU A C 1
ATOM 2844 O O . LEU A 1 362 ? -9.345 -5.980 27.656 1.00 82.50 362 LEU A O 1
ATOM 2848 N N . GLU A 1 363 ? -10.914 -7.495 27.160 1.00 83.50 363 GLU A N 1
ATOM 2849 C CA . GLU A 1 363 ? -10.599 -7.616 25.733 1.00 83.50 363 GLU A CA 1
ATOM 2850 C C . GLU A 1 363 ? -11.844 -7.232 24.929 1.00 83.50 363 GLU A C 1
ATOM 2852 O O . GLU A 1 363 ? -12.838 -7.956 24.952 1.00 83.50 363 GLU A O 1
ATOM 2857 N N . VAL A 1 364 ? -11.798 -6.097 24.227 1.00 89.62 364 VAL A N 1
ATOM 2858 C CA . VAL A 1 364 ? -12.952 -5.574 23.481 1.00 89.62 364 VAL A CA 1
ATOM 2859 C C . VAL A 1 364 ? -12.809 -5.802 21.974 1.00 89.62 364 VAL A C 1
ATOM 2861 O O . VAL A 1 364 ? -11.716 -5.619 21.420 1.00 89.62 364 VAL A O 1
ATOM 2864 N N . PRO A 1 365 ? -13.895 -6.184 21.279 1.00 91.81 365 PRO A N 1
ATOM 2865 C CA . PRO A 1 365 ? -13.889 -6.330 19.827 1.00 91.81 365 PRO A CA 1
ATOM 2866 C C . PRO A 1 365 ? -13.706 -4.974 19.138 1.00 91.81 365 PRO A C 1
ATOM 2868 O O . PRO A 1 365 ? -14.232 -3.956 19.591 1.00 91.81 365 PRO A O 1
ATOM 2871 N N . VAL A 1 366 ? -12.990 -4.969 18.012 1.00 93.69 366 VAL A N 1
ATOM 2872 C CA . VAL A 1 366 ? -12.812 -3.772 17.182 1.00 93.69 366 VAL A CA 1
ATOM 2873 C C . VAL A 1 366 ? -13.764 -3.828 15.998 1.00 93.69 366 VAL A C 1
ATOM 2875 O O . VAL A 1 366 ? -13.832 -4.828 15.284 1.00 93.69 366 VAL A O 1
ATOM 2878 N N . TYR A 1 367 ? -14.455 -2.724 15.751 1.00 96.25 367 TYR A N 1
ATOM 2879 C CA . TYR A 1 367 ? -15.259 -2.512 14.558 1.00 96.25 367 TYR A CA 1
ATOM 2880 C C . TYR A 1 367 ? -14.716 -1.337 13.768 1.00 96.25 367 TYR A C 1
ATOM 2882 O O . TYR A 1 367 ? -14.133 -0.418 14.340 1.00 96.25 367 TYR A O 1
ATOM 2890 N N . LYS A 1 368 ? -14.931 -1.342 12.455 1.00 96.56 368 LYS A N 1
ATOM 2891 C CA . LYS A 1 368 ? -14.503 -0.259 11.575 1.00 96.56 368 LYS A CA 1
ATOM 2892 C C . LYS A 1 368 ? -15.587 0.175 10.604 1.00 96.56 368 LYS A C 1
ATOM 2894 O O . LYS A 1 368 ? -16.508 -0.585 10.314 1.00 96.56 368 LYS A O 1
ATOM 2899 N N . ILE A 1 369 ? -15.431 1.385 10.083 1.00 97.25 369 ILE A N 1
ATOM 2900 C CA . ILE A 1 369 ? -16.178 1.921 8.949 1.00 97.25 369 ILE A CA 1
ATOM 2901 C C . ILE A 1 369 ? -15.304 2.892 8.155 1.00 97.25 369 ILE A C 1
ATOM 2903 O O . ILE A 1 369 ? -14.558 3.693 8.724 1.00 97.25 369 ILE A O 1
ATOM 2907 N N . VAL A 1 370 ? -15.390 2.836 6.827 1.00 97.19 370 VAL A N 1
ATOM 2908 C CA . VAL A 1 370 ? -14.672 3.772 5.952 1.00 97.19 370 VAL A CA 1
ATOM 2909 C C . VAL A 1 370 ? -15.493 5.046 5.759 1.00 97.19 370 VAL A C 1
ATOM 2911 O O . VAL A 1 370 ? -16.685 4.990 5.437 1.00 97.19 370 VAL A O 1
ATOM 2914 N N . LEU A 1 371 ? -14.853 6.200 5.949 1.00 97.44 371 LEU A N 1
ATOM 2915 C CA . LEU A 1 371 ? -15.493 7.503 5.785 1.00 97.44 371 LEU A CA 1
ATOM 2916 C C . LEU A 1 371 ? -15.621 7.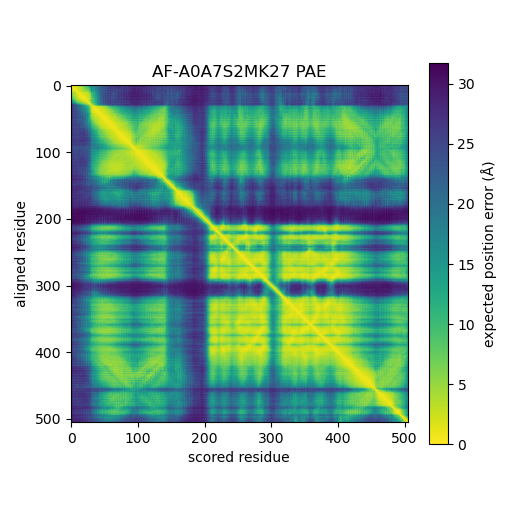887 4.304 1.00 97.44 371 LEU A C 1
ATOM 2918 O O . LEU A 1 371 ? -14.990 7.301 3.425 1.00 97.44 371 LEU A O 1
ATOM 2922 N N . ALA A 1 372 ? -16.499 8.841 4.008 1.00 96.62 372 ALA A N 1
ATOM 2923 C CA . ALA A 1 372 ? -16.666 9.352 2.651 1.00 96.62 372 ALA A CA 1
ATOM 2924 C C . ALA A 1 372 ? -15.385 10.061 2.169 1.00 96.62 372 ALA A C 1
ATOM 2926 O O . ALA A 1 372 ? -14.693 10.671 2.982 1.00 96.62 372 ALA A O 1
ATOM 2927 N N . PRO A 1 373 ? -15.082 10.061 0.857 1.00 94.25 373 PRO A N 1
ATOM 2928 C CA . PRO A 1 373 ? -13.967 10.842 0.341 1.00 94.25 373 PRO A CA 1
ATOM 2929 C C . PRO A 1 373 ? -14.177 12.347 0.597 1.00 94.25 373 PRO A C 1
ATOM 2931 O O . PRO A 1 373 ? -15.286 12.858 0.395 1.00 94.25 373 PRO A O 1
ATOM 2934 N N . PRO A 1 374 ? -13.135 13.083 1.025 1.00 93.25 374 PRO A N 1
ATOM 2935 C CA . PRO A 1 374 ? -13.259 14.486 1.405 1.00 93.25 374 PRO A CA 1
ATOM 2936 C C . PRO A 1 374 ? -13.547 15.378 0.190 1.00 93.25 374 PRO A C 1
ATOM 2938 O O . PRO A 1 374 ? -12.736 15.478 -0.727 1.00 93.25 374 PRO A O 1
ATOM 2941 N N . THR A 1 375 ? -14.669 16.104 0.193 1.00 88.81 375 THR A N 1
ATOM 2942 C CA . THR A 1 375 ? -15.062 16.991 -0.926 1.00 88.81 375 THR A CA 1
ATOM 2943 C C . THR A 1 375 ? -14.340 18.342 -0.917 1.00 88.81 375 THR A C 1
ATOM 2945 O O . THR A 1 375 ? -14.232 18.996 -1.952 1.00 88.81 375 THR A O 1
ATOM 2948 N N . ARG A 1 376 ? -13.812 18.768 0.239 1.00 90.50 376 ARG A N 1
ATOM 2949 C CA . ARG A 1 376 ? -12.994 19.989 0.413 1.00 90.50 376 ARG A CA 1
ATOM 2950 C C . ARG A 1 376 ? -11.839 19.775 1.393 1.00 90.50 376 ARG A C 1
ATOM 2952 O O . ARG A 1 376 ? -11.544 20.629 2.221 1.00 90.50 376 ARG A O 1
ATOM 2959 N N . GLY A 1 377 ? -11.247 18.583 1.363 1.00 90.25 377 GLY A N 1
ATOM 2960 C CA . GLY A 1 377 ? -10.261 18.165 2.365 1.00 90.25 377 GLY A CA 1
ATOM 2961 C C . GLY A 1 377 ? -10.860 17.863 3.745 1.00 90.25 377 GLY A C 1
ATOM 2962 O O . GLY A 1 377 ? -10.108 17.559 4.663 1.00 90.25 377 GLY A O 1
ATOM 2963 N N . VAL A 1 378 ? -12.189 17.924 3.893 1.00 94.88 378 VAL A N 1
ATOM 2964 C CA . VAL A 1 378 ? -12.913 17.626 5.136 1.00 94.88 378 VAL A CA 1
ATOM 2965 C C . VAL A 1 378 ? -14.099 16.698 4.897 1.00 94.88 378 VAL A C 1
ATOM 2967 O O . VAL A 1 378 ? -14.677 16.693 3.805 1.00 94.88 378 VAL A O 1
ATOM 2970 N N . VAL A 1 379 ? -14.458 15.952 5.940 1.00 96.25 379 VAL A N 1
ATOM 2971 C CA . VAL A 1 379 ? -15.632 15.080 6.026 1.00 96.25 379 VAL A CA 1
ATOM 2972 C C . VAL A 1 379 ? -16.319 15.331 7.363 1.00 96.25 379 VAL A C 1
ATOM 2974 O O . VAL A 1 379 ? -15.697 15.191 8.416 1.00 96.25 379 VAL A O 1
ATOM 2977 N N . ASP A 1 380 ? -17.601 15.680 7.318 1.00 96.81 380 ASP A N 1
ATOM 2978 C CA . ASP A 1 380 ? -18.433 15.828 8.509 1.00 96.81 380 ASP A CA 1
ATOM 2979 C C . ASP A 1 380 ? -19.114 14.480 8.796 1.00 96.81 380 ASP A C 1
ATOM 2981 O O . ASP A 1 380 ? -19.849 13.950 7.960 1.00 96.81 380 ASP A O 1
ATOM 2985 N N . VAL A 1 381 ? -18.817 13.907 9.960 1.00 96.94 381 VAL A N 1
ATOM 2986 C CA . VAL A 1 381 ? -19.199 12.558 10.385 1.00 96.94 381 VAL A CA 1
ATOM 2987 C C . VAL A 1 381 ? -20.128 12.647 11.587 1.00 96.94 381 VAL A C 1
ATOM 2989 O O . VAL A 1 381 ? -19.829 13.331 12.567 1.00 96.94 381 VAL A O 1
ATOM 2992 N N . ILE A 1 382 ? -21.243 11.921 11.522 1.00 97.06 382 ILE A N 1
ATOM 2993 C CA . ILE A 1 382 ? -22.220 11.825 12.611 1.00 97.06 382 ILE A CA 1
ATOM 2994 C C . ILE A 1 382 ? -22.371 10.356 12.985 1.00 97.06 382 ILE A C 1
ATOM 2996 O O . ILE A 1 382 ? -22.904 9.569 12.202 1.00 97.06 382 ILE A O 1
ATOM 3000 N N . VAL A 1 383 ? -21.904 9.990 14.178 1.00 96.88 383 VAL A N 1
ATOM 3001 C CA . VAL A 1 383 ? -22.055 8.639 14.732 1.00 96.88 383 VAL A CA 1
ATOM 3002 C C . VAL A 1 383 ? -23.188 8.647 15.751 1.00 96.88 383 VAL A C 1
ATOM 3004 O O . VAL A 1 383 ? -23.138 9.375 16.743 1.00 96.88 383 VAL A O 1
ATOM 3007 N N . CYS A 1 384 ? -24.207 7.831 15.509 1.00 96.00 384 CYS A N 1
ATOM 3008 C CA . CYS A 1 384 ? -25.322 7.613 16.418 1.00 96.00 384 CYS A CA 1
ATOM 3009 C C . CYS A 1 384 ? -25.139 6.278 17.142 1.00 96.00 384 CYS A C 1
ATOM 3011 O O . CYS A 1 384 ? -24.976 5.228 16.514 1.00 96.00 384 CYS A O 1
ATOM 3013 N N . TRP A 1 385 ? -25.177 6.325 18.469 1.00 94.81 385 TRP A N 1
ATOM 3014 C CA . TRP A 1 385 ? -25.032 5.159 19.333 1.00 94.81 385 TRP A CA 1
ATOM 3015 C C . TRP A 1 385 ? -26.362 4.410 19.439 1.00 94.81 385 TRP A C 1
ATOM 3017 O O . TRP A 1 385 ? -27.419 5.037 19.477 1.00 94.81 385 TRP A O 1
ATOM 3027 N N . ARG A 1 386 ? -26.314 3.074 19.460 1.00 92.19 386 ARG A N 1
ATOM 3028 C CA . ARG A 1 386 ? -27.500 2.202 19.578 1.00 92.19 386 ARG A CA 1
ATOM 3029 C C . ARG A 1 386 ? -27.436 1.262 20.785 1.00 92.19 386 ARG A C 1
ATOM 3031 O O . ARG A 1 386 ? -28.162 0.276 20.835 1.00 92.19 386 ARG A O 1
ATOM 3038 N N . PHE A 1 387 ? -26.562 1.548 21.745 1.00 87.69 387 PHE A N 1
ATOM 3039 C CA . PHE A 1 387 ? -26.435 0.739 22.953 1.00 87.69 387 PHE A CA 1
ATOM 3040 C C . PHE A 1 387 ? -27.778 0.718 23.706 1.00 87.69 387 PHE A C 1
ATOM 3042 O O . PHE A 1 387 ? -28.373 1.773 23.924 1.00 87.69 387 PHE A O 1
ATOM 3049 N N . LYS A 1 388 ? -28.281 -0.475 24.062 1.00 85.56 388 LYS A N 1
ATOM 3050 C CA . LYS A 1 388 ? -29.524 -0.616 24.852 1.00 85.56 388 LYS A CA 1
ATOM 3051 C C . LYS A 1 388 ? -29.321 -0.176 26.304 1.00 85.56 388 LYS A C 1
ATOM 3053 O O . LYS A 1 388 ? -30.244 0.339 26.927 1.00 85.56 388 LYS A O 1
ATOM 3058 N N . THR A 1 389 ? -28.114 -0.384 26.820 1.00 84.44 389 THR A N 1
ATOM 3059 C CA . THR A 1 389 ? -27.654 0.037 28.148 1.00 84.44 389 THR A CA 1
ATOM 3060 C C . THR A 1 389 ? -26.488 1.021 28.008 1.00 84.44 389 THR A C 1
ATOM 3062 O O . THR A 1 389 ? -26.255 1.590 26.943 1.00 84.44 389 THR A O 1
ATOM 3065 N N . THR A 1 390 ? -25.708 1.203 29.070 1.00 87.38 390 THR A N 1
ATOM 3066 C CA . THR A 1 390 ? -24.384 1.825 28.998 1.00 87.38 390 THR A CA 1
ATOM 3067 C C . THR A 1 390 ? -23.367 0.895 28.322 1.00 87.38 390 THR A C 1
ATOM 3069 O O . THR A 1 390 ? -23.609 -0.303 28.157 1.00 87.38 390 THR A O 1
ATOM 3072 N N . CYS A 1 391 ? -22.230 1.446 27.902 1.00 88.25 391 CYS A N 1
ATOM 3073 C CA . CYS A 1 391 ? -21.044 0.700 27.498 1.00 88.25 391 CYS A CA 1
ATOM 3074 C C . CYS A 1 391 ? -19.821 1.172 28.289 1.00 88.25 391 CYS A C 1
ATOM 3076 O O . CYS A 1 391 ? -19.772 2.304 28.775 1.00 88.25 391 CYS A O 1
ATOM 3078 N N . GLU A 1 392 ? -18.839 0.288 28.410 1.00 89.00 392 GLU A N 1
ATOM 3079 C CA . GLU A 1 392 ? -17.572 0.554 29.080 1.00 89.00 392 GLU A CA 1
ATOM 3080 C C . GLU A 1 392 ? -16.419 0.607 28.088 1.00 89.00 392 GLU A C 1
ATOM 3082 O O . GLU A 1 392 ? -16.413 -0.047 27.041 1.00 89.00 392 GLU A O 1
ATOM 3087 N N . ALA A 1 393 ? -15.405 1.375 28.460 1.00 88.19 393 ALA A N 1
ATOM 3088 C CA . ALA A 1 393 ? -14.145 1.487 27.759 1.00 88.19 393 ALA A CA 1
ATOM 3089 C C . ALA A 1 393 ? -14.276 1.880 26.275 1.00 88.19 393 ALA A C 1
ATOM 3091 O O . ALA A 1 393 ? -13.507 1.421 25.420 1.00 88.19 393 ALA A O 1
ATOM 3092 N N . LEU A 1 394 ? -15.228 2.769 25.967 1.00 92.31 394 LEU A N 1
ATOM 3093 C CA . LEU A 1 394 ? -15.439 3.270 24.612 1.00 92.31 394 LEU A CA 1
ATOM 3094 C C . LEU A 1 394 ? -14.153 3.904 24.072 1.00 92.31 394 LEU A C 1
ATOM 3096 O O . LEU A 1 394 ? -13.605 4.851 24.631 1.00 92.31 394 LEU A O 1
ATOM 3100 N N . THR A 1 395 ? -13.674 3.362 22.964 1.00 93.56 395 THR A N 1
ATOM 3101 C CA . THR A 1 395 ? -12.437 3.755 22.304 1.00 93.56 395 THR A CA 1
ATOM 3102 C C . THR A 1 395 ? -12.757 4.090 20.861 1.00 93.56 395 THR A C 1
ATOM 3104 O O . THR A 1 395 ? -13.293 3.254 20.134 1.00 93.56 395 THR A O 1
ATOM 3107 N N . VAL A 1 396 ? -12.419 5.308 20.439 1.00 95.81 396 VAL A N 1
ATOM 3108 C CA . VAL A 1 396 ? -12.643 5.792 19.075 1.00 95.81 396 VAL A CA 1
ATOM 3109 C C . VAL A 1 396 ? -11.301 6.175 18.463 1.00 95.81 396 VAL A C 1
ATOM 3111 O O . VAL A 1 396 ? -10.596 7.037 18.987 1.00 95.81 396 VAL A O 1
ATOM 3114 N N . VAL A 1 397 ? -10.939 5.544 17.348 1.00 96.44 397 VAL A N 1
ATOM 3115 C CA . VAL A 1 397 ? -9.665 5.783 16.658 1.00 96.44 397 VAL A CA 1
ATOM 3116 C C . VAL A 1 397 ? -9.923 6.107 15.193 1.00 96.44 397 VAL A C 1
ATOM 3118 O O . VAL A 1 397 ? -10.615 5.376 14.492 1.00 96.44 397 VAL A O 1
ATOM 3121 N N . LEU A 1 398 ? -9.348 7.204 14.715 1.00 96.69 398 LEU A N 1
ATOM 3122 C CA . LEU A 1 398 ? -9.337 7.602 13.315 1.00 96.69 398 LEU A CA 1
ATOM 3123 C C . LEU A 1 398 ? -7.977 7.293 12.719 1.00 96.69 398 LEU A C 1
ATOM 3125 O O . LEU A 1 398 ? -6.969 7.900 13.085 1.00 96.69 398 LEU A O 1
ATOM 3129 N N . ARG A 1 399 ? -7.979 6.367 11.766 1.00 94.88 399 ARG A N 1
ATOM 3130 C CA . ARG A 1 399 ? -6.804 5.993 10.993 1.00 94.88 399 ARG A CA 1
ATOM 3131 C C . ARG A 1 399 ? -6.778 6.738 9.670 1.00 94.88 399 ARG A C 1
ATOM 3133 O O . ARG A 1 399 ? -7.799 6.792 8.985 1.00 94.88 399 ARG A O 1
ATOM 3140 N N . SER A 1 400 ? -5.611 7.238 9.274 1.00 91.88 400 SER A N 1
ATOM 3141 C CA . SER A 1 400 ? -5.420 7.837 7.946 1.00 91.88 400 SER A CA 1
ATOM 3142 C C . SER A 1 400 ? -5.613 6.817 6.815 1.00 91.88 400 SER A C 1
ATOM 3144 O O . SER A 1 400 ? -4.995 5.751 6.844 1.00 91.88 400 SER A O 1
ATOM 3146 N N . GLY A 1 401 ? -6.390 7.183 5.794 1.00 90.44 401 GLY A N 1
ATOM 3147 C CA . GLY A 1 401 ? -6.656 6.383 4.595 1.00 90.44 401 GLY A CA 1
ATOM 3148 C C . GLY A 1 401 ? -7.961 5.575 4.644 1.00 90.44 401 GLY A C 1
ATOM 3149 O O . GLY A 1 401 ? -8.539 5.344 5.708 1.00 90.44 401 GLY A O 1
ATOM 3150 N N . HIS A 1 402 ? -8.434 5.142 3.473 1.00 93.00 402 HIS A N 1
ATOM 3151 C CA . HIS A 1 402 ? -9.668 4.363 3.304 1.00 93.00 402 HIS A CA 1
ATOM 3152 C C . HIS A 1 402 ? -9.412 2.853 3.229 1.00 93.00 402 HIS A C 1
ATOM 3154 O O . HIS A 1 402 ? -8.991 2.347 2.192 1.00 93.00 402 HIS A O 1
ATOM 3160 N N . VAL A 1 403 ? -9.731 2.116 4.293 1.00 91.00 403 VAL A N 1
ATOM 3161 C CA . VAL A 1 403 ? -9.408 0.688 4.428 1.00 91.00 403 VAL A CA 1
ATOM 3162 C C . VAL A 1 403 ? -10.613 -0.202 4.125 1.00 91.00 403 VAL A C 1
ATOM 3164 O O . VAL A 1 403 ? -11.318 -0.669 5.022 1.00 91.00 403 VAL A O 1
ATOM 3167 N N . HIS A 1 404 ? -10.849 -0.433 2.832 1.00 89.00 404 HIS A N 1
ATOM 3168 C CA . HIS A 1 404 ? -12.001 -1.195 2.327 1.00 89.00 404 HIS A CA 1
ATOM 3169 C C . HIS A 1 404 ? -11.882 -2.720 2.455 1.00 89.00 404 HIS A C 1
ATOM 3171 O O . HIS A 1 404 ? -12.903 -3.399 2.493 1.00 89.00 404 HIS A O 1
ATOM 3177 N N . CYS A 1 405 ? -10.666 -3.261 2.487 1.00 87.69 405 CYS A N 1
ATOM 3178 C CA . CYS A 1 405 ? -10.402 -4.700 2.571 1.00 87.69 405 CYS A CA 1
ATOM 3179 C C . CYS A 1 405 ? -10.250 -5.164 4.029 1.00 87.69 405 CYS A C 1
ATOM 3181 O O . CYS A 1 405 ? -10.368 -4.363 4.961 1.00 87.69 405 CYS A O 1
ATOM 3183 N N . LYS A 1 406 ? -9.956 -6.451 4.255 1.00 88.12 406 LYS A N 1
ATOM 3184 C CA . LYS A 1 406 ? -9.563 -6.931 5.588 1.00 88.12 406 LYS A CA 1
ATOM 3185 C C . LYS A 1 406 ? -8.292 -6.212 6.050 1.00 88.12 406 LYS A C 1
ATOM 3187 O O . LYS A 1 406 ? -7.456 -5.831 5.231 1.00 88.12 406 LYS A O 1
ATOM 3192 N N . GLU A 1 407 ? -8.148 -6.016 7.361 1.00 85.38 407 GLU A N 1
ATOM 3193 C CA . GLU A 1 407 ? -6.977 -5.312 7.910 1.00 85.38 407 GLU A CA 1
ATOM 3194 C C . GLU A 1 407 ? -5.660 -6.026 7.625 1.00 85.38 407 GLU A C 1
ATOM 3196 O O . GLU A 1 407 ? -4.633 -5.383 7.428 1.00 85.38 407 GLU A O 1
ATOM 3201 N N . GLU A 1 408 ? -5.702 -7.351 7.552 1.00 81.25 408 GLU A N 1
ATOM 3202 C CA . GLU A 1 408 ? -4.541 -8.171 7.219 1.00 81.25 408 GLU A CA 1
ATOM 3203 C C . GLU A 1 408 ? -4.092 -7.982 5.763 1.00 81.25 408 GLU A C 1
ATOM 3205 O O . GLU A 1 408 ? -2.896 -8.018 5.481 1.00 81.25 408 GLU A O 1
ATOM 3210 N N . ASP A 1 409 ? -5.037 -7.699 4.860 1.00 81.81 409 ASP A N 1
ATOM 3211 C CA . ASP A 1 409 ? -4.792 -7.521 3.425 1.00 81.81 409 ASP A CA 1
ATOM 3212 C C . ASP A 1 409 ? -4.467 -6.068 3.056 1.00 81.81 409 ASP A C 1
ATOM 3214 O O . ASP A 1 409 ? -3.882 -5.793 2.003 1.00 81.81 409 ASP A O 1
ATOM 3218 N N . TRP A 1 410 ? -4.827 -5.113 3.921 1.00 82.06 410 TRP A N 1
ATOM 3219 C CA . TRP A 1 410 ? -4.594 -3.688 3.686 1.00 82.06 410 TRP A CA 1
ATOM 3220 C C . TRP A 1 410 ? -3.151 -3.351 3.302 1.00 82.06 410 TRP A C 1
ATOM 3222 O O . TRP A 1 410 ? -2.950 -2.596 2.350 1.00 82.06 410 TRP A O 1
ATOM 3232 N N . PRO A 1 411 ? -2.130 -3.901 3.977 1.00 77.12 411 PRO A N 1
ATOM 3233 C CA . PRO A 1 411 ? -0.743 -3.699 3.592 1.00 77.12 411 PRO A CA 1
ATOM 3234 C C . PRO A 1 411 ? -0.440 -3.992 2.118 1.00 77.12 411 PRO A C 1
ATOM 3236 O O . PRO A 1 411 ? 0.324 -3.262 1.476 1.00 77.12 411 PRO A O 1
ATOM 3239 N N . ILE A 1 412 ? -1.060 -5.046 1.582 1.00 76.06 412 ILE A N 1
ATOM 3240 C CA . ILE A 1 412 ? -0.907 -5.482 0.194 1.00 76.06 412 ILE A CA 1
ATOM 3241 C C . ILE A 1 412 ? -1.668 -4.516 -0.714 1.00 76.06 412 ILE A C 1
ATOM 3243 O O . ILE A 1 412 ? -1.121 -4.052 -1.714 1.00 76.06 412 ILE A O 1
ATOM 3247 N N . ALA A 1 413 ? -2.899 -4.151 -0.345 1.00 79.31 413 ALA A N 1
ATOM 3248 C CA . ALA A 1 413 ? -3.707 -3.180 -1.082 1.00 79.31 413 ALA A CA 1
ATOM 3249 C C . ALA A 1 413 ? -3.002 -1.816 -1.202 1.00 79.31 413 ALA A C 1
ATOM 3251 O O . ALA A 1 413 ? -2.893 -1.258 -2.297 1.00 79.31 413 ALA A O 1
ATOM 3252 N N . GLU A 1 414 ? -2.435 -1.314 -0.103 1.00 77.88 414 GLU A N 1
ATOM 3253 C CA . GLU A 1 414 ? -1.673 -0.067 -0.075 1.00 77.88 414 GLU A CA 1
ATOM 3254 C C . GLU A 1 414 ? -0.419 -0.166 -0.955 1.00 77.88 414 GLU A C 1
ATOM 3256 O O . GLU A 1 414 ? -0.039 0.804 -1.609 1.00 77.88 414 GLU A O 1
ATOM 3261 N N . PHE A 1 415 ? 0.247 -1.328 -0.980 1.00 76.19 415 PHE A N 1
ATOM 3262 C CA . PHE A 1 415 ? 1.437 -1.543 -1.814 1.00 76.19 415 PHE A CA 1
ATOM 3263 C C . PHE A 1 415 ? 1.082 -1.557 -3.291 1.00 76.19 415 PHE A C 1
ATOM 3265 O O . PHE A 1 415 ? 1.718 -0.880 -4.096 1.00 76.19 415 PHE A O 1
ATOM 3272 N N . ASN A 1 416 ? 0.011 -2.264 -3.631 1.00 77.75 416 ASN A N 1
ATOM 3273 C CA . ASN A 1 416 ? -0.518 -2.312 -4.981 1.00 77.75 416 ASN A CA 1
ATOM 3274 C C . ASN A 1 416 ? -0.941 -0.921 -5.460 1.00 77.75 416 ASN A C 1
ATOM 3276 O O . ASN A 1 416 ? -0.711 -0.585 -6.621 1.00 77.75 416 ASN A O 1
ATOM 3280 N N . HIS A 1 417 ? -1.517 -0.094 -4.584 1.00 79.00 417 HIS A N 1
ATOM 3281 C CA . HIS A 1 417 ? -1.860 1.286 -4.914 1.00 79.00 417 HIS A CA 1
ATOM 3282 C C . HIS A 1 417 ? -0.618 2.130 -5.240 1.00 79.00 417 HIS A C 1
ATOM 3284 O O . HIS A 1 417 ? -0.580 2.770 -6.290 1.00 79.00 417 HIS A O 1
ATOM 3290 N N . GLU A 1 418 ? 0.419 2.094 -4.400 1.00 76.06 418 GLU A N 1
ATOM 3291 C CA . GLU A 1 418 ? 1.682 2.800 -4.670 1.00 76.06 418 GLU A CA 1
ATOM 3292 C C . GLU A 1 418 ? 2.366 2.303 -5.940 1.00 76.06 418 GLU A C 1
ATOM 3294 O O . GLU A 1 418 ? 2.803 3.108 -6.764 1.00 76.06 418 GLU A O 1
ATOM 3299 N N . ILE A 1 419 ? 2.426 0.984 -6.140 1.00 74.94 419 ILE A N 1
ATOM 3300 C CA . ILE A 1 419 ? 3.012 0.427 -7.355 1.00 74.94 419 ILE A CA 1
ATOM 3301 C C . ILE A 1 419 ? 2.252 0.937 -8.567 1.00 74.94 419 ILE A C 1
ATOM 3303 O O . ILE A 1 419 ? 2.895 1.412 -9.491 1.00 74.94 419 ILE A O 1
ATOM 3307 N N . ARG A 1 420 ? 0.913 0.948 -8.552 1.00 78.44 420 ARG A N 1
ATOM 3308 C CA . ARG A 1 420 ? 0.119 1.507 -9.658 1.00 78.44 420 ARG A CA 1
ATOM 3309 C C . ARG A 1 420 ? 0.456 2.969 -9.959 1.00 78.44 420 ARG A C 1
ATOM 3311 O O . ARG A 1 420 ? 0.405 3.348 -11.124 1.00 78.44 420 ARG A O 1
ATOM 3318 N N . GLN A 1 421 ? 0.820 3.777 -8.962 1.00 76.88 421 GLN A N 1
ATOM 3319 C CA . GLN A 1 421 ? 1.274 5.157 -9.189 1.00 76.88 421 GLN A CA 1
ATOM 3320 C C . GLN A 1 421 ? 2.667 5.223 -9.835 1.00 76.88 421 GLN A C 1
ATOM 3322 O O . GLN A 1 421 ? 2.973 6.169 -10.563 1.00 76.88 421 GLN A O 1
ATOM 3327 N N . ILE A 1 422 ? 3.518 4.227 -9.582 1.00 75.00 422 ILE A N 1
ATOM 3328 C CA . ILE A 1 422 ? 4.898 4.156 -10.080 1.00 75.00 422 ILE A CA 1
ATOM 3329 C C . ILE A 1 422 ? 4.982 3.419 -11.430 1.00 75.00 422 ILE A C 1
ATOM 3331 O O . ILE A 1 422 ? 5.855 3.742 -12.237 1.00 75.00 422 ILE A O 1
ATOM 3335 N N . THR A 1 423 ? 4.059 2.498 -11.729 1.00 76.38 423 THR A N 1
ATOM 3336 C CA . THR A 1 423 ? 3.996 1.710 -12.974 1.00 76.38 423 THR A CA 1
ATOM 3337 C C . THR A 1 423 ? 4.094 2.560 -14.246 1.00 76.38 423 THR A C 1
ATOM 3339 O O . THR A 1 423 ? 4.851 2.170 -15.133 1.00 76.38 423 THR A O 1
ATOM 3342 N N . PRO A 1 424 ? 3.465 3.750 -14.360 1.00 78.56 424 PRO A N 1
ATOM 3343 C CA . PRO A 1 424 ? 3.620 4.587 -15.548 1.00 78.56 424 PRO A CA 1
ATOM 3344 C C . PRO A 1 424 ? 5.077 4.959 -15.854 1.00 78.56 424 PRO A C 1
ATOM 3346 O O . PRO A 1 424 ? 5.440 5.099 -17.016 1.00 78.56 424 PRO A O 1
ATOM 3349 N N . LEU A 1 425 ? 5.947 5.092 -14.843 1.00 71.69 425 LEU A N 1
ATOM 3350 C CA . LEU A 1 425 ? 7.375 5.351 -15.073 1.00 71.69 425 LEU A CA 1
ATOM 3351 C C . LEU A 1 425 ? 8.061 4.167 -15.764 1.00 71.69 425 LEU A C 1
ATOM 3353 O O . LEU A 1 425 ? 8.941 4.383 -16.598 1.00 71.69 425 LEU A O 1
ATOM 3357 N N . GLN A 1 426 ? 7.635 2.937 -15.464 1.00 72.12 426 GLN A N 1
ATOM 3358 C CA . GLN A 1 426 ? 8.079 1.746 -16.185 1.00 72.12 426 GLN A CA 1
ATOM 3359 C C . GLN A 1 426 ? 7.634 1.814 -17.648 1.00 72.12 426 GLN A C 1
ATOM 3361 O O . GLN A 1 426 ? 8.460 1.630 -18.544 1.00 72.12 426 GLN A O 1
ATOM 3366 N N . ASP A 1 427 ? 6.369 2.161 -17.890 1.00 74.56 427 ASP A N 1
ATOM 3367 C CA . ASP A 1 427 ? 5.794 2.264 -19.235 1.00 74.56 427 ASP A CA 1
ATOM 3368 C C . ASP A 1 427 ? 6.529 3.315 -20.074 1.00 74.56 427 ASP A C 1
ATOM 3370 O O . ASP A 1 427 ? 6.947 3.042 -21.204 1.00 74.56 427 ASP A O 1
ATOM 3374 N N . TYR A 1 428 ? 6.766 4.497 -19.499 1.00 73.44 428 TYR A N 1
ATOM 3375 C CA . TYR A 1 428 ? 7.538 5.554 -20.145 1.00 73.44 428 TYR A CA 1
ATOM 3376 C C . TYR A 1 428 ? 8.981 5.128 -20.398 1.00 73.44 428 TYR A C 1
ATOM 3378 O O . TYR A 1 428 ? 9.483 5.350 -21.501 1.00 73.44 428 TYR A O 1
ATOM 3386 N N . SER A 1 429 ? 9.641 4.482 -19.429 1.00 69.19 429 SER A N 1
ATOM 3387 C CA . SER A 1 429 ? 11.013 3.994 -19.615 1.00 69.19 429 SER A CA 1
ATOM 3388 C C . SER A 1 429 ? 11.105 3.043 -20.810 1.00 69.19 429 SER A C 1
ATOM 3390 O O . SER A 1 429 ? 11.945 3.227 -21.689 1.00 69.19 429 SER A O 1
ATOM 3392 N N . GLY A 1 430 ? 10.158 2.109 -20.916 1.00 69.81 430 GLY A N 1
ATOM 3393 C CA . GLY A 1 430 ? 10.045 1.182 -22.028 1.00 69.81 430 GLY A CA 1
ATOM 3394 C C . GLY A 1 430 ? 9.773 1.856 -23.367 1.00 69.81 430 GLY A C 1
ATOM 3395 O O . GLY A 1 430 ? 10.409 1.538 -24.374 1.00 69.81 430 GLY A O 1
ATOM 3396 N N . TYR A 1 431 ? 8.834 2.802 -23.383 1.00 75.44 431 TYR A N 1
ATOM 3397 C CA . TYR A 1 431 ? 8.463 3.549 -24.581 1.00 75.44 431 TYR A CA 1
ATOM 3398 C C . TYR A 1 431 ? 9.637 4.367 -25.135 1.00 75.44 431 TYR A C 1
ATOM 3400 O O . TYR A 1 431 ? 9.960 4.256 -26.321 1.00 75.44 431 TYR A O 1
ATOM 3408 N N . TYR A 1 432 ? 10.305 5.153 -24.285 1.00 69.50 432 TYR A N 1
ATOM 3409 C CA . TYR A 1 432 ? 11.439 5.983 -24.697 1.00 69.50 432 TYR A CA 1
ATOM 3410 C C . TYR A 1 432 ? 12.649 5.148 -25.100 1.00 69.50 432 TYR A C 1
ATOM 3412 O O . TYR A 1 432 ? 13.291 5.478 -26.096 1.00 69.50 432 TYR A O 1
ATOM 3420 N N . LEU A 1 433 ? 12.915 4.039 -24.403 1.00 66.88 433 LEU A N 1
ATOM 3421 C CA . LEU A 1 433 ? 13.990 3.124 -24.775 1.00 66.88 433 LEU A CA 1
ATOM 3422 C C . LEU A 1 433 ? 13.743 2.529 -26.168 1.00 66.88 433 LEU A C 1
ATOM 3424 O O . LEU A 1 433 ? 14.603 2.640 -27.034 1.00 66.88 433 LEU A O 1
ATOM 3428 N N . ARG A 1 434 ? 12.536 2.010 -26.444 1.00 71.50 434 ARG A N 1
ATOM 3429 C CA . ARG A 1 434 ? 12.173 1.483 -27.775 1.00 71.50 434 ARG A CA 1
ATOM 3430 C C . ARG A 1 434 ? 12.299 2.532 -28.877 1.00 71.50 434 ARG A C 1
ATOM 3432 O O . ARG A 1 434 ? 12.812 2.227 -29.955 1.00 71.50 434 ARG A O 1
ATOM 3439 N N . ARG A 1 435 ? 11.845 3.766 -28.631 1.00 74.44 435 ARG A N 1
ATOM 3440 C CA . ARG A 1 435 ? 11.985 4.871 -29.595 1.00 74.44 435 ARG A CA 1
ATOM 3441 C C . ARG A 1 435 ? 13.453 5.223 -29.827 1.00 74.44 435 ARG A C 1
ATOM 3443 O O . ARG A 1 435 ? 13.852 5.337 -30.982 1.00 74.44 435 ARG A O 1
ATOM 3450 N N . GLY A 1 436 ? 14.249 5.320 -28.761 1.00 65.75 436 GLY A N 1
ATOM 3451 C CA . GLY A 1 436 ? 15.693 5.545 -28.831 1.00 65.75 436 GLY A CA 1
ATOM 3452 C C . GLY A 1 436 ? 16.395 4.476 -29.666 1.00 65.75 436 GLY A C 1
ATOM 3453 O O . GLY A 1 436 ? 17.053 4.808 -30.649 1.00 65.75 436 GLY A O 1
ATOM 3454 N N . THR A 1 437 ? 16.151 3.196 -29.369 1.00 69.06 437 THR A N 1
ATOM 3455 C CA . THR A 1 437 ? 16.680 2.060 -30.138 1.00 69.06 437 THR A CA 1
ATOM 3456 C C . THR A 1 437 ? 16.226 2.086 -31.599 1.00 69.06 437 THR A C 1
ATOM 3458 O O . THR A 1 437 ? 17.013 1.783 -32.488 1.00 69.06 437 THR A O 1
ATOM 3461 N N . THR A 1 438 ? 14.987 2.495 -31.886 1.00 73.75 438 THR A N 1
ATOM 3462 C CA . THR A 1 438 ? 14.494 2.598 -33.271 1.00 73.75 438 THR A CA 1
ATOM 3463 C C . THR A 1 438 ? 15.245 3.674 -34.059 1.00 73.75 438 THR A C 1
ATOM 3465 O O . THR A 1 438 ? 15.710 3.406 -35.165 1.00 73.75 438 THR A O 1
ATOM 3468 N N . TYR A 1 439 ? 15.418 4.876 -33.496 1.00 69.19 439 TYR A N 1
ATOM 3469 C CA . TYR A 1 439 ? 16.202 5.940 -34.141 1.00 69.19 439 TYR A CA 1
ATOM 3470 C C . TYR A 1 439 ? 17.664 5.545 -34.337 1.00 69.19 439 TYR A C 1
ATOM 3472 O O . TYR A 1 439 ? 18.286 5.888 -35.339 1.00 69.19 439 TYR A O 1
ATOM 3480 N N . LEU A 1 440 ? 18.198 4.793 -33.389 1.00 66.62 440 LEU A N 1
ATOM 3481 C CA . LEU A 1 440 ? 19.538 4.246 -33.433 1.00 66.62 440 LEU A CA 1
ATOM 3482 C C . LEU A 1 440 ? 19.703 3.210 -34.557 1.00 66.62 440 LEU A C 1
ATOM 3484 O O . LEU A 1 440 ? 20.657 3.300 -35.322 1.00 66.62 440 LEU A O 1
ATOM 3488 N N . ILE A 1 441 ? 18.743 2.301 -34.741 1.00 72.38 441 ILE A N 1
ATOM 3489 C CA . ILE A 1 441 ? 18.734 1.371 -35.882 1.00 72.38 441 ILE A CA 1
ATOM 3490 C C . ILE A 1 441 ? 18.675 2.148 -37.203 1.00 72.38 441 ILE A C 1
ATOM 3492 O O . ILE A 1 441 ? 19.451 1.862 -38.110 1.00 72.38 441 ILE A O 1
ATOM 3496 N N . ILE A 1 442 ? 17.815 3.171 -37.298 1.00 72.88 442 ILE A N 1
ATOM 3497 C CA . ILE A 1 442 ? 17.725 4.033 -38.489 1.00 72.88 442 ILE A CA 1
ATOM 3498 C C . ILE A 1 442 ? 19.077 4.699 -38.782 1.00 72.88 442 ILE A C 1
ATOM 3500 O O . ILE A 1 442 ? 19.516 4.690 -39.930 1.00 72.88 442 ILE A O 1
ATOM 3504 N N . ASN A 1 443 ? 19.771 5.220 -37.763 1.00 65.44 443 ASN A N 1
ATOM 3505 C CA . ASN A 1 443 ? 21.117 5.782 -37.915 1.00 65.44 443 ASN A CA 1
ATOM 3506 C C . ASN A 1 443 ? 22.114 4.772 -38.468 1.00 65.44 443 ASN A C 1
ATOM 3508 O O . ASN A 1 443 ? 22.863 5.098 -39.384 1.00 65.44 443 ASN A O 1
ATOM 3512 N N . VAL A 1 444 ? 22.121 3.552 -37.934 1.00 70.25 444 VAL A N 1
ATOM 3513 C CA . VAL A 1 444 ? 23.030 2.505 -38.403 1.00 70.25 444 VAL A CA 1
ATOM 3514 C C . VAL A 1 444 ? 22.709 2.113 -39.849 1.00 70.25 444 VAL A C 1
ATOM 3516 O O . VAL A 1 444 ? 23.621 1.952 -40.656 1.00 70.25 444 VAL A O 1
ATOM 3519 N N . CYS A 1 445 ? 21.432 2.048 -40.232 1.00 74.19 445 CYS A N 1
ATOM 3520 C CA . CYS A 1 445 ? 21.048 1.843 -41.629 1.00 74.19 445 CYS A CA 1
ATOM 3521 C C . CYS A 1 445 ? 21.525 2.996 -42.529 1.00 74.19 445 CYS A C 1
ATOM 3523 O O . CYS A 1 445 ? 22.087 2.744 -43.591 1.00 74.19 445 CYS A O 1
ATOM 3525 N N . LEU A 1 446 ? 21.364 4.254 -42.102 1.00 67.69 446 LEU A N 1
ATOM 3526 C CA . LEU A 1 446 ? 21.869 5.421 -42.837 1.00 67.69 446 LEU A CA 1
ATOM 3527 C C . LEU A 1 446 ? 23.404 5.413 -42.945 1.00 67.69 446 LEU A C 1
ATOM 3529 O O . LEU A 1 446 ? 23.934 5.792 -43.989 1.00 67.69 446 LEU A O 1
ATOM 3533 N N . ALA A 1 447 ? 24.106 4.944 -41.910 1.00 67.44 447 ALA A N 1
ATOM 3534 C CA . ALA A 1 447 ? 25.554 4.723 -41.883 1.00 67.44 447 ALA A CA 1
ATOM 3535 C C . ALA A 1 447 ? 26.027 3.713 -42.910 1.00 67.44 447 ALA A C 1
ATOM 3537 O O . ALA A 1 447 ? 26.958 3.973 -43.672 1.00 67.44 447 ALA A O 1
ATOM 3538 N N . VAL A 1 448 ? 25.354 2.573 -42.950 1.00 71.50 448 VAL A N 1
ATOM 3539 C CA . VAL A 1 448 ? 25.638 1.522 -43.914 1.00 71.50 448 VAL A CA 1
ATOM 3540 C C . VAL A 1 448 ? 25.355 2.016 -45.335 1.00 71.50 448 VAL A C 1
ATOM 3542 O O . VAL A 1 448 ? 26.217 1.908 -46.205 1.00 71.50 448 VAL A O 1
ATOM 3545 N N . CYS A 1 449 ? 24.202 2.647 -45.568 1.00 70.94 449 CYS A N 1
ATOM 3546 C CA . CYS A 1 449 ? 23.837 3.179 -46.881 1.00 70.94 449 CYS A CA 1
ATOM 3547 C C . CYS A 1 449 ? 24.794 4.282 -47.364 1.00 70.94 449 CYS A C 1
ATOM 3549 O O . CYS A 1 449 ? 25.149 4.307 -48.542 1.00 70.94 449 CYS A O 1
ATOM 3551 N N . SER A 1 450 ? 25.241 5.183 -46.481 1.00 65.56 450 SER A N 1
ATOM 3552 C CA . SER A 1 450 ? 26.181 6.250 -46.850 1.00 65.56 450 SER A CA 1
ATOM 3553 C C . SER A 1 450 ? 27.569 5.701 -47.180 1.00 65.56 450 SER A C 1
ATOM 3555 O O . SER A 1 450 ? 28.186 6.147 -48.149 1.00 65.56 450 SER A O 1
ATOM 3557 N N . ARG A 1 451 ? 28.040 4.694 -46.433 1.00 66.25 451 ARG A N 1
ATOM 3558 C CA . ARG A 1 451 ? 29.291 3.985 -46.726 1.00 66.25 451 ARG A CA 1
ATOM 3559 C C . ARG A 1 451 ? 29.218 3.243 -48.057 1.00 66.25 451 ARG A C 1
ATOM 3561 O O . ARG A 1 451 ? 30.143 3.384 -48.851 1.00 66.25 451 ARG A O 1
ATOM 3568 N N . LEU A 1 452 ? 28.116 2.546 -48.342 1.00 69.81 452 LEU A N 1
ATOM 3569 C CA . LEU A 1 452 ? 27.902 1.882 -49.634 1.00 69.81 452 LEU A CA 1
ATOM 3570 C C . LEU A 1 452 ? 27.940 2.864 -50.806 1.00 69.81 452 LEU A C 1
ATOM 3572 O O . LEU A 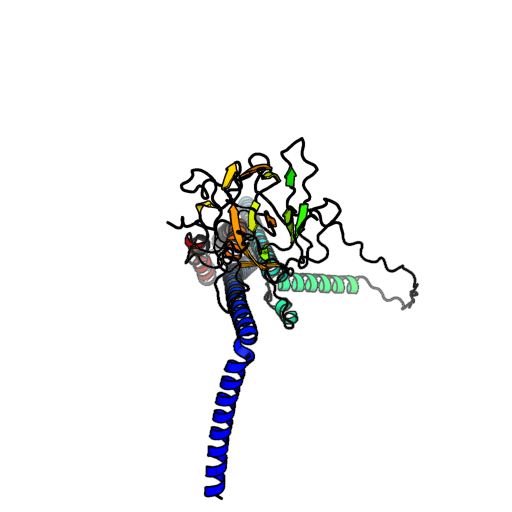1 452 ? 28.544 2.574 -51.834 1.00 69.81 452 LEU A O 1
ATOM 3576 N N . TRP A 1 453 ? 27.353 4.048 -50.628 1.00 67.81 453 TRP A N 1
ATOM 3577 C CA . TRP A 1 453 ? 27.376 5.101 -51.640 1.00 67.81 453 TRP A CA 1
ATOM 3578 C C . TRP A 1 453 ? 28.781 5.682 -51.875 1.00 67.81 453 TRP A C 1
ATOM 3580 O O . TRP A 1 453 ? 29.127 6.041 -52.997 1.00 67.81 453 TRP A O 1
ATOM 3590 N N . LEU A 1 454 ? 29.594 5.803 -50.820 1.00 66.44 454 LEU A N 1
ATOM 3591 C CA . LEU A 1 454 ? 30.914 6.443 -50.868 1.00 66.44 454 LEU A CA 1
ATOM 3592 C C . LEU A 1 454 ? 32.058 5.504 -51.279 1.00 66.44 454 LEU A C 1
ATOM 3594 O O . LEU A 1 454 ? 33.061 5.985 -51.802 1.00 66.44 454 LEU A O 1
ATOM 3598 N N . LEU A 1 455 ? 31.956 4.199 -51.008 1.00 63.84 455 LEU A N 1
ATOM 3599 C CA . LEU A 1 455 ? 33.084 3.266 -51.143 1.00 63.84 455 LEU A CA 1
ATOM 3600 C C . LEU A 1 455 ? 33.251 2.641 -52.540 1.00 63.84 455 LEU A C 1
ATOM 3602 O O . LEU A 1 455 ? 34.333 2.116 -52.808 1.00 63.84 455 LEU A O 1
ATOM 3606 N N . GLY A 1 456 ? 32.263 2.747 -53.438 1.00 61.47 456 GLY A N 1
ATOM 3607 C CA . GLY A 1 456 ? 32.359 2.230 -54.815 1.00 61.47 456 GLY A CA 1
ATOM 3608 C C . GLY A 1 456 ? 32.666 0.723 -54.907 1.00 61.47 456 GLY A C 1
ATOM 3609 O O . GLY A 1 456 ? 32.549 0.008 -53.914 1.00 61.47 456 GLY A O 1
ATOM 3610 N N . ASP A 1 457 ? 33.079 0.253 -56.095 1.00 60.91 457 ASP A N 1
ATOM 3611 C CA . ASP A 1 457 ? 33.326 -1.153 -56.514 1.00 60.91 457 ASP A CA 1
ATOM 3612 C C . ASP A 1 457 ? 34.451 -1.907 -55.753 1.00 60.91 457 ASP A C 1
ATOM 3614 O O . ASP A 1 457 ? 35.167 -2.746 -56.306 1.00 60.91 457 ASP A O 1
ATOM 3618 N N . ARG A 1 458 ? 34.664 -1.642 -54.460 1.00 61.78 458 ARG A N 1
ATOM 3619 C CA . ARG A 1 458 ? 35.629 -2.412 -53.669 1.00 61.78 458 ARG A CA 1
ATOM 3620 C C . ARG A 1 458 ? 35.173 -3.869 -53.532 1.00 61.78 458 ARG A C 1
ATOM 3622 O O . ARG A 1 458 ? 34.057 -4.111 -53.073 1.00 61.78 458 ARG A O 1
ATOM 3629 N N . PRO A 1 459 ? 36.032 -4.858 -53.828 1.00 56.41 459 PRO A N 1
ATOM 3630 C CA . PRO A 1 459 ? 35.716 -6.247 -53.525 1.00 56.41 459 PRO A CA 1
ATOM 3631 C C . PRO A 1 459 ? 35.554 -6.410 -52.003 1.00 56.41 459 PRO A C 1
ATOM 3633 O O . PRO A 1 459 ? 36.337 -5.844 -51.245 1.00 56.41 459 PRO A O 1
ATOM 3636 N N . MET A 1 460 ? 34.553 -7.192 -51.571 1.00 67.50 460 MET A N 1
ATOM 3637 C CA . MET A 1 460 ? 34.212 -7.533 -50.167 1.00 67.50 460 MET A CA 1
ATOM 3638 C C . MET A 1 460 ? 33.305 -6.573 -49.367 1.00 67.50 460 MET A C 1
ATOM 3640 O O . MET A 1 460 ? 33.095 -6.806 -48.178 1.00 67.50 460 MET A O 1
ATOM 3644 N N . TRP A 1 461 ? 32.672 -5.566 -49.976 1.00 68.31 461 TRP A N 1
ATOM 3645 C CA . TRP A 1 461 ? 31.719 -4.682 -49.268 1.00 68.31 461 TRP A CA 1
ATOM 3646 C C . TRP A 1 461 ? 30.538 -5.422 -48.599 1.00 68.31 461 TRP A C 1
ATOM 3648 O O . TRP A 1 461 ? 29.978 -4.966 -47.603 1.00 68.31 461 TRP A O 1
ATOM 3658 N N . TYR A 1 462 ? 30.162 -6.593 -49.118 1.00 71.88 462 TYR A N 1
ATOM 3659 C CA . TYR A 1 462 ? 29.071 -7.411 -48.585 1.00 71.88 462 TYR A CA 1
ATOM 3660 C C . TYR A 1 462 ? 29.389 -8.036 -47.215 1.00 71.88 462 TYR A C 1
ATOM 3662 O O . TYR A 1 462 ? 28.462 -8.324 -46.458 1.00 71.88 462 TYR A O 1
ATOM 3670 N N . LEU A 1 463 ? 30.671 -8.233 -46.875 1.00 74.94 463 LEU A N 1
ATOM 3671 C CA . LEU A 1 463 ? 31.082 -8.873 -45.621 1.00 74.94 463 LEU A CA 1
ATOM 3672 C C . LEU A 1 463 ? 30.788 -7.972 -44.412 1.00 74.94 463 LEU A C 1
ATOM 3674 O O . LEU A 1 463 ? 30.273 -8.446 -43.402 1.00 74.94 463 LEU A O 1
ATOM 3678 N N . GLU A 1 464 ? 31.052 -6.668 -44.534 1.00 68.06 464 GLU A N 1
ATOM 3679 C CA . GLU A 1 464 ? 30.739 -5.684 -43.489 1.00 68.06 464 GLU A CA 1
ATOM 3680 C C . GLU A 1 464 ? 29.227 -5.594 -43.243 1.00 68.06 464 GLU A C 1
ATOM 3682 O O . GLU A 1 464 ? 28.779 -5.592 -42.098 1.00 68.06 464 GLU A O 1
ATOM 3687 N N . ASN A 1 465 ? 28.423 -5.607 -44.310 1.00 70.44 465 ASN A N 1
ATOM 3688 C CA . ASN A 1 465 ? 26.963 -5.601 -44.201 1.00 70.44 465 ASN A CA 1
ATOM 3689 C C . ASN A 1 465 ? 26.417 -6.878 -43.561 1.00 70.44 465 ASN A C 1
ATOM 3691 O O . ASN A 1 465 ? 25.511 -6.807 -42.731 1.00 70.44 465 ASN A O 1
ATOM 3695 N N . ALA A 1 466 ? 26.976 -8.038 -43.919 1.00 74.00 466 ALA A N 1
ATOM 3696 C CA . ALA A 1 466 ? 26.619 -9.308 -43.301 1.00 74.00 466 ALA A CA 1
ATOM 3697 C C . ALA A 1 466 ? 26.963 -9.308 -41.803 1.00 74.00 466 ALA A C 1
ATOM 3699 O O . ALA A 1 466 ? 26.135 -9.711 -40.989 1.00 74.00 466 ALA A O 1
ATOM 3700 N N . LEU A 1 467 ? 28.133 -8.783 -41.423 1.00 73.88 467 LEU A N 1
ATOM 3701 C CA . LEU A 1 467 ? 28.539 -8.645 -40.023 1.00 73.88 467 LEU A CA 1
ATOM 3702 C C . LEU A 1 467 ? 27.588 -7.718 -39.249 1.00 73.88 467 LEU A C 1
ATOM 3704 O O . LEU A 1 467 ? 27.120 -8.072 -38.169 1.00 73.88 467 LEU A O 1
ATOM 3708 N N . MET A 1 468 ? 27.243 -6.561 -39.822 1.00 69.38 468 MET A N 1
ATOM 3709 C CA . MET A 1 468 ? 26.303 -5.617 -39.211 1.00 69.38 468 MET A CA 1
ATOM 3710 C C . MET A 1 468 ? 24.906 -6.220 -39.059 1.00 69.38 468 MET A C 1
ATOM 3712 O O . MET A 1 468 ? 24.284 -6.049 -38.012 1.00 69.38 468 MET A O 1
ATOM 3716 N N . ALA A 1 469 ? 24.424 -6.973 -40.051 1.00 73.12 469 ALA A N 1
ATOM 3717 C CA . ALA A 1 469 ? 23.159 -7.695 -39.953 1.00 73.12 469 ALA A CA 1
ATOM 3718 C C . ALA A 1 469 ? 23.196 -8.748 -38.835 1.00 73.12 469 ALA A C 1
ATOM 3720 O O . ALA A 1 469 ? 22.265 -8.810 -38.032 1.00 73.12 469 ALA A O 1
ATOM 3721 N N . VAL A 1 470 ? 24.279 -9.524 -38.722 1.00 74.88 470 VAL A N 1
ATOM 3722 C CA . VAL A 1 470 ? 24.457 -10.521 -37.650 1.00 74.88 470 VAL A CA 1
ATOM 3723 C C . VAL A 1 470 ? 24.485 -9.865 -36.266 1.00 74.88 470 VAL A C 1
ATOM 3725 O O . VAL A 1 470 ? 23.923 -10.422 -35.328 1.00 74.88 470 VAL A O 1
ATOM 3728 N N . ILE A 1 471 ? 25.069 -8.670 -36.131 1.00 70.69 471 ILE A N 1
ATOM 3729 C CA . ILE A 1 471 ? 25.137 -7.933 -34.857 1.00 70.69 471 ILE A CA 1
ATOM 3730 C C . ILE A 1 471 ? 23.800 -7.256 -34.507 1.00 70.69 471 ILE A C 1
ATOM 3732 O O . ILE A 1 471 ? 23.373 -7.283 -33.352 1.00 70.69 471 ILE A O 1
ATOM 3736 N N . LEU A 1 472 ? 23.113 -6.660 -35.485 1.00 68.94 472 LEU A N 1
ATOM 3737 C CA . LEU A 1 472 ? 21.852 -5.938 -35.268 1.00 68.94 472 LEU A CA 1
ATOM 3738 C C . LEU A 1 472 ? 20.658 -6.870 -35.096 1.00 68.94 472 LEU A C 1
ATOM 3740 O O . LEU A 1 472 ? 19.739 -6.534 -34.351 1.00 68.94 472 LEU A O 1
ATOM 3744 N N . THR A 1 473 ? 20.646 -8.028 -35.761 1.00 75.12 473 THR A N 1
ATOM 3745 C CA . THR A 1 473 ? 19.487 -8.932 -35.737 1.00 75.12 473 THR A CA 1
ATOM 3746 C C . THR A 1 473 ? 19.118 -9.348 -34.311 1.00 75.12 473 THR A C 1
ATOM 3748 O O . THR A 1 473 ? 17.954 -9.181 -33.966 1.00 75.12 473 THR A O 1
ATOM 3751 N N . PRO A 1 474 ? 20.045 -9.776 -33.429 1.00 70.12 474 PRO A N 1
ATOM 3752 C CA . PRO A 1 474 ? 19.724 -10.076 -32.035 1.00 70.12 474 PRO A CA 1
ATOM 3753 C C . PRO A 1 474 ? 19.192 -8.867 -31.260 1.00 70.12 474 PRO A C 1
ATOM 3755 O O . PRO A 1 474 ? 18.260 -9.020 -30.475 1.00 70.12 474 PRO A O 1
ATOM 3758 N N . ALA A 1 475 ? 19.733 -7.664 -31.485 1.00 65.62 475 ALA A N 1
ATOM 3759 C CA . ALA A 1 475 ? 19.283 -6.442 -30.810 1.00 65.62 475 ALA A CA 1
ATOM 3760 C C . ALA A 1 475 ? 17.863 -6.040 -31.244 1.00 65.62 475 ALA A C 1
ATOM 3762 O O . ALA A 1 475 ? 17.023 -5.693 -30.414 1.00 65.62 475 ALA A O 1
ATOM 3763 N N . ILE A 1 476 ? 17.564 -6.147 -32.539 1.00 70.56 476 ILE A N 1
ATOM 3764 C CA . ILE A 1 476 ? 16.228 -5.931 -33.102 1.00 70.56 476 ILE A CA 1
ATOM 3765 C C . ILE A 1 476 ? 15.278 -6.995 -32.558 1.00 70.56 476 ILE A C 1
ATOM 3767 O O . ILE A 1 476 ? 14.244 -6.656 -31.983 1.00 70.56 476 ILE A O 1
ATOM 3771 N N . LEU A 1 477 ? 15.653 -8.273 -32.670 1.00 77.62 477 LEU A N 1
ATOM 3772 C CA . LEU A 1 477 ? 14.830 -9.382 -32.213 1.00 77.62 477 LEU A CA 1
ATOM 3773 C C . LEU A 1 477 ? 14.497 -9.195 -30.737 1.00 77.62 477 LEU A C 1
ATOM 3775 O O . LEU A 1 477 ? 13.326 -9.153 -30.405 1.00 77.62 477 LEU A O 1
ATOM 3779 N N . THR A 1 478 ? 15.478 -8.978 -29.862 1.00 68.56 478 THR A N 1
ATOM 3780 C CA . THR A 1 478 ? 15.255 -8.768 -28.419 1.00 68.56 478 THR A CA 1
ATOM 3781 C C . THR A 1 478 ? 14.397 -7.538 -28.116 1.00 68.56 478 THR A C 1
ATOM 3783 O O . THR A 1 478 ? 13.478 -7.630 -27.306 1.00 68.56 478 THR A O 1
ATOM 3786 N N . THR A 1 479 ? 14.609 -6.412 -28.803 1.00 67.38 479 THR A N 1
ATOM 3787 C CA . THR A 1 479 ? 13.827 -5.180 -28.581 1.00 67.38 479 THR A CA 1
ATOM 3788 C C . THR A 1 479 ? 12.353 -5.342 -28.972 1.00 67.38 479 THR A C 1
ATOM 3790 O O . THR A 1 479 ? 11.469 -4.824 -28.282 1.00 67.38 479 THR A O 1
ATOM 3793 N N . PHE A 1 480 ? 12.072 -6.069 -30.059 1.00 71.00 480 PHE A N 1
ATOM 3794 C CA . PHE A 1 480 ? 10.709 -6.287 -30.556 1.00 71.00 480 PHE A CA 1
ATOM 3795 C C . PHE A 1 480 ? 10.021 -7.517 -29.946 1.00 71.00 480 PHE A C 1
ATOM 3797 O O . PHE A 1 480 ? 8.803 -7.503 -29.777 1.00 71.00 480 PHE A O 1
ATOM 3804 N N . SER A 1 481 ? 10.777 -8.556 -29.584 1.00 71.56 481 SER A N 1
ATOM 3805 C CA . SER A 1 481 ? 10.251 -9.816 -29.034 1.00 71.56 481 SER A CA 1
ATOM 3806 C C . SER A 1 481 ? 10.175 -9.856 -27.513 1.00 71.56 481 SER A C 1
ATOM 3808 O O . SER A 1 481 ? 9.520 -10.751 -26.992 1.00 71.56 481 SER A O 1
ATOM 3810 N N . MET A 1 482 ? 10.764 -8.894 -26.791 1.00 63.22 482 MET A N 1
ATOM 3811 C CA . MET A 1 482 ? 10.469 -8.684 -25.373 1.00 63.22 482 MET A CA 1
ATOM 3812 C C . MET A 1 482 ? 9.312 -7.684 -25.232 1.00 63.22 482 MET A C 1
ATOM 3814 O O . MET A 1 482 ? 9.545 -6.468 -25.119 1.00 63.22 482 MET A O 1
ATOM 3818 N N . PRO A 1 483 ? 8.037 -8.132 -25.234 1.00 58.50 483 PRO A N 1
ATOM 3819 C CA . PRO A 1 483 ? 6.975 -7.301 -24.714 1.00 58.50 483 PRO A CA 1
ATOM 3820 C C . PRO A 1 483 ? 7.337 -7.010 -23.263 1.00 58.50 483 PRO A C 1
ATOM 3822 O O . PRO A 1 483 ? 7.493 -7.926 -22.458 1.00 58.50 483 PRO A O 1
ATOM 3825 N N . ILE A 1 484 ? 7.474 -5.731 -22.924 1.00 60.91 484 ILE A N 1
ATOM 3826 C CA . ILE A 1 484 ? 7.395 -5.316 -21.530 1.00 60.91 484 ILE A CA 1
ATOM 3827 C C . ILE A 1 484 ? 5.980 -5.727 -21.145 1.00 60.91 484 ILE A C 1
ATOM 3829 O O . ILE A 1 484 ? 5.016 -5.110 -21.606 1.00 60.91 484 ILE A O 1
ATOM 3833 N N . ASN A 1 485 ? 5.841 -6.874 -20.479 1.00 60.50 485 ASN A N 1
ATOM 3834 C CA . ASN A 1 485 ? 4.552 -7.513 -20.253 1.00 60.50 485 ASN A CA 1
ATOM 3835 C C . ASN A 1 485 ? 3.834 -6.805 -19.100 1.00 60.50 485 ASN A C 1
ATOM 3837 O O . ASN A 1 485 ? 3.517 -7.381 -18.067 1.00 60.50 485 ASN A O 1
ATOM 3841 N N . ILE A 1 486 ? 3.596 -5.512 -19.309 1.00 60.94 486 ILE A N 1
ATOM 3842 C CA . ILE A 1 486 ? 2.913 -4.586 -18.417 1.00 60.94 486 ILE A CA 1
ATOM 3843 C C . ILE A 1 486 ? 1.503 -5.096 -18.159 1.00 60.94 486 ILE A C 1
ATOM 3845 O O . ILE A 1 486 ? 0.996 -4.928 -17.063 1.00 60.94 486 ILE A O 1
ATOM 3849 N N . LYS A 1 487 ? 0.888 -5.781 -19.133 1.00 64.94 487 LYS A N 1
ATOM 3850 C CA . LYS A 1 487 ? -0.426 -6.402 -18.960 1.00 64.94 487 LYS A CA 1
ATOM 3851 C C . LYS A 1 487 ? -0.405 -7.503 -17.909 1.00 64.94 487 LYS A C 1
ATOM 3853 O O . LYS A 1 487 ? -1.331 -7.549 -17.117 1.00 64.94 487 LYS A O 1
ATOM 3858 N N . ALA A 1 488 ? 0.625 -8.349 -17.860 1.00 64.81 488 ALA A N 1
ATOM 3859 C CA . ALA A 1 488 ? 0.740 -9.363 -16.811 1.00 64.81 488 ALA A CA 1
ATOM 3860 C C . ALA A 1 488 ? 0.956 -8.720 -15.433 1.00 64.81 488 ALA A C 1
ATOM 3862 O O . ALA A 1 488 ? 0.281 -9.095 -14.479 1.00 64.81 488 ALA A O 1
ATOM 3863 N N . THR A 1 489 ? 1.812 -7.697 -15.345 1.00 65.50 489 THR A N 1
ATOM 3864 C CA . THR A 1 489 ? 2.038 -6.950 -14.097 1.00 65.50 489 THR A CA 1
ATOM 3865 C C . THR A 1 489 ? 0.782 -6.200 -13.654 1.00 65.50 489 THR A C 1
ATOM 3867 O O . THR A 1 489 ? 0.405 -6.257 -12.492 1.00 65.50 489 THR A O 1
ATOM 3870 N N . GLN A 1 490 ? 0.081 -5.539 -14.575 1.00 68.19 490 GLN A N 1
ATOM 3871 C CA . GLN A 1 490 ? -1.189 -4.867 -14.312 1.00 68.19 490 GLN A CA 1
ATOM 3872 C C . GLN A 1 490 ? -2.277 -5.866 -13.940 1.00 68.19 490 GLN A C 1
ATOM 3874 O O . GLN A 1 490 ? -3.020 -5.576 -13.019 1.00 68.19 490 GLN A O 1
ATOM 3879 N N . LEU A 1 491 ? -2.360 -7.036 -14.582 1.00 67.69 491 LEU A N 1
ATOM 3880 C CA . LEU A 1 491 ? -3.317 -8.085 -14.223 1.00 67.69 491 LEU A CA 1
ATOM 3881 C C . LEU A 1 491 ? -3.051 -8.613 -12.809 1.00 67.69 491 LEU A C 1
ATOM 3883 O O . LEU A 1 491 ? -3.982 -8.657 -12.007 1.00 67.69 491 LEU A O 1
ATOM 3887 N N . ALA A 1 492 ? -1.792 -8.904 -12.473 1.00 64.94 492 ALA A N 1
ATOM 3888 C CA . ALA A 1 492 ? -1.386 -9.320 -11.131 1.00 64.94 492 ALA A CA 1
ATOM 3889 C C . ALA A 1 492 ? -1.686 -8.240 -10.074 1.00 64.94 492 ALA A C 1
ATOM 3891 O O . ALA A 1 492 ? -2.284 -8.527 -9.043 1.00 64.94 492 ALA A O 1
ATOM 3892 N N . LEU A 1 493 ? -1.372 -6.972 -10.361 1.00 63.28 493 LEU A N 1
ATOM 3893 C CA . LEU A 1 493 ? -1.676 -5.840 -9.475 1.00 63.28 493 LEU A CA 1
ATOM 3894 C C . LEU A 1 493 ? -3.167 -5.497 -9.435 1.00 63.28 493 LEU A C 1
ATOM 3896 O O . LEU A 1 493 ? -3.634 -4.855 -8.491 1.00 63.28 493 LEU A O 1
ATOM 3900 N N . SER A 1 494 ? -3.918 -5.839 -10.483 1.00 58.78 494 SER A N 1
ATOM 3901 C CA . SER A 1 494 ? -5.342 -5.535 -10.601 1.00 58.78 494 SER A CA 1
ATOM 3902 C C . SER A 1 494 ? -6.205 -6.449 -9.759 1.00 58.78 494 SER A C 1
ATOM 3904 O O . SER A 1 494 ? -7.357 -6.064 -9.585 1.00 58.78 494 SER A O 1
ATOM 3906 N N . MET A 1 495 ? -5.663 -7.573 -9.241 1.00 55.22 495 MET A N 1
ATOM 3907 C CA . MET A 1 495 ? -6.398 -8.635 -8.543 1.00 55.22 495 MET A CA 1
ATOM 3908 C C . MET A 1 495 ? -7.609 -8.062 -7.794 1.00 55.22 495 MET A C 1
ATOM 3910 O O . MET A 1 495 ? -7.466 -7.500 -6.699 1.00 55.22 495 MET A O 1
ATOM 3914 N N . PRO A 1 496 ? -8.803 -8.129 -8.416 1.00 52.59 496 PRO A N 1
ATOM 3915 C CA . PRO A 1 496 ? -9.979 -7.443 -7.906 1.00 52.59 496 PRO A CA 1
ATOM 3916 C C . PRO A 1 496 ? -10.428 -8.047 -6.578 1.00 52.59 496 PRO A C 1
ATOM 3918 O O . PRO A 1 496 ? -11.038 -7.344 -5.785 1.00 52.59 496 PRO A O 1
ATOM 3921 N N . MET A 1 497 ? -10.036 -9.294 -6.286 1.00 52.97 497 MET A N 1
ATOM 3922 C CA . MET A 1 497 ? -10.355 -9.981 -5.033 1.00 52.97 497 MET A CA 1
ATOM 3923 C C . MET A 1 497 ? -9.813 -9.281 -3.782 1.00 52.97 497 MET A C 1
ATOM 3925 O O . MET A 1 497 ? -10.461 -9.351 -2.749 1.00 52.97 497 MET A O 1
ATOM 3929 N N . VAL A 1 498 ? -8.670 -8.587 -3.863 1.00 52.88 498 VAL A N 1
ATOM 3930 C CA . VAL A 1 498 ? -8.074 -7.914 -2.689 1.00 52.88 498 VAL A CA 1
ATOM 3931 C C . VAL A 1 498 ? -8.604 -6.484 -2.524 1.00 52.88 498 VAL A C 1
ATOM 3933 O O . VAL A 1 498 ? -8.697 -5.975 -1.413 1.00 52.88 498 VAL A O 1
ATOM 3936 N N . ASN A 1 499 ? -8.961 -5.819 -3.630 1.00 43.72 499 ASN A N 1
ATOM 3937 C CA . ASN A 1 499 ? -9.333 -4.397 -3.632 1.00 43.72 499 ASN A CA 1
ATOM 3938 C C . ASN A 1 499 ? -10.840 -4.135 -3.730 1.00 43.72 499 ASN A C 1
ATOM 3940 O O . ASN A 1 499 ? -11.271 -3.003 -3.511 1.00 43.72 499 ASN A O 1
ATOM 3944 N N . GLN A 1 500 ? -11.650 -5.127 -4.097 1.00 49.50 500 GLN A N 1
ATOM 3945 C CA . GLN A 1 500 ? -13.095 -4.999 -3.990 1.00 49.50 500 GLN A CA 1
ATOM 3946 C C . GLN A 1 500 ? -13.473 -5.248 -2.536 1.00 49.50 500 GLN A C 1
ATOM 3948 O O . GLN A 1 500 ? -13.165 -6.300 -1.981 1.00 49.50 500 GLN A O 1
ATOM 3953 N N . ALA A 1 501 ? -14.160 -4.278 -1.929 1.00 45.06 501 ALA A N 1
ATOM 3954 C CA . ALA A 1 501 ? -15.022 -4.568 -0.798 1.00 45.06 501 ALA A CA 1
ATOM 3955 C C . ALA A 1 501 ? -15.997 -5.636 -1.295 1.00 45.06 501 ALA A C 1
ATOM 3957 O O . ALA A 1 501 ? -16.931 -5.308 -2.026 1.00 45.06 501 ALA A O 1
ATOM 3958 N N . GLN A 1 502 ? -15.729 -6.913 -1.020 1.00 46.19 502 GLN A N 1
ATOM 3959 C CA . GLN A 1 502 ? -16.756 -7.916 -1.216 1.00 46.19 502 GLN A CA 1
ATOM 3960 C C . GLN A 1 502 ? -17.888 -7.499 -0.279 1.00 46.19 502 GLN A C 1
ATOM 3962 O O . GLN A 1 502 ? -17.646 -7.388 0.927 1.00 46.19 502 GLN A O 1
ATOM 3967 N N . PRO A 1 503 ? -19.086 -7.174 -0.795 1.00 41.81 503 PRO A N 1
ATOM 3968 C CA . PRO A 1 503 ? -20.234 -7.087 0.078 1.00 41.81 503 PRO A CA 1
ATOM 3969 C C . PRO A 1 503 ? -20.374 -8.486 0.675 1.00 41.81 503 PRO A C 1
ATOM 3971 O O . PRO A 1 503 ? -20.664 -9.438 -0.046 1.00 41.81 503 PRO A O 1
ATOM 3974 N N . PHE A 1 504 ? -20.050 -8.626 1.960 1.00 47.06 504 PHE A N 1
ATOM 3975 C CA . PHE A 1 504 ? -20.372 -9.827 2.712 1.00 47.06 504 PHE A CA 1
ATOM 3976 C C . PHE A 1 504 ? -21.900 -9.900 2.734 1.00 47.06 504 PHE A C 1
ATOM 3978 O O . PHE A 1 504 ? -22.544 -9.147 3.462 1.00 47.06 504 PHE A O 1
ATOM 3985 N N . SER A 1 505 ? -22.456 -10.689 1.815 1.00 34.97 505 SER A N 1
ATOM 3986 C CA . SER A 1 505 ? -23.877 -11.025 1.743 1.00 34.97 505 SER A CA 1
ATOM 3987 C C . SER A 1 505 ? -24.235 -12.043 2.805 1.00 34.97 505 SER A C 1
ATOM 3989 O O . SER A 1 505 ? -23.482 -13.046 2.870 1.00 34.97 505 SER A O 1
#

Organism: NCBI:txid1333877

Foldseek 3Di:
DVVVVVVVVVVVVVVVVVVVVVVVVVCVPVPFVVLVVVVVVVLVVVLVVLLVVVLVVLLVLLVVLLVVLVVLLVLLVVLLVVLVVCLVVLQFPPPDDPVLNVVLVVLNVLLNVLSVVLNVLSVVLNVLSLVVSCCCVPPQSDPDDPPCVCVVCSSDPRVNVVVVVVVVVVVVVVVVVVVVVPDDDDDDDDDDDDDDDDDDPPDPPPPQLPAPKDKFAPDPPDDTFDKHFAAFQDQQEQEPVNPGGDPQKGKGFDSLQGRHIKGYYHQKFFLPFKGKMKIFFWKKKKKWWQPPDQPPDDDPDDDDDDDDSNDPDRHPDDADDDDQQQFKWKAFFFDPLQQDPVRTRGWDWQPSTWMFISVVRDTITMTMTTGHGDPPSITIIIIGGRRPGMIGPIIMTIGHHGQLFHPSLSSVLVSLVVVVVSLVSVVSSLVSSLVSSVSSVVSVVSSLVSCVVPVPPDPPNVVVVVVVCVVVVVSVCCSVVDDPPSVVVCVVSPPVVSVDNPPPD

Mean predicted aligned error: 15.05 Å

Sequence (505 aa):
TFFLGMLLSRGRDLVDFTNDILNNVVSLTGDAHQARVAQDIFRQEIRYERSLQMREDIRDMNKVMLESVTSYLFLGSIILGTCFVTVIEGWPPMNTSRMVRAWWLLFASWSITFSLLGIWFALSFQVKISAASRERLLRRYRYRLTDDSVVTRMGGNNLVNSFFNLGSMVANTMGHAIDKQARPSRGAVRGVLTKEPGSPVVAPKTPESSLKLLVQSLDPTSAALDATVLRKGLNAWVHPSGSGYGKQTVMDAPYFLLDETSVRMPWEFSGEKPLLLRVHGEATLYIAAQCPPLGGYDAEEGVGNTTLYGLYKTIGAEVPEWPPEERPVVTAGFHPAWRGPSGYGEFQRVEGFSIFISHQNLEVPVYKIVLAPPTRGVVDVIVCWRFKTTCEALTVVLRSGHVHCKEEDWPIAEFNHEIRQITPLQDYSGYYLRRGTTYLIINVCLAVCSRLWLLGDRPMWYLENALMAVILTPAILTTFSMPINIKATQLALSMPMVNQAQPFS

Solvent-accessible surface area (backbone atoms only — not comparable to full-atom values): 28699 Å² total; per-residue (Å²): 110,72,70,59,53,53,52,53,55,51,46,49,56,48,50,52,51,49,47,52,48,48,55,54,51,52,46,71,71,49,52,55,61,54,49,45,53,51,51,53,47,49,54,48,46,54,54,46,52,52,51,47,52,52,50,50,53,53,48,50,51,50,46,56,55,48,51,56,51,48,56,49,49,54,53,49,49,53,53,50,52,55,46,52,49,48,57,63,76,54,55,77,60,91,88,54,58,69,65,61,55,50,51,50,52,51,45,52,51,50,21,51,52,32,36,52,50,13,50,50,34,44,52,52,41,52,54,51,52,53,49,54,53,47,47,43,66,67,66,74,72,55,78,87,59,92,71,53,80,58,56,78,62,68,72,57,90,40,66,65,59,54,48,51,51,46,49,49,49,51,50,49,50,51,48,52,52,52,55,64,73,69,57,81,93,75,81,93,83,88,77,92,82,86,89,84,89,88,76,84,85,74,72,81,75,73,70,82,71,71,55,72,42,56,72,43,55,65,51,88,86,54,72,82,64,56,65,46,57,30,46,82,61,33,58,57,30,39,26,92,86,71,75,58,56,40,88,76,40,34,30,44,64,50,76,91,53,50,64,18,21,26,44,49,31,45,37,69,41,65,48,89,65,63,51,46,37,33,36,46,42,50,30,22,42,32,42,29,42,37,68,59,42,86,75,79,73,70,85,73,84,82,78,86,92,76,76,79,74,67,64,79,77,64,69,88,66,74,72,72,76,71,57,80,78,40,46,46,34,27,77,39,41,45,26,77,92,40,50,40,95,87,74,32,24,45,61,42,75,43,83,99,47,50,36,39,30,61,50,90,70,39,68,23,44,31,27,35,39,42,38,28,79,38,85,80,52,39,30,61,31,35,38,41,57,36,54,91,52,49,28,26,60,40,40,39,36,40,35,83,40,72,66,65,43,56,80,86,49,38,68,56,46,55,47,41,52,53,46,61,71,49,47,56,40,54,53,49,15,51,52,34,32,53,51,12,53,48,42,41,51,52,47,52,50,52,47,53,53,52,48,61,70,71,61,61,96,53,88,67,65,65,56,61,54,51,51,49,49,64,63,45,47,60,58,52,48,51,65,70,71,52,68,79,58,54,65,59,53,49,52,64,62,53,47,56,83,62,71,43,61,72,78,86,124

pLDDT: mean 71.25, std 17.14, range [28.81, 97.81]

Nearest PDB structures (foldseek):
  7pi6-assembly1_A  TM=4.160E-01  e=2.559E+00  Trypanosoma brucei brucei TREU927
  7ung-assembly1_B0  TM=3.524E-01  e=3.400E+00  Homo sapiens
  7pi6-assembly2_C  TM=3.395E-01  e=7.119E+00  Trypanosoma brucei brucei TREU927

Radius of gyration: 34.58 Å; Cα contacts (8 Å, |Δi|>4): 571; chains: 1; bounding box: 92×82×98 Å